Protein AF-A0A5C0WFH5-F1 (afdb_monomer_lite)

pLDDT: mean 92.29, std 7.0, range [56.41, 98.69]

Secondary structure (DSSP, 8-state):
-EEEEESHHHHHHHHHHHHHHT-TT--EEEEE-S-TTBS--TTTTSHHHHHHHHHHHHHHS--GGGHHHHHHHHHHHHHHHHHHPPTT-EEEEEE-SSHHHHHHHHHHHHHTTT---EEEEEEHHHHHHHHH--SS-----SSGGG--HHHHHHHHH-GGGEEEPPHHHHHHHHHHHHHHTT---SEEEEETTEEEEE-TTTTHHHHHHHHHHHHHTS-TTPPEEHHHHHHHHHHH-SS---HHHHHHHHHHHHHTTSEEEEE-TTSGGGEEEEE-HHHHTS----S-HHHHHS-EEEEE-SSS-SEEETTT--B--GGGS---HHHHHHHHHHHTTTTTTB-TTT-PBPTTHHHHHHHHHHHHHHHHHHHHHHHTTT-EEEEE---GGGGG-

Organism: Bacillus safensis (NCBI:txid561879)

Foldseek 3Di:
DEEEEEAPLLLVQQVVLCVVVVPPVYPYYQYNHDFQQFAALAQCVDPVSVVRRLVVCVLLFFCVPNVSVVNNVSNVVSLVVLVPDAAAEEYEYEAELKQRRLLVVLVSLQSCVVHNYWYKYAHCQVLCCVPPNDLQDDDGDLTSSVDGSVVVNVSVVPCVRIGTQDPVNSVVSPVVNVVSNNDPAGGWTRAPSDIDGDHLCLCVLVLLVLQVVVCVVDPLPDFAQQVVSLVSCVVQPSHPDDSSSVLSSVVVCVVVLQWDKDADSSDSRTMTIHGDPVNVPPDHDDPDPCCVVANEWEQELGPDQRTAGPPGRGHDDCVSQPDDPVLVVLSVVLSVCRPVQADSVVLHGDDCSVVVQVVSQVSQVVSQVVSCVRCPPRYHYHYHGDPSCVVVD

Sequence (393 aa):
MIHIIFGAAAAGSLKQAVREMKQDQIDDIIAFDDIYSIGPLLHLHEDEGQANRIEWLRNVMSNEYGYFDDMVNDQHRMLQQIKEIKAGSRILIWTGSNAHEQIGLRYAVYLLKEKSIELSVINTTTAFDQLFNTNTRRMDIRHSGEITSEKLKVLYRSKEHIHTVSTEEREKLQNEWLSFAKENHTLRIWKKGQTISVPEDEFDAYLVKMAKRLHQSAPEDEYIVTPRLIGEVIGHLDQYIGDDFIEYRIKKLIDQEIFDMKGKLTSMRYYSIKLTEFGQHFKKWVCCREFKDHPFVKIEGDYGEPFQCGYCECHLERDDVPMSDTLFSKIWNWNIQYGRWFDEETDDLLPNGVDMERKFNQEGERITEEVKRALSPAFQIEYSPSEYAQYYI

InterPro domains:
  IPR014973 Domain of unknown function DUF1835 [PF08874] (2-124)
  IPR022123 Domain of unknown function DUF3658 [PF12395] (163-271)

Structure (mmCIF, N/CA/C/O backbone):
data_AF-A0A5C0WFH5-F1
#
_entry.id   AF-A0A5C0WFH5-F1
#
loop_
_atom_site.group_PDB
_atom_site.id
_atom_site.type_symbol
_atom_site.label_atom_id
_atom_site.label_alt_id
_atom_site.label_comp_id
_atom_site.label_asym_id
_atom_site.label_entity_id
_atom_site.label_seq_id
_atom_site.pdbx_PDB_ins_code
_atom_site.Cartn_x
_atom_site.Cartn_y
_atom_site.Cartn_z
_atom_site.occupancy
_atom_site.B_iso_or_equiv
_atom_site.auth_seq_id
_atom_site.auth_comp_id
_atom_site.auth_asym_id
_atom_site.auth_atom_id
_atom_site.pdbx_PDB_model_num
ATOM 1 N N . MET A 1 1 ? -8.582 1.012 27.389 1.00 91.94 1 MET A N 1
ATOM 2 C CA . MET A 1 1 ? -8.700 1.601 26.035 1.00 91.94 1 MET A CA 1
ATOM 3 C C . MET A 1 1 ? -8.617 0.495 24.997 1.00 91.94 1 MET A C 1
ATOM 5 O O . MET A 1 1 ? -7.770 -0.377 25.140 1.00 91.94 1 MET A O 1
ATOM 9 N N . ILE A 1 2 ? -9.470 0.520 23.975 1.00 97.31 2 ILE A N 1
ATOM 10 C CA . ILE A 1 2 ? -9.472 -0.465 22.882 1.00 97.31 2 ILE A CA 1
ATOM 11 C C . ILE A 1 2 ? -8.675 0.101 21.706 1.00 97.31 2 ILE A C 1
ATOM 13 O O . ILE A 1 2 ? -8.798 1.282 21.383 1.00 97.31 2 ILE A O 1
ATOM 17 N N . HIS A 1 3 ? -7.864 -0.733 21.067 1.00 98.00 3 HIS A N 1
ATOM 18 C CA . HIS A 1 3 ? -7.130 -0.372 19.858 1.00 98.00 3 HIS A CA 1
ATOM 19 C C . HIS A 1 3 ? -7.728 -1.102 18.657 1.00 98.00 3 HIS A C 1
ATOM 21 O O . HIS A 1 3 ? -7.988 -2.299 18.742 1.00 98.00 3 HIS A O 1
ATOM 27 N N . ILE A 1 4 ? -7.921 -0.399 17.543 1.00 98.62 4 ILE A N 1
ATOM 28 C CA . ILE A 1 4 ? -8.295 -0.999 16.254 1.00 98.62 4 ILE A CA 1
ATOM 29 C C . ILE A 1 4 ? -7.143 -0.787 15.278 1.00 98.62 4 ILE A C 1
ATOM 31 O O . ILE A 1 4 ? -6.616 0.321 15.188 1.00 98.62 4 ILE A O 1
ATOM 35 N N . ILE A 1 5 ? -6.748 -1.834 14.561 1.00 98.31 5 ILE A N 1
ATOM 36 C CA . ILE A 1 5 ? -5.648 -1.791 13.590 1.00 98.31 5 ILE A CA 1
ATOM 37 C C . ILE A 1 5 ? -5.920 -2.750 12.427 1.00 98.31 5 ILE A C 1
ATOM 39 O O . ILE A 1 5 ? -6.670 -3.717 12.575 1.00 98.31 5 ILE A O 1
ATOM 43 N N . PHE A 1 6 ? -5.325 -2.476 11.270 1.00 97.94 6 PHE A N 1
ATOM 44 C CA . PHE A 1 6 ? -5.588 -3.180 10.015 1.00 97.94 6 PHE A CA 1
ATOM 45 C C . PHE A 1 6 ? -4.425 -4.115 9.648 1.00 97.94 6 PHE A C 1
ATOM 47 O O . PHE A 1 6 ? -3.267 -3.693 9.631 1.00 97.94 6 PHE A O 1
ATOM 54 N N . GLY A 1 7 ? -4.748 -5.385 9.383 1.00 95.12 7 GLY A N 1
ATOM 55 C CA . GLY A 1 7 ? -3.809 -6.462 9.057 1.00 95.12 7 GLY A CA 1
ATOM 56 C C . GLY A 1 7 ? -3.185 -7.176 10.267 1.00 95.12 7 GLY A C 1
ATOM 57 O O . GLY A 1 7 ? -2.795 -6.552 11.264 1.00 95.12 7 GLY A O 1
ATOM 58 N N . ALA A 1 8 ? -3.031 -8.502 10.167 1.00 93.88 8 ALA A N 1
ATOM 59 C CA . ALA A 1 8 ? -2.451 -9.343 11.220 1.00 93.88 8 ALA A CA 1
ATOM 60 C C . ALA A 1 8 ? -1.031 -8.930 11.638 1.00 93.88 8 ALA A C 1
ATOM 62 O O . ALA A 1 8 ? -0.723 -8.916 12.832 1.00 93.88 8 ALA A O 1
ATOM 63 N N . ALA A 1 9 ? -0.166 -8.564 10.685 1.00 95.25 9 ALA A N 1
ATOM 64 C CA . ALA A 1 9 ? 1.214 -8.166 10.976 1.00 95.25 9 ALA A CA 1
ATOM 65 C C . ALA A 1 9 ? 1.269 -6.915 11.870 1.00 95.25 9 ALA A C 1
ATOM 67 O O . ALA A 1 9 ? 1.944 -6.909 12.901 1.00 95.25 9 ALA A O 1
ATOM 68 N N . ALA A 1 10 ? 0.486 -5.887 11.528 1.00 97.00 10 ALA A N 1
ATOM 69 C CA . ALA A 1 10 ? 0.401 -4.654 12.304 1.00 97.00 10 ALA A CA 1
ATOM 70 C C . ALA A 1 10 ? -0.168 -4.917 13.711 1.00 97.00 10 ALA A C 1
ATOM 72 O O . ALA A 1 10 ? 0.368 -4.427 14.709 1.00 97.00 10 ALA A O 1
ATOM 73 N N . ALA A 1 11 ? -1.207 -5.755 13.811 1.00 97.06 11 ALA A N 1
ATOM 74 C CA . ALA A 1 11 ? -1.776 -6.174 15.091 1.00 97.06 11 ALA A CA 1
ATOM 75 C C . ALA A 1 11 ? -0.770 -6.939 15.965 1.00 97.06 11 ALA A C 1
ATOM 77 O O . ALA A 1 11 ? -0.689 -6.695 17.173 1.00 97.06 11 ALA A O 1
ATOM 78 N N . GLY A 1 12 ? 0.021 -7.832 15.366 1.00 96.50 12 GLY A N 1
ATOM 79 C CA . GLY A 1 12 ? 1.090 -8.573 16.034 1.00 96.50 12 GLY A CA 1
ATOM 80 C C . GLY A 1 12 ? 2.158 -7.647 16.615 1.00 96.50 12 GLY A C 1
ATOM 81 O O . GLY A 1 12 ? 2.436 -7.712 17.818 1.00 96.50 12 GLY A O 1
ATOM 82 N N . SER A 1 13 ? 2.687 -6.734 15.796 1.00 96.94 13 SER A N 1
ATOM 83 C CA . SER A 1 13 ? 3.683 -5.738 16.215 1.00 96.94 13 SER A CA 1
ATOM 84 C C . SER A 1 13 ? 3.149 -4.815 17.313 1.00 96.94 13 SER A C 1
ATOM 86 O O . SER A 1 13 ? 3.842 -4.561 18.303 1.00 96.94 13 SER A O 1
ATOM 88 N N . LEU A 1 14 ? 1.893 -4.360 17.207 1.00 96.75 14 LEU A N 1
ATOM 89 C CA . LEU A 1 14 ? 1.265 -3.533 18.239 1.00 96.75 14 LEU A CA 1
ATOM 90 C C . LEU A 1 14 ? 1.091 -4.316 19.545 1.00 96.75 14 LEU A C 1
ATOM 92 O O . LEU A 1 14 ? 1.429 -3.815 20.616 1.00 96.75 14 LEU A O 1
ATOM 96 N N . LYS A 1 15 ? 0.630 -5.568 19.483 1.00 95.56 15 LYS A N 1
ATOM 97 C CA . LYS A 1 15 ? 0.493 -6.434 20.663 1.00 95.56 15 LYS A CA 1
ATOM 98 C C . LYS A 1 15 ? 1.831 -6.661 21.362 1.00 95.56 15 LYS A C 1
ATOM 100 O O . LYS A 1 15 ? 1.880 -6.658 22.595 1.00 95.56 15 LYS A O 1
ATOM 105 N N . GLN A 1 16 ? 2.911 -6.833 20.603 1.00 95.50 16 GLN A N 1
ATOM 106 C CA . GLN A 1 16 ? 4.260 -6.913 21.156 1.00 95.50 16 GLN A CA 1
ATOM 107 C C . GLN A 1 16 ? 4.672 -5.596 21.830 1.00 95.50 16 GLN A C 1
ATOM 109 O O . GLN A 1 16 ? 5.068 -5.613 22.996 1.00 95.50 16 GLN A O 1
ATOM 114 N N . ALA A 1 17 ? 4.490 -4.456 21.157 1.00 94.94 17 ALA A N 1
ATOM 115 C CA . ALA A 1 17 ? 4.784 -3.133 21.708 1.00 94.94 17 ALA A CA 1
ATOM 116 C C . ALA A 1 17 ? 4.053 -2.878 23.039 1.00 94.94 17 ALA A C 1
ATOM 118 O O . ALA A 1 17 ? 4.660 -2.431 24.014 1.00 94.94 17 ALA A O 1
ATOM 119 N N . VAL A 1 18 ? 2.759 -3.206 23.109 1.00 92.50 18 VAL A N 1
ATOM 120 C CA . VAL A 1 18 ? 1.929 -3.056 24.317 1.00 92.50 18 VAL A CA 1
ATOM 121 C C . VAL A 1 18 ? 2.446 -3.914 25.472 1.00 92.50 18 VAL A C 1
ATOM 123 O O . VAL A 1 18 ? 2.576 -3.417 26.595 1.00 92.50 18 VAL A O 1
ATOM 126 N N . ARG A 1 19 ? 2.793 -5.179 25.198 1.00 91.62 19 ARG A N 1
ATOM 127 C CA . ARG A 1 19 ? 3.369 -6.095 26.197 1.00 91.62 19 ARG A CA 1
ATOM 128 C C . ARG A 1 19 ? 4.691 -5.570 26.752 1.00 91.62 19 ARG A C 1
ATOM 130 O O . ARG A 1 19 ? 4.892 -5.584 27.963 1.00 91.62 19 ARG A O 1
ATOM 137 N N . GLU A 1 20 ? 5.573 -5.079 25.888 1.00 91.88 20 GLU A N 1
ATOM 138 C CA . GLU A 1 20 ? 6.881 -4.540 26.281 1.00 91.88 20 GLU A CA 1
ATOM 139 C C . GLU A 1 20 ? 6.773 -3.237 27.080 1.00 91.88 20 GLU A C 1
ATOM 141 O O . GLU A 1 20 ? 7.556 -3.013 28.004 1.00 91.88 20 GLU A O 1
ATOM 146 N N . MET A 1 21 ? 5.789 -2.388 26.766 1.00 91.31 21 MET A N 1
ATOM 147 C CA . MET A 1 21 ? 5.511 -1.171 27.536 1.00 91.31 21 MET A CA 1
ATOM 148 C C . MET A 1 21 ? 4.875 -1.442 28.902 1.00 91.31 21 MET A C 1
ATOM 150 O O . MET A 1 21 ? 4.831 -0.520 29.713 1.00 91.31 21 MET A O 1
ATOM 154 N N . LYS A 1 22 ? 4.398 -2.670 29.163 1.00 86.81 22 LYS A N 1
ATOM 155 C CA . LYS A 1 22 ? 3.611 -3.027 30.357 1.00 86.81 22 LYS A CA 1
ATOM 156 C C . LYS A 1 22 ? 2.413 -2.088 30.547 1.00 86.81 22 LYS A C 1
ATOM 158 O O . LYS A 1 22 ? 2.167 -1.575 31.636 1.00 86.81 22 LYS A O 1
ATOM 163 N N . GLN A 1 23 ? 1.711 -1.801 29.451 1.00 76.19 23 GLN A N 1
ATOM 164 C CA . GLN A 1 23 ? 0.619 -0.836 29.454 1.00 76.19 23 GLN A CA 1
ATOM 165 C C . GLN A 1 23 ? -0.694 -1.505 29.876 1.00 76.19 23 GLN A C 1
ATOM 167 O O . GLN A 1 23 ? -1.478 -1.936 29.034 1.00 76.19 23 GLN A O 1
ATOM 172 N N . ASP A 1 24 ? -0.970 -1.506 31.179 1.00 70.19 24 ASP A N 1
ATOM 173 C CA . ASP A 1 24 ? -2.186 -2.105 31.761 1.00 70.19 24 ASP A CA 1
ATOM 174 C C . ASP A 1 24 ? -3.490 -1.364 31.387 1.00 70.19 24 ASP A C 1
ATOM 176 O O . ASP A 1 24 ? -4.583 -1.808 31.716 1.00 70.19 24 ASP A O 1
ATOM 180 N N . GLN A 1 25 ? -3.391 -0.217 30.703 1.00 73.56 25 GLN A N 1
ATOM 181 C CA . GLN A 1 25 ? -4.537 0.598 30.268 1.00 73.56 25 GLN A CA 1
ATOM 182 C C . GLN A 1 25 ? -5.095 0.197 28.891 1.00 73.56 25 GLN A C 1
ATOM 184 O O . GLN A 1 25 ? -6.039 0.831 28.405 1.00 73.56 25 GLN A O 1
ATOM 189 N N . ILE A 1 26 ? -4.486 -0.785 28.223 1.00 82.12 26 ILE A N 1
ATOM 190 C CA . ILE A 1 26 ? -4.946 -1.298 26.929 1.00 82.12 26 ILE A CA 1
ATOM 191 C C . ILE A 1 26 ? -5.762 -2.555 27.197 1.00 82.12 26 ILE A C 1
ATOM 193 O O . ILE A 1 26 ? -5.223 -3.567 27.634 1.00 82.12 26 ILE A O 1
ATOM 197 N N . ASP A 1 27 ? -7.067 -2.454 26.953 1.00 81.31 27 ASP A N 1
ATOM 198 C CA . ASP A 1 27 ? -8.027 -3.500 27.305 1.00 81.31 27 ASP A CA 1
ATOM 199 C C . ASP A 1 27 ? -8.035 -4.598 26.239 1.00 81.31 27 ASP A C 1
ATOM 201 O O . ASP A 1 27 ? -8.093 -5.779 26.570 1.00 81.31 27 ASP A O 1
ATOM 205 N N . ASP A 1 28 ? -7.984 -4.203 24.961 1.00 92.88 28 ASP A N 1
ATOM 206 C CA . ASP A 1 28 ? -8.036 -5.122 23.825 1.00 92.88 28 ASP A CA 1
ATOM 207 C C . ASP A 1 28 ? -7.432 -4.502 22.550 1.00 92.88 28 ASP A C 1
ATOM 209 O O . ASP A 1 28 ? -7.355 -3.273 22.409 1.00 92.88 28 ASP A O 1
ATOM 213 N N . ILE A 1 29 ? -7.028 -5.363 21.614 1.00 96.44 29 ILE A N 1
ATOM 214 C CA . ILE A 1 29 ? -6.602 -5.017 20.253 1.00 96.44 29 ILE A CA 1
ATOM 215 C C . ILE A 1 29 ? -7.485 -5.799 19.277 1.00 96.44 29 ILE A C 1
ATOM 217 O O . ILE A 1 29 ? -7.388 -7.022 19.183 1.00 96.44 29 ILE A O 1
ATOM 221 N N . ILE A 1 30 ? -8.311 -5.081 18.522 1.00 98.06 30 ILE A N 1
ATOM 222 C CA . ILE A 1 30 ? -9.181 -5.637 17.488 1.00 98.06 30 ILE A CA 1
ATOM 223 C C . ILE A 1 30 ? -8.478 -5.475 16.138 1.00 98.06 30 ILE A C 1
ATOM 225 O O . ILE A 1 30 ? -8.251 -4.357 15.671 1.00 98.06 30 ILE A O 1
ATOM 229 N N . ALA A 1 31 ? -8.126 -6.601 15.523 1.00 97.56 31 ALA A N 1
ATOM 230 C CA . ALA A 1 31 ? -7.482 -6.639 14.218 1.00 97.56 31 ALA A CA 1
ATOM 231 C C . ALA A 1 31 ? -8.527 -6.796 13.110 1.00 97.56 31 ALA A C 1
ATOM 233 O O . ALA A 1 31 ? -9.346 -7.712 13.145 1.00 97.56 31 ALA A O 1
ATOM 234 N N . PHE A 1 32 ? -8.478 -5.914 12.119 1.00 97.50 32 PHE A N 1
ATOM 235 C CA . PHE A 1 32 ? -9.213 -6.059 10.868 1.00 97.50 32 PHE A CA 1
ATOM 236 C C . PHE A 1 32 ? -8.291 -6.782 9.882 1.00 97.50 32 PHE A C 1
ATOM 238 O O . PHE A 1 32 ? -7.538 -6.133 9.156 1.00 97.50 32 PHE A O 1
ATOM 245 N N . ASP A 1 33 ? -8.306 -8.115 9.923 1.00 92.06 33 ASP A N 1
ATOM 246 C CA . ASP A 1 33 ? -7.432 -8.974 9.117 1.00 92.06 33 ASP A CA 1
ATOM 247 C C . ASP A 1 33 ? -8.076 -9.330 7.768 1.00 92.06 33 ASP A C 1
ATOM 249 O O . ASP A 1 33 ? -8.668 -10.388 7.571 1.00 92.06 33 ASP A O 1
ATOM 253 N N . ASP A 1 34 ? -8.056 -8.353 6.869 1.00 92.31 34 ASP A N 1
ATOM 254 C CA . ASP A 1 34 ? -8.566 -8.418 5.499 1.00 92.31 34 ASP A CA 1
ATOM 255 C C . ASP A 1 34 ? -7.841 -7.338 4.676 1.00 92.31 34 ASP A C 1
ATOM 257 O O . ASP A 1 34 ? -7.273 -6.424 5.265 1.00 92.31 34 ASP A O 1
ATOM 261 N N . ILE A 1 35 ? -7.884 -7.372 3.343 1.00 95.50 35 ILE A N 1
ATOM 262 C CA . ILE A 1 35 ? -7.326 -6.335 2.464 1.00 95.50 35 ILE A CA 1
ATOM 263 C C . ILE A 1 35 ? -8.464 -5.592 1.753 1.00 95.50 35 ILE A C 1
ATOM 265 O O . ILE A 1 35 ? -8.987 -5.996 0.717 1.00 95.50 35 ILE A O 1
ATOM 269 N N . TYR A 1 36 ? -8.860 -4.451 2.311 1.00 97.25 36 TYR A N 1
ATOM 270 C CA . TYR A 1 36 ? -9.967 -3.639 1.784 1.00 97.25 36 TYR A CA 1
ATOM 271 C C . TYR A 1 36 ? -9.666 -2.870 0.486 1.00 97.25 36 TYR A C 1
ATOM 273 O O . TYR A 1 36 ? -10.588 -2.318 -0.112 1.00 97.25 36 TYR A O 1
ATOM 281 N N . SER A 1 37 ? -8.411 -2.827 0.023 1.00 97.44 37 SER A N 1
ATOM 282 C CA . SER A 1 37 ? -8.075 -2.277 -1.301 1.00 97.44 37 SER A CA 1
ATOM 283 C C . SER A 1 37 ? -8.516 -3.195 -2.448 1.00 97.44 37 SER A C 1
ATOM 285 O O . SER A 1 37 ? -8.627 -2.727 -3.582 1.00 97.44 37 SER A O 1
ATOM 287 N N . ILE A 1 38 ? -8.834 -4.463 -2.164 1.00 97.56 38 ILE A N 1
ATOM 288 C CA . ILE A 1 38 ? -9.253 -5.459 -3.152 1.00 97.56 38 ILE A CA 1
ATOM 289 C C . ILE A 1 38 ? -10.642 -6.042 -2.846 1.00 97.56 38 ILE A C 1
ATOM 291 O O . ILE A 1 38 ? -11.155 -5.993 -1.721 1.00 97.56 38 ILE A O 1
ATOM 295 N N . GLY A 1 39 ? -11.242 -6.635 -3.874 1.00 96.56 39 GLY A N 1
ATOM 296 C CA . GLY A 1 39 ? -12.501 -7.363 -3.803 1.00 96.56 39 GLY A CA 1
ATOM 297 C C . GLY A 1 39 ? -13.740 -6.479 -3.679 1.00 96.56 39 GLY A C 1
ATOM 298 O O . GLY A 1 39 ? -13.649 -5.251 -3.590 1.00 96.56 39 GLY A O 1
ATOM 299 N N . PRO A 1 40 ? -14.935 -7.081 -3.710 1.00 96.62 40 PRO A N 1
ATOM 300 C CA . PRO A 1 40 ? -16.174 -6.345 -3.530 1.00 96.62 40 PRO A CA 1
ATOM 301 C C . PRO A 1 40 ? -16.278 -5.804 -2.097 1.00 96.62 40 PRO A C 1
ATOM 303 O O . PRO A 1 40 ? -15.948 -6.484 -1.121 1.00 96.62 40 PRO A O 1
ATOM 306 N N . LEU A 1 41 ? -16.760 -4.565 -1.987 1.00 97.12 41 LEU A N 1
ATOM 307 C CA . LEU A 1 41 ? -17.134 -3.916 -0.720 1.00 97.12 41 LEU A CA 1
ATOM 308 C C . LEU A 1 41 ? -18.646 -3.659 -0.631 1.00 97.12 41 LEU A C 1
ATOM 310 O O . LEU A 1 41 ? -19.135 -3.154 0.381 1.00 97.12 41 LEU A O 1
ATOM 314 N N . LEU A 1 42 ? -19.375 -4.002 -1.697 1.00 97.06 42 LEU A N 1
ATOM 315 C CA . LEU A 1 42 ? -20.810 -3.815 -1.836 1.00 97.06 42 LEU A CA 1
ATOM 316 C C . LEU A 1 42 ? -21.541 -4.444 -0.642 1.00 97.06 42 LEU A C 1
ATOM 318 O O . LEU A 1 42 ? -21.427 -5.646 -0.407 1.00 97.06 42 LEU A O 1
ATOM 322 N N . HIS A 1 43 ? -22.254 -3.616 0.122 1.00 96.75 43 HIS A N 1
ATOM 323 C CA . HIS A 1 43 ? -22.987 -4.017 1.326 1.00 96.75 43 HIS A CA 1
ATOM 324 C C . HIS A 1 43 ? -22.158 -4.804 2.359 1.00 96.75 43 HIS A C 1
ATOM 326 O O . HIS A 1 43 ? -22.720 -5.561 3.139 1.00 96.75 43 HIS A O 1
ATOM 332 N N . LEU A 1 44 ? -20.830 -4.621 2.438 1.00 97.19 44 LEU A N 1
ATOM 333 C CA . LEU A 1 44 ? -19.967 -5.426 3.328 1.00 97.19 44 LEU A CA 1
ATOM 334 C C . LEU A 1 44 ? -20.315 -5.306 4.828 1.00 97.19 44 LEU A C 1
ATOM 336 O O . LEU A 1 44 ? -19.975 -6.165 5.631 1.00 97.19 44 LEU A O 1
ATOM 340 N N . HIS A 1 45 ? -21.029 -4.251 5.215 1.00 96.31 45 HIS A N 1
ATOM 341 C CA . HIS A 1 45 ? -21.543 -4.075 6.573 1.00 96.31 45 HIS A CA 1
ATOM 342 C C . HIS A 1 45 ? -22.820 -4.893 6.862 1.00 96.31 45 HIS A C 1
ATOM 344 O O . HIS A 1 45 ? -23.359 -4.808 7.964 1.00 96.31 45 HIS A O 1
ATOM 350 N N . GLU A 1 46 ? -23.299 -5.666 5.890 1.00 96.88 46 GLU A N 1
ATOM 351 C CA . GLU A 1 46 ? -24.471 -6.539 5.942 1.00 96.88 46 GLU A CA 1
ATOM 352 C C . GLU A 1 46 ? -24.035 -7.997 5.710 1.00 96.88 46 GLU A C 1
ATOM 354 O O . GLU A 1 46 ? -23.025 -8.253 5.050 1.00 96.88 46 GLU A O 1
ATOM 359 N N . ASP A 1 47 ? -24.796 -8.964 6.229 1.00 96.25 47 ASP A N 1
ATOM 360 C CA . ASP A 1 47 ? -24.431 -10.390 6.156 1.00 96.25 47 ASP A CA 1
ATOM 361 C C . ASP A 1 47 ? -24.334 -10.899 4.700 1.00 96.25 47 ASP A C 1
ATOM 363 O O . ASP A 1 47 ? -23.462 -11.704 4.376 1.00 96.25 47 ASP A O 1
ATOM 367 N N . GLU A 1 48 ? -25.182 -10.394 3.795 1.00 96.44 48 GLU A N 1
ATOM 368 C CA . GLU A 1 48 ? -25.135 -10.738 2.365 1.00 96.44 48 GLU A CA 1
ATOM 369 C C . GLU A 1 48 ? -23.834 -10.255 1.704 1.00 96.44 48 GLU A C 1
ATOM 371 O O . GLU A 1 48 ? -23.180 -11.010 0.981 1.00 96.44 48 GLU A O 1
ATOM 376 N N . GLY A 1 49 ? -23.414 -9.017 1.985 1.00 96.81 49 GLY A N 1
ATOM 377 C CA . GLY A 1 49 ? -22.157 -8.480 1.465 1.00 96.81 49 GLY A CA 1
ATOM 378 C C . GLY A 1 49 ? -20.936 -9.219 2.013 1.00 96.81 49 GLY A C 1
ATOM 379 O O . GLY A 1 49 ? -19.988 -9.469 1.268 1.00 96.81 49 GLY A O 1
ATOM 380 N N . GLN A 1 50 ? -20.974 -9.640 3.282 1.00 96.62 50 GLN A N 1
ATOM 381 C CA . GLN A 1 50 ? -19.932 -10.483 3.883 1.00 96.62 50 GLN A CA 1
ATOM 382 C C . GLN A 1 50 ? -19.834 -11.842 3.181 1.00 96.62 50 GLN A C 1
ATOM 384 O O . GLN A 1 50 ? -18.739 -12.248 2.793 1.00 96.62 50 GLN A O 1
ATOM 389 N N . ALA A 1 51 ? -20.962 -12.517 2.940 1.00 96.56 51 ALA A N 1
ATOM 390 C CA . ALA A 1 51 ? -20.983 -13.793 2.225 1.00 96.56 51 ALA A CA 1
ATOM 391 C C . ALA A 1 51 ? -20.433 -13.662 0.794 1.00 96.56 51 ALA A C 1
ATOM 393 O O . ALA A 1 51 ? -19.598 -14.466 0.374 1.00 96.56 51 ALA A O 1
ATOM 394 N N . ASN A 1 52 ? -20.835 -12.610 0.072 1.00 96.00 52 ASN A N 1
ATOM 395 C CA . ASN A 1 52 ? -20.330 -12.319 -1.272 1.00 96.00 52 ASN A CA 1
ATOM 396 C C . ASN A 1 52 ? -18.817 -12.051 -1.277 1.00 96.00 52 ASN A C 1
ATOM 398 O O . ASN A 1 52 ? -18.110 -12.508 -2.177 1.00 96.00 52 ASN A O 1
ATOM 402 N N . ARG A 1 53 ? -18.299 -11.339 -0.268 1.00 96.12 53 ARG A N 1
ATOM 403 C CA . ARG A 1 53 ? -16.860 -11.088 -0.127 1.00 96.12 53 ARG A CA 1
ATOM 404 C C . ARG A 1 53 ? -16.080 -12.366 0.168 1.00 96.12 53 ARG A C 1
ATOM 406 O O . ARG A 1 53 ? -15.061 -12.592 -0.476 1.00 96.12 53 ARG A O 1
ATOM 413 N N . ILE A 1 54 ? -16.565 -13.208 1.080 1.00 96.06 54 ILE A N 1
ATOM 414 C CA . ILE A 1 54 ? -15.943 -14.504 1.396 1.00 96.06 54 ILE A CA 1
ATOM 415 C C . ILE A 1 54 ? -15.895 -15.390 0.148 1.00 96.06 54 ILE A C 1
ATOM 417 O O . ILE A 1 54 ? -14.869 -16.011 -0.122 1.00 96.06 54 ILE A O 1
ATOM 421 N N . GLU A 1 55 ? -16.966 -15.427 -0.646 1.00 96.31 55 GLU A N 1
ATOM 422 C CA . GLU A 1 55 ? -16.986 -16.211 -1.884 1.00 96.31 55 GLU A CA 1
ATOM 423 C C . GLU A 1 55 ? -16.021 -15.657 -2.940 1.00 96.31 55 GLU A C 1
ATOM 425 O O . GLU A 1 55 ? -15.324 -16.418 -3.610 1.00 96.31 55 GLU A O 1
ATOM 430 N N . TRP A 1 56 ? -15.905 -14.334 -3.064 1.00 96.38 56 TRP A N 1
ATOM 431 C CA . TRP A 1 56 ? -14.893 -13.738 -3.936 1.00 96.38 56 TRP A CA 1
ATOM 432 C C . TRP A 1 56 ? -13.471 -14.088 -3.470 1.00 96.38 56 TRP A C 1
ATOM 434 O O . TRP A 1 56 ? -12.668 -14.562 -4.274 1.00 96.38 56 TRP A O 1
ATOM 444 N N . LEU A 1 57 ? -13.177 -13.947 -2.172 1.00 95.62 57 LEU A N 1
ATOM 445 C CA . LEU A 1 57 ? -11.869 -14.278 -1.597 1.00 95.62 57 LEU A CA 1
ATOM 446 C C . LEU A 1 57 ? -11.526 -15.764 -1.770 1.00 95.62 57 LEU A C 1
ATOM 448 O O . LEU A 1 57 ? -10.382 -16.078 -2.079 1.00 95.62 57 LEU A O 1
ATOM 452 N N . ARG A 1 58 ? -12.508 -16.674 -1.689 1.00 94.25 58 ARG A N 1
ATOM 453 C CA . ARG A 1 58 ? -12.322 -18.117 -1.942 1.00 94.25 58 ARG A CA 1
ATOM 454 C C . ARG A 1 58 ? -11.766 -18.412 -3.340 1.00 94.25 58 ARG A C 1
ATOM 456 O O . ARG A 1 58 ? -11.067 -19.403 -3.526 1.00 94.25 58 ARG A O 1
ATOM 463 N N . ASN A 1 59 ? -12.094 -17.570 -4.320 1.00 92.00 59 ASN A N 1
ATOM 464 C CA . ASN A 1 59 ? -11.642 -17.710 -5.706 1.00 92.00 59 ASN A CA 1
ATOM 465 C C . ASN A 1 59 ? -10.295 -17.014 -5.980 1.00 92.00 59 ASN A C 1
ATOM 467 O O . ASN A 1 59 ? -9.676 -17.262 -7.016 1.00 92.00 59 ASN A O 1
ATOM 471 N N . VAL A 1 60 ? -9.853 -16.139 -5.075 1.00 92.44 60 VAL A N 1
ATOM 472 C CA . VAL A 1 60 ? -8.632 -15.329 -5.204 1.00 92.44 60 VAL A CA 1
ATOM 473 C C . VAL A 1 60 ? -7.493 -15.931 -4.387 1.00 92.44 60 VAL A C 1
ATOM 475 O O . VAL A 1 60 ? -6.394 -16.109 -4.909 1.00 92.44 60 VAL A O 1
ATOM 478 N N . MET A 1 61 ? -7.772 -16.275 -3.131 1.00 90.44 61 MET A N 1
ATOM 479 C CA . MET A 1 61 ? -6.792 -16.743 -2.159 1.00 90.44 61 MET A CA 1
ATOM 480 C C . MET A 1 61 ? -6.575 -18.249 -2.244 1.00 90.44 61 MET A C 1
ATOM 482 O O . MET A 1 61 ? -7.488 -19.035 -2.513 1.00 90.44 61 MET A O 1
ATOM 486 N N . SER A 1 62 ? -5.354 -18.666 -1.935 1.00 85.75 62 SER A N 1
ATOM 487 C CA . SER A 1 62 ? -5.062 -20.073 -1.682 1.00 85.75 62 SER A CA 1
ATOM 488 C C . SER A 1 62 ? -5.554 -20.489 -0.289 1.00 85.75 62 SER A C 1
ATOM 490 O O . SER A 1 62 ? -5.299 -19.796 0.691 1.00 85.75 62 SER A O 1
ATOM 492 N N . ASN A 1 63 ? -6.177 -21.669 -0.163 1.00 86.81 63 ASN A N 1
ATOM 493 C CA . ASN A 1 63 ? -6.439 -22.284 1.150 1.00 86.81 63 ASN A CA 1
ATOM 494 C C . ASN A 1 63 ? -5.317 -23.252 1.583 1.00 86.81 63 ASN A C 1
ATOM 496 O O . ASN A 1 63 ? -5.557 -24.279 2.224 1.00 86.81 63 ASN A O 1
ATOM 500 N N . GLU A 1 64 ? -4.074 -22.984 1.179 1.00 82.19 64 GLU A N 1
ATOM 501 C CA . GLU A 1 64 ? -2.926 -23.767 1.637 1.00 82.19 64 GLU A CA 1
ATOM 502 C C . GLU A 1 64 ? -2.787 -23.636 3.163 1.00 82.19 64 GLU A C 1
ATOM 504 O O . GLU A 1 64 ? -2.880 -22.545 3.719 1.00 82.19 64 GLU A O 1
ATOM 509 N N . TYR A 1 65 ? -2.583 -24.763 3.849 1.00 85.06 65 TYR A N 1
ATOM 510 C CA . TYR A 1 65 ? -2.494 -24.844 5.316 1.00 85.06 65 TYR A CA 1
ATOM 511 C C . TYR A 1 65 ? -3.726 -24.346 6.099 1.00 85.06 65 TYR A C 1
ATOM 513 O O . TYR A 1 65 ? -3.615 -24.170 7.307 1.00 85.06 65 TYR A O 1
ATOM 521 N N . GLY A 1 66 ? -4.892 -24.169 5.463 1.00 88.50 66 GLY A N 1
ATOM 522 C CA . GLY A 1 66 ? -6.108 -23.692 6.141 1.00 88.50 66 GLY A CA 1
ATOM 523 C C . GLY A 1 66 ? -6.153 -22.176 6.369 1.00 88.50 66 GLY A C 1
ATOM 524 O O . GLY A 1 66 ? -7.020 -21.698 7.093 1.00 88.50 66 GLY A O 1
ATOM 525 N N . TYR A 1 67 ? -5.240 -21.417 5.751 1.00 86.00 67 TYR A N 1
ATOM 526 C CA . TYR A 1 67 ? -5.114 -19.972 5.961 1.00 86.00 67 TYR A CA 1
ATOM 527 C C . TYR A 1 67 ? -6.406 -19.197 5.659 1.00 86.00 67 TYR A C 1
ATOM 529 O O . TYR A 1 67 ? -6.780 -18.295 6.406 1.00 86.00 67 TYR A O 1
ATOM 537 N N . PHE A 1 68 ? -7.123 -19.574 4.596 1.00 91.62 68 PHE A N 1
ATOM 538 C CA . PHE A 1 68 ? -8.384 -18.923 4.244 1.00 91.62 68 PHE A CA 1
ATOM 539 C C . PHE A 1 68 ? -9.462 -19.169 5.308 1.00 91.62 68 PHE A C 1
ATOM 541 O O . PHE A 1 68 ? -10.203 -18.254 5.663 1.00 91.62 68 PHE A O 1
ATOM 548 N N . ASP A 1 69 ? -9.535 -20.387 5.848 1.00 93.00 69 ASP A N 1
ATOM 549 C CA . ASP A 1 69 ? -10.508 -20.723 6.889 1.00 93.00 69 ASP A CA 1
ATOM 550 C C . ASP A 1 69 ? -10.216 -19.953 8.192 1.00 93.00 69 ASP A C 1
ATOM 552 O O . ASP A 1 69 ? -11.141 -19.438 8.828 1.00 93.00 69 ASP A O 1
ATOM 556 N N . ASP A 1 70 ? -8.939 -19.806 8.560 1.00 92.12 70 ASP A N 1
ATOM 557 C CA . ASP A 1 70 ? -8.509 -18.987 9.702 1.00 92.12 70 ASP A CA 1
ATOM 558 C C . ASP A 1 70 ? -8.876 -17.507 9.512 1.00 92.12 70 ASP A C 1
ATOM 560 O O . ASP A 1 70 ? -9.457 -16.902 10.415 1.00 92.12 70 ASP A O 1
ATOM 564 N N . MET A 1 71 ? -8.637 -16.945 8.322 1.00 91.88 71 MET A N 1
ATOM 565 C CA . MET A 1 71 ? -9.024 -15.568 7.988 1.00 91.88 71 MET A CA 1
ATOM 566 C C . MET A 1 71 ? -10.542 -15.357 8.129 1.00 91.88 71 MET A C 1
ATOM 568 O O . MET A 1 71 ? -10.977 -14.392 8.759 1.00 91.88 71 MET A O 1
ATOM 572 N N . VAL A 1 72 ? -11.374 -16.267 7.605 1.00 94.12 72 VAL A N 1
ATOM 573 C CA . VAL A 1 72 ? -12.843 -16.178 7.742 1.00 94.12 72 VAL A CA 1
ATOM 574 C C . VAL A 1 72 ? -13.270 -16.220 9.215 1.00 94.12 72 VAL A C 1
ATOM 576 O O . VAL A 1 72 ? -14.131 -15.445 9.644 1.00 94.12 72 VAL A O 1
ATOM 579 N N . ASN A 1 73 ? -12.666 -17.099 10.016 1.00 94.94 73 ASN A N 1
ATOM 580 C CA . ASN A 1 73 ? -12.941 -17.172 11.453 1.00 94.94 73 ASN A CA 1
ATOM 581 C C . ASN A 1 73 ? -12.546 -15.878 12.179 1.00 94.94 73 ASN A C 1
ATOM 583 O O . ASN A 1 73 ? -13.290 -15.391 13.038 1.00 94.94 73 ASN A O 1
ATOM 587 N N . ASP A 1 74 ? -11.407 -15.299 11.813 1.00 94.12 74 ASP A N 1
ATOM 588 C CA . ASP A 1 74 ? -10.899 -14.057 12.384 1.00 94.12 74 ASP A CA 1
ATOM 589 C C . ASP A 1 74 ? -11.778 -12.852 12.021 1.00 94.12 74 ASP A C 1
ATOM 591 O O . ASP A 1 74 ? -12.042 -12.014 12.889 1.00 94.12 74 ASP A O 1
ATOM 595 N N . GLN A 1 75 ? -12.340 -12.810 10.809 1.00 94.19 75 GLN A N 1
ATOM 596 C CA . GLN A 1 75 ? -13.333 -11.805 10.411 1.00 94.19 75 GLN A CA 1
ATOM 597 C C . GLN A 1 75 ? -14.613 -11.890 11.251 1.00 94.19 75 GLN A C 1
ATOM 599 O O . GLN A 1 75 ? -15.082 -10.872 11.771 1.00 94.19 75 GLN A O 1
ATOM 604 N N . HIS A 1 76 ? -15.160 -13.094 11.450 1.00 95.19 76 HIS A N 1
ATOM 605 C CA . HIS A 1 76 ? -16.326 -13.280 12.321 1.00 95.19 76 HIS A CA 1
ATOM 606 C C . HIS A 1 76 ? -16.032 -12.852 13.764 1.00 95.19 76 HIS A C 1
ATOM 608 O O . HIS A 1 76 ? -16.854 -12.178 14.394 1.00 95.19 76 HIS A O 1
ATOM 614 N N . ARG A 1 77 ? -14.847 -13.199 14.286 1.00 96.31 77 ARG A N 1
ATOM 615 C CA . ARG A 1 77 ? -14.404 -12.789 15.625 1.00 96.31 77 ARG A CA 1
ATOM 616 C C . ARG A 1 77 ? -14.299 -11.270 15.736 1.00 96.31 77 ARG A C 1
ATOM 618 O O . ARG A 1 77 ? -14.810 -10.709 16.702 1.00 96.31 77 ARG A O 1
ATOM 625 N N . MET A 1 78 ? -13.701 -10.609 14.748 1.00 96.94 78 MET A N 1
ATOM 626 C CA . MET A 1 78 ? -13.574 -9.151 14.702 1.00 96.94 78 MET A CA 1
ATOM 627 C C . MET A 1 78 ? -14.949 -8.471 14.747 1.00 96.94 78 MET A C 1
ATOM 629 O O . MET A 1 78 ? -15.175 -7.596 15.586 1.00 96.94 78 MET A O 1
ATOM 633 N N . LEU A 1 79 ? -15.902 -8.911 13.917 1.00 97.12 79 LEU A N 1
ATOM 634 C CA . LEU A 1 79 ? -17.259 -8.351 13.905 1.00 97.12 79 LEU A CA 1
ATOM 635 C C . LEU A 1 79 ? -17.964 -8.535 15.252 1.00 97.12 79 LEU A C 1
ATOM 637 O O . LEU A 1 79 ? -18.666 -7.631 15.716 1.00 97.12 79 LEU A O 1
ATOM 641 N N . GLN A 1 80 ? -17.760 -9.682 15.901 1.00 96.88 80 GLN A N 1
ATOM 642 C CA . GLN A 1 80 ? -18.296 -9.934 17.232 1.00 96.88 80 GLN A CA 1
ATOM 643 C C . GLN A 1 80 ? -17.659 -9.017 18.288 1.00 96.88 80 GLN A C 1
ATOM 645 O O . GLN A 1 80 ? -18.390 -8.397 19.062 1.00 96.88 80 GLN A O 1
ATOM 650 N N . GLN A 1 81 ? -16.332 -8.844 18.275 1.00 97.19 81 GLN A N 1
ATOM 651 C CA . GLN A 1 81 ? -15.636 -7.918 19.176 1.00 97.19 81 GLN A CA 1
ATOM 652 C C . GLN A 1 81 ? -16.170 -6.487 19.025 1.00 97.19 81 GLN A C 1
ATOM 654 O O . GLN A 1 81 ? -16.455 -5.837 20.029 1.00 97.19 81 GLN A O 1
ATOM 659 N N . ILE A 1 82 ? -16.392 -6.012 17.792 1.00 97.44 82 ILE A N 1
ATOM 660 C CA . ILE A 1 82 ? -16.978 -4.686 17.530 1.00 97.44 82 ILE A CA 1
ATOM 661 C C . ILE A 1 82 ? -18.402 -4.569 18.100 1.00 97.44 82 ILE A C 1
ATOM 663 O O . ILE A 1 82 ? -18.743 -3.559 18.730 1.00 97.44 82 ILE A O 1
ATOM 667 N N . LYS A 1 83 ? -19.238 -5.604 17.937 1.00 96.06 83 LYS A N 1
ATOM 668 C CA . LYS A 1 83 ? -20.597 -5.646 18.510 1.00 96.06 83 LYS A CA 1
ATOM 669 C C . LYS A 1 83 ? -20.579 -5.589 20.041 1.00 96.06 83 LYS A C 1
ATOM 671 O O . LYS A 1 83 ? -21.452 -4.943 20.625 1.00 96.06 83 LYS A O 1
ATOM 676 N N . GLU A 1 84 ? -19.587 -6.194 20.686 1.00 96.00 84 GLU A N 1
ATOM 677 C CA . GLU A 1 84 ? -19.453 -6.273 22.149 1.00 96.00 84 GLU A CA 1
ATOM 678 C C . GLU A 1 84 ? -18.879 -5.007 22.807 1.00 96.00 84 GLU A C 1
ATOM 680 O O . GLU A 1 84 ? -18.951 -4.865 24.033 1.00 96.00 84 GLU A O 1
ATOM 685 N N . ILE A 1 85 ? -18.379 -4.045 22.020 1.00 96.56 85 ILE A N 1
ATOM 686 C CA . ILE A 1 85 ? -17.887 -2.769 22.553 1.00 96.56 85 ILE A CA 1
ATOM 687 C C . ILE A 1 85 ? -18.994 -2.052 23.335 1.00 96.56 85 ILE A C 1
ATOM 689 O O . ILE A 1 85 ? -20.115 -1.843 22.848 1.00 96.56 85 ILE A O 1
ATOM 693 N N . LYS A 1 86 ? -18.655 -1.659 24.566 1.00 95.00 86 LYS A N 1
ATOM 694 C CA . LYS A 1 86 ? -19.559 -1.014 25.522 1.00 95.00 86 LYS A CA 1
ATOM 695 C C . LYS A 1 86 ? -19.629 0.497 25.287 1.00 95.00 86 LYS A C 1
ATOM 697 O O . LYS A 1 86 ? -18.687 1.121 24.805 1.00 95.00 86 LYS A O 1
ATOM 702 N N . ALA A 1 87 ? -20.756 1.100 25.661 1.00 93.94 87 ALA A N 1
ATOM 703 C CA . ALA A 1 87 ? -20.870 2.555 25.700 1.00 93.94 87 ALA A CA 1
ATOM 704 C C . ALA A 1 87 ? -19.870 3.147 26.713 1.00 93.94 87 ALA A C 1
ATOM 706 O O . ALA A 1 87 ? -19.626 2.557 27.766 1.00 93.94 87 ALA A O 1
ATOM 707 N N . GLY A 1 88 ? -19.295 4.304 26.389 1.00 93.25 88 GLY A N 1
ATOM 708 C CA . GLY A 1 88 ? -18.257 4.968 27.181 1.00 93.25 88 GLY A CA 1
ATOM 709 C C . GLY A 1 88 ? -16.840 4.421 26.966 1.00 93.25 88 GLY A C 1
ATOM 710 O O . GLY A 1 88 ? -15.902 4.931 27.573 1.00 93.25 88 GLY A O 1
ATOM 711 N N . SER A 1 89 ? -16.652 3.407 26.113 1.00 95.69 89 SER A N 1
ATOM 712 C CA . SER A 1 89 ? -15.316 2.933 25.742 1.00 95.69 89 SER A CA 1
ATOM 713 C C . SER A 1 89 ? -14.528 4.002 24.975 1.00 95.69 89 SER A C 1
ATOM 715 O O . SER A 1 89 ? -15.077 4.735 24.151 1.00 95.69 89 SER A O 1
ATOM 717 N N . ARG A 1 90 ? -13.214 4.042 25.226 1.00 96.62 90 ARG A N 1
ATOM 718 C CA . ARG A 1 90 ? -12.236 4.831 24.463 1.00 96.62 90 ARG A CA 1
ATOM 719 C C . ARG A 1 90 ? -11.593 3.962 23.397 1.00 96.62 90 ARG A C 1
ATOM 721 O O . ARG A 1 90 ? -11.078 2.893 23.744 1.00 96.62 90 ARG A O 1
ATOM 728 N N . ILE A 1 91 ? -11.597 4.423 22.151 1.00 98.06 91 ILE A N 1
ATOM 729 C CA . ILE A 1 91 ? -11.037 3.710 21.002 1.00 98.06 91 ILE A CA 1
ATOM 730 C C . ILE A 1 91 ? -9.941 4.545 20.346 1.00 98.06 91 ILE A C 1
ATOM 732 O O . ILE A 1 91 ? -10.158 5.713 20.033 1.00 98.06 91 ILE A O 1
ATOM 736 N N . LEU A 1 92 ? -8.793 3.918 20.089 1.00 98.19 92 LEU A N 1
ATOM 737 C CA . LEU A 1 92 ? -7.732 4.456 19.238 1.00 98.19 92 LEU A CA 1
ATOM 738 C C . LEU A 1 92 ? -7.608 3.605 17.967 1.00 98.19 92 LEU A C 1
ATOM 740 O O . LEU A 1 92 ? -7.265 2.424 18.052 1.00 98.19 92 LEU A O 1
ATOM 744 N N . ILE A 1 93 ? -7.865 4.197 16.801 1.00 98.69 93 ILE A N 1
ATOM 745 C CA . ILE A 1 93 ? -7.676 3.543 15.498 1.00 98.69 93 ILE A CA 1
ATOM 746 C C . ILE A 1 93 ? -6.305 3.911 14.923 1.00 98.69 93 ILE A C 1
ATOM 748 O O . ILE A 1 93 ? -5.954 5.088 14.839 1.00 98.69 93 ILE A O 1
ATOM 752 N N . TRP A 1 94 ? -5.551 2.901 14.504 1.00 98.56 94 TRP A N 1
ATOM 753 C CA . TRP A 1 94 ? -4.263 3.027 13.824 1.00 98.56 94 TRP A CA 1
ATOM 754 C C . TRP A 1 94 ? -4.482 2.863 12.325 1.00 98.56 94 TRP A C 1
ATOM 756 O O . TRP A 1 94 ? -5.035 1.848 11.908 1.00 98.56 94 TRP A O 1
ATOM 766 N N . THR A 1 95 ? -4.082 3.849 11.524 1.00 98.19 95 THR A N 1
ATOM 767 C CA . THR A 1 95 ? -4.307 3.836 10.070 1.00 98.19 95 THR A CA 1
ATOM 768 C C . THR A 1 95 ? -3.147 4.475 9.320 1.00 98.19 95 THR A C 1
ATOM 770 O O . THR A 1 95 ? -2.666 5.524 9.717 1.00 98.19 95 THR A O 1
ATOM 773 N N . GLY A 1 96 ? -2.735 3.902 8.200 1.00 97.00 96 GLY A N 1
ATOM 774 C CA . GLY A 1 96 ? -1.767 4.480 7.271 1.00 97.00 96 GLY A CA 1
ATOM 775 C C . GLY A 1 96 ? -2.433 5.289 6.163 1.00 97.00 96 GLY A C 1
ATOM 776 O O . GLY A 1 96 ? -3.657 5.277 6.004 1.00 97.00 96 GLY A O 1
ATOM 777 N N . SER A 1 97 ? -1.624 5.979 5.367 1.00 96.56 97 SER A N 1
ATOM 778 C CA . SER A 1 97 ? -2.037 6.691 4.152 1.00 96.56 97 SER A CA 1
ATOM 779 C C . SER A 1 97 ? -1.967 5.763 2.934 1.00 96.56 97 SER A C 1
ATOM 781 O O . SER A 1 97 ? -1.219 6.011 1.995 1.00 96.56 97 SER A O 1
ATOM 783 N N . ASN A 1 98 ? -2.741 4.677 2.966 1.00 97.12 98 ASN A N 1
ATOM 784 C CA . ASN A 1 98 ? -2.914 3.733 1.860 1.00 97.12 98 ASN A CA 1
ATOM 785 C C . ASN A 1 98 ? -4.389 3.318 1.729 1.00 97.12 98 ASN A C 1
ATOM 787 O O . ASN A 1 98 ? -5.173 3.478 2.664 1.00 97.12 98 ASN A O 1
ATOM 791 N N . ALA A 1 99 ? -4.777 2.772 0.573 1.00 97.56 99 ALA A N 1
ATOM 792 C CA . ALA A 1 99 ? -6.177 2.482 0.262 1.00 97.56 99 ALA A CA 1
ATOM 793 C C . ALA A 1 99 ? -6.787 1.454 1.223 1.00 97.56 99 ALA A C 1
ATOM 795 O O . ALA A 1 99 ? -7.913 1.633 1.678 1.00 97.56 99 ALA A O 1
ATOM 796 N N . HIS A 1 100 ? -6.037 0.407 1.566 1.00 97.81 100 HIS A N 1
ATOM 797 C CA . HIS A 1 100 ? -6.501 -0.645 2.462 1.00 97.81 100 HIS A CA 1
ATOM 798 C C . HIS A 1 100 ? -6.896 -0.089 3.838 1.00 97.81 100 HIS A C 1
ATOM 800 O O . HIS A 1 100 ? -8.021 -0.308 4.293 1.00 97.81 100 HIS A O 1
ATOM 806 N N . GLU A 1 101 ? -6.000 0.650 4.485 1.00 98.50 101 GLU A N 1
ATOM 807 C CA . GLU A 1 101 ? -6.221 1.147 5.843 1.00 98.50 101 GLU A CA 1
ATOM 808 C C . GLU A 1 101 ? -7.203 2.313 5.868 1.00 98.50 101 GLU A C 1
ATOM 810 O O . GLU A 1 101 ? -8.022 2.413 6.775 1.00 98.50 101 GLU A O 1
ATOM 815 N N . GLN A 1 102 ? -7.204 3.157 4.836 1.00 98.38 102 GLN A N 1
ATOM 816 C CA . GLN A 1 102 ? -8.136 4.277 4.742 1.00 98.38 102 GLN A CA 1
ATOM 817 C C . GLN A 1 102 ? -9.573 3.798 4.505 1.00 98.38 102 GLN A C 1
ATOM 819 O O . GLN A 1 102 ? -10.499 4.322 5.133 1.00 98.38 102 GLN A O 1
ATOM 824 N N . ILE A 1 103 ? -9.789 2.776 3.674 1.00 98.44 103 ILE A N 1
ATOM 825 C CA . ILE A 1 103 ? -11.103 2.124 3.570 1.00 98.44 103 ILE A CA 1
ATOM 826 C C . ILE A 1 103 ? -11.449 1.436 4.897 1.00 98.44 103 ILE A C 1
ATOM 828 O O . ILE A 1 103 ? -12.564 1.601 5.397 1.00 98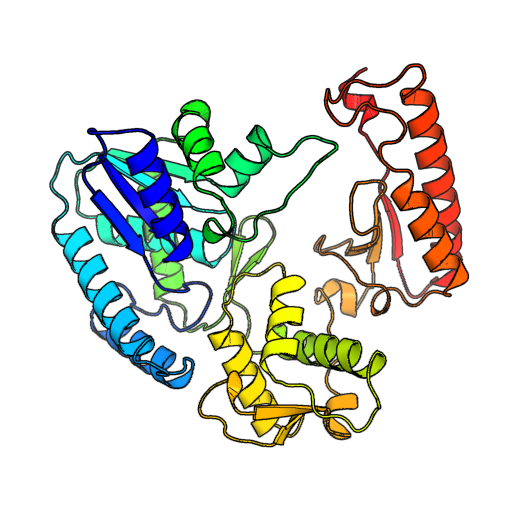.44 103 ILE A O 1
ATOM 832 N N . GLY A 1 104 ? -10.489 0.731 5.503 1.00 98.31 104 GLY A N 1
ATOM 833 C CA . GLY A 1 104 ? -10.653 0.070 6.798 1.00 98.31 104 GLY A CA 1
ATOM 834 C C . GLY A 1 104 ? -11.093 1.025 7.911 1.00 98.31 104 GLY A C 1
ATOM 835 O O . GLY A 1 104 ? -12.029 0.714 8.646 1.00 98.31 104 GLY A O 1
ATOM 836 N N . LEU A 1 105 ? -10.494 2.216 8.002 1.00 98.69 105 LEU A N 1
ATOM 837 C CA . LEU A 1 105 ? -10.868 3.272 8.948 1.00 98.69 105 LEU A CA 1
ATOM 838 C C . LEU A 1 105 ? -12.350 3.623 8.813 1.00 98.69 105 LEU A C 1
ATOM 840 O O . LEU A 1 105 ? -13.080 3.648 9.803 1.00 98.69 105 LEU A O 1
ATOM 844 N N . ARG A 1 106 ? -12.799 3.875 7.583 1.00 98.62 106 ARG A N 1
ATOM 845 C CA . ARG A 1 106 ? -14.187 4.255 7.286 1.00 98.62 106 ARG A CA 1
ATOM 846 C C . ARG A 1 106 ? -15.143 3.120 7.621 1.00 98.62 106 ARG A C 1
ATOM 848 O O . ARG A 1 106 ? -16.183 3.363 8.234 1.00 98.62 106 ARG A O 1
ATOM 855 N N . TYR A 1 107 ? -14.756 1.885 7.304 1.00 98.62 107 TYR A N 1
ATOM 856 C CA . TYR A 1 107 ? -15.528 0.701 7.655 1.00 98.62 107 TYR A CA 1
ATOM 857 C C . TYR A 1 107 ? -15.663 0.531 9.173 1.00 98.62 107 TYR A C 1
ATOM 859 O O . TYR A 1 107 ? -16.778 0.428 9.684 1.00 98.62 107 TYR A O 1
ATOM 867 N N . ALA A 1 108 ? -14.553 0.586 9.912 1.00 98.56 108 ALA A N 1
ATOM 868 C CA . ALA A 1 108 ? -14.544 0.480 11.368 1.00 98.56 108 ALA A CA 1
ATOM 869 C C . ALA A 1 108 ? -15.412 1.570 12.014 1.00 98.56 108 ALA A C 1
ATOM 871 O O . ALA A 1 108 ? -16.260 1.276 12.858 1.00 98.56 108 ALA A O 1
ATOM 872 N N . VAL A 1 109 ? -15.269 2.825 11.576 1.00 98.56 109 VAL A N 1
ATOM 873 C CA . VAL A 1 109 ? -16.076 3.954 12.070 1.00 98.56 109 VAL A CA 1
ATOM 874 C C . VAL A 1 109 ? -17.566 3.743 11.786 1.00 98.56 109 VAL A C 1
ATOM 876 O O . VAL A 1 109 ? -18.403 4.073 12.634 1.00 98.56 109 VAL A O 1
ATOM 879 N N . TYR A 1 110 ? -17.910 3.171 10.630 1.00 98.56 110 TYR A N 1
ATOM 880 C CA . TYR A 1 110 ? -19.287 2.838 10.281 1.00 98.56 110 TYR A CA 1
ATOM 881 C C . TYR A 1 110 ? -19.864 1.715 11.143 1.00 98.56 110 TYR A C 1
ATOM 883 O O . TYR A 1 110 ? -20.978 1.854 11.647 1.00 98.56 110 TYR A O 1
ATOM 891 N N . LEU A 1 111 ? -19.122 0.633 11.381 1.00 98.12 111 LEU A N 1
ATOM 892 C CA . LEU A 1 111 ? -19.569 -0.439 12.279 1.00 98.12 111 LEU A CA 1
ATOM 893 C C . LEU A 1 111 ? -19.800 0.069 13.712 1.00 98.12 111 LEU A C 1
ATOM 895 O O . LEU A 1 111 ? -20.666 -0.427 14.430 1.00 98.12 111 LEU A O 1
ATOM 899 N N . LEU A 1 112 ? -19.060 1.102 14.115 1.00 97.81 112 LEU A N 1
ATOM 900 C CA . LEU A 1 112 ? -19.195 1.747 15.415 1.00 97.81 112 LEU A CA 1
ATOM 901 C C . LEU A 1 112 ? -20.310 2.802 15.467 1.00 97.81 112 LEU A C 1
ATOM 903 O O . LEU A 1 112 ? -20.504 3.382 16.532 1.00 97.81 112 LEU A O 1
ATOM 907 N N . LYS A 1 113 ? -21.031 3.109 14.378 1.00 95.62 113 LYS A N 1
ATOM 908 C CA . LYS A 1 113 ? -21.919 4.292 14.270 1.00 95.62 113 LYS A CA 1
ATOM 909 C C . LYS A 1 113 ? -22.973 4.422 15.380 1.00 95.62 113 LYS A C 1
ATOM 911 O O . LYS A 1 113 ? -23.256 5.531 15.812 1.00 95.62 113 LYS A O 1
ATOM 916 N N . GLU A 1 114 ? -23.491 3.308 15.895 1.00 94.06 114 GLU A N 1
ATOM 917 C CA . GLU A 1 114 ? -24.528 3.290 16.945 1.00 94.06 114 GLU A CA 1
ATOM 918 C C . GLU A 1 114 ? -23.952 3.324 18.372 1.00 94.06 114 GLU A C 1
ATOM 920 O O . GLU A 1 114 ? -24.688 3.365 19.359 1.00 94.06 114 GLU A O 1
ATOM 925 N N . LYS A 1 115 ? -22.622 3.293 18.513 1.00 94.75 115 LYS A N 1
ATOM 926 C CA . LYS A 1 115 ? -21.936 3.255 19.807 1.00 94.75 115 LYS A CA 1
ATOM 927 C C . LYS A 1 115 ? -21.625 4.672 20.299 1.00 94.75 115 LYS A C 1
ATOM 929 O O . LYS A 1 115 ? -21.004 5.472 19.594 1.00 94.75 115 LYS A O 1
ATOM 934 N N . SER A 1 116 ? -21.987 4.959 21.548 1.00 94.56 116 SER A N 1
ATOM 935 C CA . SER A 1 116 ? -21.541 6.162 22.263 1.00 94.56 116 SER A CA 1
ATOM 936 C C . SER A 1 116 ? -20.129 5.932 22.808 1.00 94.56 116 SER A C 1
ATOM 938 O O . SER A 1 116 ? -19.979 5.343 23.876 1.00 94.56 116 SER A O 1
ATOM 940 N N . ILE A 1 117 ? -19.107 6.349 22.062 1.00 95.62 117 ILE A N 1
ATOM 941 C CA . ILE A 1 117 ? -17.681 6.110 22.345 1.00 95.62 117 ILE A CA 1
ATOM 942 C C . ILE A 1 117 ? -16.865 7.391 22.166 1.00 95.62 117 ILE A C 1
ATOM 944 O O . ILE A 1 117 ? -17.258 8.273 21.401 1.00 95.62 117 ILE A O 1
ATOM 948 N N . GLU A 1 118 ? -15.714 7.458 22.829 1.00 96.69 118 GLU A N 1
ATOM 949 C CA . GLU A 1 118 ? -14.662 8.429 22.510 1.00 96.69 118 GLU A CA 1
ATOM 950 C C . GLU A 1 118 ? -13.752 7.810 21.443 1.00 96.69 118 GLU A C 1
ATOM 952 O O . GLU A 1 118 ? -13.240 6.704 21.638 1.00 96.69 118 GLU A O 1
ATOM 957 N N . LEU A 1 119 ? -13.574 8.498 20.315 1.00 98.12 119 LEU A N 1
ATOM 958 C CA . LEU A 1 119 ? -12.821 7.995 19.171 1.00 98.12 119 LEU A CA 1
ATOM 959 C C . LEU A 1 119 ? -11.621 8.895 18.879 1.00 98.12 119 LEU A C 1
ATOM 961 O O . LEU A 1 119 ? -11.774 10.095 18.664 1.00 98.12 119 LEU A O 1
ATOM 965 N N . SER A 1 120 ? -10.443 8.290 18.802 1.00 98.38 120 SER A N 1
ATOM 966 C CA . SER A 1 120 ? -9.222 8.939 18.338 1.00 98.38 120 SER A CA 1
ATOM 967 C C . SER A 1 120 ? -8.575 8.130 17.219 1.00 98.38 120 SER A C 1
ATOM 969 O O . SER A 1 120 ? -8.763 6.915 17.118 1.00 98.38 120 SER A O 1
ATOM 971 N N . VAL A 1 121 ? -7.798 8.802 16.378 1.00 98.50 121 VAL A N 1
ATOM 972 C CA . VAL A 1 121 ? -7.070 8.211 15.254 1.00 98.50 121 VAL A CA 1
ATOM 973 C C . VAL A 1 121 ? -5.611 8.643 15.327 1.00 98.50 121 VAL A C 1
ATOM 975 O O . VAL A 1 121 ? -5.318 9.798 15.630 1.00 98.50 121 VAL A O 1
ATOM 978 N N . ILE A 1 122 ? -4.703 7.723 15.020 1.00 98.19 122 ILE A N 1
ATOM 979 C CA . ILE A 1 122 ? -3.306 8.031 14.712 1.00 98.19 122 ILE A CA 1
ATOM 980 C C . ILE A 1 122 ? -3.025 7.626 13.266 1.00 98.19 122 ILE A C 1
ATOM 982 O O . ILE A 1 122 ? -3.196 6.458 12.900 1.00 98.19 122 ILE A O 1
ATOM 986 N N . ASN A 1 123 ? -2.612 8.597 12.444 1.00 98.12 123 ASN A N 1
ATOM 987 C CA . ASN A 1 123 ? -2.127 8.301 11.101 1.00 98.12 123 ASN A CA 1
ATOM 988 C C . ASN A 1 123 ? -0.668 7.843 11.193 1.00 98.12 123 ASN A C 1
ATOM 990 O O . ASN A 1 123 ? 0.218 8.647 11.481 1.00 98.12 123 ASN A O 1
ATOM 994 N N . THR A 1 124 ? -0.423 6.555 10.977 1.00 97.44 124 THR A N 1
ATOM 995 C CA . THR A 1 124 ? 0.899 5.949 11.116 1.00 97.44 124 THR A CA 1
ATOM 996 C C . THR A 1 124 ? 1.868 6.439 10.056 1.00 97.44 124 THR A C 1
ATOM 998 O O . THR A 1 124 ? 3.014 6.659 10.404 1.00 97.44 124 THR A O 1
ATOM 1001 N N . THR A 1 125 ? 1.440 6.690 8.815 1.00 95.88 125 THR A N 1
ATOM 1002 C CA . THR A 1 125 ? 2.316 7.243 7.768 1.00 95.88 125 THR A CA 1
ATOM 1003 C C . THR A 1 125 ? 2.786 8.646 8.136 1.00 95.88 125 THR A C 1
ATOM 1005 O O . THR A 1 125 ? 3.984 8.902 8.139 1.00 95.88 125 THR A O 1
ATOM 1008 N N . THR A 1 126 ? 1.869 9.540 8.516 1.00 95.44 126 THR A N 1
ATOM 1009 C CA . THR A 1 126 ? 2.221 10.920 8.891 1.00 95.44 126 THR A CA 1
ATOM 1010 C C . THR A 1 126 ? 3.066 10.967 10.160 1.00 95.44 126 THR A C 1
ATOM 1012 O O . THR A 1 126 ? 4.078 11.659 10.198 1.00 95.44 126 THR A O 1
ATOM 1015 N N . ALA A 1 127 ? 2.675 10.223 11.197 1.00 96.44 127 ALA A N 1
ATOM 1016 C CA . ALA A 1 127 ? 3.424 10.201 12.447 1.00 96.44 127 ALA A CA 1
ATOM 1017 C C . ALA A 1 127 ? 4.797 9.535 12.273 1.00 96.44 127 ALA A C 1
ATOM 1019 O O . ALA A 1 127 ? 5.769 9.972 12.878 1.00 96.44 127 ALA A O 1
ATOM 1020 N N . PHE A 1 128 ? 4.897 8.492 11.442 1.00 96.06 128 PHE A N 1
ATOM 1021 C CA . PHE A 1 128 ? 6.169 7.844 11.141 1.00 96.06 128 PHE A CA 1
ATOM 1022 C C . PHE A 1 128 ? 7.113 8.798 10.415 1.00 96.06 128 PHE A C 1
ATOM 1024 O O . PHE A 1 128 ? 8.267 8.919 10.817 1.00 96.06 128 PHE A O 1
ATOM 1031 N N . ASP A 1 129 ? 6.611 9.489 9.392 1.00 92.81 129 ASP A N 1
ATOM 1032 C CA . ASP A 1 129 ? 7.383 10.475 8.645 1.00 92.81 129 ASP A CA 1
ATOM 1033 C C . ASP A 1 129 ? 7.932 11.562 9.578 1.00 92.81 129 ASP A C 1
ATOM 1035 O O . ASP A 1 129 ? 9.135 11.772 9.642 1.00 92.81 129 ASP A O 1
ATOM 1039 N N . GLN A 1 130 ? 7.084 12.152 10.419 1.00 92.06 130 GLN A N 1
ATOM 1040 C CA . GLN A 1 130 ? 7.491 13.236 11.321 1.00 92.06 130 GLN A CA 1
ATOM 1041 C C . GLN A 1 130 ? 8.443 12.806 12.451 1.00 92.06 130 GLN A C 1
ATOM 1043 O O . GLN A 1 130 ? 9.156 13.649 12.991 1.00 92.06 130 GLN A O 1
ATOM 1048 N N . LEU A 1 131 ? 8.435 11.530 12.852 1.00 92.12 131 LEU A N 1
ATOM 1049 C CA . LEU A 1 131 ? 9.206 11.046 14.007 1.00 92.12 131 LEU A CA 1
ATOM 1050 C C . LEU A 1 131 ? 10.461 10.258 13.643 1.00 92.12 131 LEU A C 1
ATOM 1052 O O . LEU A 1 131 ? 11.351 10.127 14.485 1.00 92.12 131 LEU 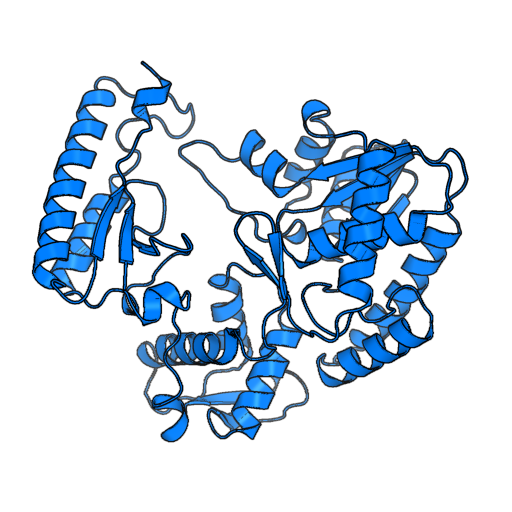A O 1
ATOM 1056 N N . PHE A 1 132 ? 10.513 9.670 12.450 1.00 91.12 132 PHE A N 1
ATOM 1057 C CA . PHE A 1 132 ? 11.614 8.793 12.053 1.00 91.12 132 PHE A CA 1
ATOM 1058 C C . PHE A 1 132 ? 12.245 9.161 10.725 1.00 91.12 132 PHE A C 1
ATOM 1060 O O . PHE A 1 132 ? 13.390 8.758 10.518 1.00 91.12 132 PHE A O 1
ATOM 1067 N N . ASN A 1 133 ? 11.525 9.858 9.843 1.00 86.62 133 ASN A N 1
ATOM 1068 C CA . ASN A 1 133 ? 12.151 10.372 8.644 1.00 86.62 133 ASN A CA 1
ATOM 1069 C C . ASN A 1 133 ? 12.830 11.687 8.990 1.00 86.62 133 ASN A C 1
ATOM 1071 O O . ASN A 1 133 ? 12.252 12.582 9.604 1.00 86.62 133 ASN A O 1
ATOM 1075 N N . THR A 1 134 ? 14.083 11.773 8.590 1.00 76.31 134 THR A N 1
ATOM 1076 C CA . THR A 1 134 ? 14.813 13.027 8.544 1.00 76.31 134 THR A CA 1
ATOM 1077 C C . THR A 1 134 ? 14.839 13.508 7.102 1.00 76.31 134 THR A C 1
ATOM 1079 O O . THR A 1 134 ? 14.360 12.835 6.182 1.00 76.31 134 THR A O 1
ATOM 1082 N N . ASN A 1 135 ? 15.457 14.657 6.870 1.00 64.12 135 ASN A N 1
ATOM 1083 C CA . ASN A 1 135 ? 15.725 15.110 5.509 1.00 64.12 135 ASN A CA 1
ATOM 1084 C C . ASN A 1 135 ? 16.753 14.205 4.779 1.00 64.12 135 ASN A C 1
ATOM 1086 O O . ASN A 1 135 ? 17.014 14.377 3.594 1.00 64.12 135 ASN A O 1
ATOM 1090 N N . THR A 1 136 ? 17.365 13.257 5.496 1.00 56.41 136 THR A N 1
ATOM 1091 C CA . THR A 1 136 ? 18.579 12.530 5.091 1.00 56.41 136 THR A CA 1
ATOM 1092 C C . THR A 1 136 ? 18.386 11.015 5.095 1.00 56.41 136 THR A C 1
ATOM 1094 O O . THR A 1 136 ? 19.008 10.288 4.323 1.00 56.41 136 THR A O 1
ATOM 1097 N N . ARG A 1 137 ? 17.480 10.526 5.944 1.00 68.88 137 ARG A N 1
ATOM 1098 C CA . ARG A 1 137 ? 17.069 9.131 6.057 1.00 68.88 137 ARG A CA 1
ATOM 1099 C C . ARG A 1 137 ? 15.559 9.089 5.993 1.00 68.88 137 ARG A C 1
ATOM 1101 O O . ARG A 1 137 ? 14.873 9.355 6.978 1.00 68.88 137 ARG A O 1
ATOM 1108 N N . ARG A 1 138 ? 15.052 8.729 4.820 1.00 76.06 138 ARG A N 1
ATOM 1109 C CA . ARG A 1 138 ? 13.627 8.522 4.591 1.00 76.06 138 ARG A CA 1
ATOM 1110 C C . ARG A 1 138 ? 13.344 7.039 4.421 1.00 76.06 138 ARG A C 1
ATOM 1112 O O . ARG A 1 138 ? 14.073 6.316 3.747 1.00 76.06 138 ARG A O 1
ATOM 1119 N N . MET A 1 139 ? 12.289 6.585 5.075 1.00 83.25 139 MET A N 1
ATOM 1120 C CA . MET A 1 139 ? 11.735 5.255 4.921 1.00 83.25 139 MET A CA 1
ATOM 1121 C C . MET A 1 139 ? 10.237 5.422 4.716 1.00 83.25 139 MET A C 1
ATOM 1123 O O . MET A 1 139 ? 9.497 5.720 5.657 1.00 83.25 139 MET A O 1
ATOM 1127 N N . ASP A 1 140 ? 9.798 5.236 3.479 1.00 83.31 140 ASP A N 1
ATOM 1128 C CA . ASP A 1 140 ? 8.384 5.301 3.151 1.00 83.31 140 ASP A CA 1
ATOM 1129 C C . ASP A 1 140 ? 7.737 3.956 3.468 1.00 83.31 140 ASP A C 1
ATOM 1131 O O . ASP A 1 140 ? 8.041 2.929 2.861 1.00 83.31 140 ASP A O 1
ATOM 1135 N N . ILE A 1 141 ? 6.858 3.960 4.469 1.00 91.25 141 ILE A N 1
ATOM 1136 C CA . ILE A 1 141 ? 6.061 2.785 4.814 1.00 91.25 141 ILE A CA 1
ATOM 1137 C C . ILE A 1 141 ? 4.842 2.699 3.897 1.00 91.25 141 ILE A C 1
ATOM 1139 O O . ILE A 1 141 ? 4.064 3.651 3.783 1.00 91.25 141 ILE A O 1
ATOM 1143 N N . ARG A 1 142 ? 4.618 1.537 3.284 1.00 91.19 142 ARG A N 1
ATOM 1144 C CA . ARG A 1 142 ? 3.443 1.312 2.421 1.00 91.19 142 ARG A CA 1
ATOM 1145 C C . ARG A 1 142 ? 2.187 1.061 3.249 1.00 91.19 142 ARG A C 1
ATOM 1147 O O . ARG A 1 142 ? 1.080 1.440 2.866 1.00 91.19 142 ARG A O 1
ATOM 1154 N N . HIS A 1 143 ? 2.356 0.425 4.404 1.00 94.50 143 HIS A N 1
ATOM 1155 C CA . HIS A 1 143 ? 1.286 0.130 5.350 1.00 94.50 143 HIS A CA 1
ATOM 1156 C C . HIS A 1 143 ? 1.828 -0.068 6.771 1.00 94.50 143 HIS A C 1
ATOM 1158 O O . HIS A 1 143 ? 3.012 -0.334 6.983 1.00 94.50 143 HIS A O 1
ATOM 1164 N N . SER A 1 144 ? 0.950 0.021 7.770 1.00 96.56 144 SER A N 1
ATOM 1165 C CA . SER A 1 144 ? 1.280 -0.077 9.199 1.00 96.56 144 SER A CA 1
ATOM 1166 C C . SER A 1 144 ? 1.925 -1.412 9.595 1.00 96.56 144 SER A C 1
ATOM 1168 O O . SER A 1 144 ? 2.559 -1.503 10.644 1.00 96.56 144 SER A O 1
ATOM 1170 N N . GLY A 1 145 ? 1.782 -2.449 8.764 1.00 95.12 145 GLY A N 1
ATOM 1171 C CA . GLY A 1 145 ? 2.400 -3.762 8.976 1.00 95.12 145 GLY A CA 1
ATOM 1172 C C . GLY A 1 145 ? 3.920 -3.773 8.798 1.00 95.12 145 GLY A C 1
ATOM 1173 O O . GLY A 1 145 ? 4.566 -4.697 9.281 1.00 95.12 145 GLY A O 1
ATOM 1174 N N . GLU A 1 146 ? 4.494 -2.745 8.169 1.00 95.19 146 GLU A N 1
ATOM 1175 C CA . GLU A 1 146 ? 5.947 -2.581 8.009 1.00 95.19 146 GLU A CA 1
ATOM 1176 C C . GLU A 1 146 ? 6.606 -1.913 9.235 1.00 95.19 146 GLU A C 1
ATOM 1178 O O . GLU A 1 146 ? 7.830 -1.794 9.313 1.00 95.19 146 GLU A O 1
ATOM 1183 N N . ILE A 1 147 ? 5.812 -1.481 10.224 1.00 96.75 147 ILE A N 1
ATOM 1184 C CA . ILE A 1 147 ? 6.306 -0.792 11.420 1.00 96.75 147 ILE A CA 1
ATOM 1185 C C . ILE A 1 147 ? 6.652 -1.811 12.511 1.00 96.75 147 ILE A C 1
ATOM 1187 O O . ILE A 1 147 ? 5.828 -2.632 12.921 1.00 96.75 147 ILE A O 1
ATOM 1191 N N . THR A 1 148 ? 7.874 -1.721 13.041 1.00 96.31 148 THR A N 1
ATOM 1192 C CA . THR A 1 148 ? 8.327 -2.589 14.135 1.00 96.31 148 THR A CA 1
ATOM 1193 C C . THR A 1 148 ? 7.677 -2.228 15.473 1.00 96.31 148 THR A C 1
ATOM 1195 O O . THR A 1 148 ? 7.218 -1.099 15.690 1.00 96.31 148 THR A O 1
ATOM 1198 N N . SER A 1 149 ? 7.697 -3.166 16.424 1.00 96.44 149 SER A N 1
ATOM 1199 C CA . SER A 1 149 ? 7.236 -2.933 17.798 1.00 96.44 149 SER A CA 1
ATOM 1200 C C . SER A 1 149 ? 7.932 -1.741 18.460 1.00 96.44 149 SER A C 1
ATOM 1202 O O . SER A 1 149 ? 7.295 -0.971 19.177 1.00 96.44 149 SER A O 1
ATOM 1204 N N . GLU A 1 150 ? 9.224 -1.535 18.208 1.00 96.12 150 GLU A N 1
ATOM 1205 C CA . GLU A 1 150 ? 10.025 -0.440 18.771 1.00 96.12 150 GLU A CA 1
ATOM 1206 C C . GLU A 1 150 ? 9.501 0.918 18.331 1.00 96.12 150 GLU A C 1
ATOM 1208 O O . GLU A 1 150 ? 9.282 1.792 19.174 1.00 96.12 150 GLU A O 1
ATOM 1213 N N . LYS A 1 151 ? 9.242 1.069 17.031 1.00 95.94 151 LYS A N 1
ATOM 1214 C CA . LYS A 1 151 ? 8.726 2.312 16.458 1.00 95.94 151 LYS A CA 1
ATOM 1215 C C . LYS A 1 151 ? 7.267 2.549 16.858 1.00 95.94 151 LYS A C 1
ATOM 1217 O O . LYS A 1 151 ? 6.925 3.666 17.238 1.00 95.94 151 LYS A O 1
ATOM 1222 N N . LEU A 1 152 ? 6.432 1.507 16.928 1.00 96.50 152 LEU A N 1
ATOM 1223 C CA . LEU A 1 152 ? 5.055 1.626 17.438 1.00 96.50 152 LEU A CA 1
ATOM 1224 C C . LEU A 1 152 ? 4.994 2.135 18.889 1.00 96.50 152 LEU A C 1
ATOM 1226 O O . LEU A 1 152 ? 4.090 2.899 19.229 1.00 96.50 152 LEU A O 1
ATOM 1230 N N . LYS A 1 153 ? 5.961 1.776 19.749 1.00 95.31 153 LYS A N 1
ATOM 1231 C CA . LYS A 1 153 ? 6.045 2.325 21.120 1.00 95.31 153 LYS A CA 1
ATOM 1232 C C . LYS A 1 153 ? 6.260 3.838 21.122 1.00 95.31 153 LYS A C 1
ATOM 1234 O O . LYS A 1 153 ? 5.702 4.520 21.979 1.00 95.31 153 LYS A O 1
ATOM 1239 N N . VAL A 1 154 ? 7.071 4.353 20.199 1.00 96.19 154 VAL A N 1
ATOM 1240 C CA . VAL A 1 154 ? 7.313 5.796 20.055 1.00 96.19 154 VAL A CA 1
ATOM 1241 C C . VAL A 1 154 ? 6.051 6.481 19.528 1.00 96.19 154 VAL A C 1
ATOM 1243 O O . VAL A 1 154 ? 5.574 7.403 20.185 1.00 96.19 154 VAL A O 1
ATOM 1246 N N . LEU A 1 155 ? 5.435 5.950 18.462 1.00 96.06 155 LEU A N 1
ATOM 1247 C CA . LEU A 1 155 ? 4.168 6.461 17.910 1.00 96.06 155 LEU A CA 1
ATOM 1248 C C . LEU A 1 155 ? 3.034 6.501 18.951 1.00 96.06 155 LEU A C 1
ATOM 1250 O O . LEU A 1 155 ? 2.229 7.421 18.987 1.00 96.06 155 LEU A O 1
ATOM 1254 N N . TYR A 1 156 ? 2.954 5.507 19.837 1.00 93.69 156 TYR A N 1
ATOM 1255 C CA . TYR A 1 156 ? 1.944 5.496 20.899 1.00 93.69 156 TYR A CA 1
ATOM 1256 C C . TYR A 1 156 ? 2.145 6.610 21.943 1.00 93.69 156 TYR A C 1
ATOM 1258 O O . TYR A 1 156 ? 1.182 7.074 22.576 1.00 93.69 156 TYR A O 1
ATOM 1266 N N . ARG A 1 157 ? 3.403 6.987 22.193 1.00 93.44 157 ARG A N 1
ATOM 1267 C CA . ARG A 1 157 ? 3.788 7.966 23.219 1.00 93.44 157 ARG A CA 1
ATOM 1268 C C . ARG A 1 157 ? 3.654 9.404 22.728 1.00 93.44 157 ARG A C 1
ATOM 1270 O O . ARG A 1 157 ? 3.424 10.270 23.568 1.00 93.44 157 ARG A O 1
ATOM 1277 N N . SER A 1 158 ? 3.732 9.634 21.423 1.00 92.81 158 SER A N 1
ATOM 1278 C CA . SER A 1 158 ? 3.576 10.941 20.789 1.00 92.81 158 SER A CA 1
ATOM 1279 C C . SER A 1 158 ? 2.101 11.348 20.685 1.00 92.81 158 SER A C 1
ATOM 1281 O O . SER A 1 158 ? 1.415 11.173 19.675 1.00 92.81 158 SER A O 1
ATOM 1283 N N . LYS A 1 159 ? 1.567 11.865 21.798 1.00 91.25 159 LYS A N 1
ATOM 1284 C CA . LYS A 1 159 ? 0.152 12.252 21.927 1.00 91.25 159 LYS A CA 1
ATOM 1285 C C . LYS A 1 159 ? -0.257 13.370 20.971 1.00 91.25 159 LYS A C 1
ATOM 1287 O O . LYS A 1 159 ? -1.431 13.465 20.640 1.00 91.25 159 LYS A O 1
ATOM 1292 N N . GLU A 1 160 ? 0.695 14.162 20.508 1.00 94.06 160 GLU A N 1
ATOM 1293 C CA . GLU A 1 160 ? 0.543 15.209 19.505 1.00 94.06 160 GLU A CA 1
ATOM 1294 C C . GLU A 1 160 ? 0.082 14.692 18.132 1.00 94.06 160 GLU A C 1
ATOM 1296 O O . GLU A 1 160 ? -0.587 15.433 17.418 1.00 94.06 160 GLU A O 1
ATOM 1301 N N . HIS A 1 161 ? 0.356 13.427 17.781 1.00 95.25 161 HIS A N 1
ATOM 1302 C CA . HIS A 1 161 ? -0.136 12.817 16.534 1.00 95.25 161 HIS A CA 1
ATOM 1303 C C . HIS A 1 161 ? -1.443 12.030 16.713 1.00 95.25 161 HIS A C 1
ATOM 1305 O O . HIS A 1 161 ? -1.940 11.428 15.758 1.00 95.25 161 HIS A O 1
ATOM 1311 N N . ILE A 1 162 ? -2.004 12.001 17.926 1.00 96.88 162 ILE A N 1
ATOM 1312 C CA . ILE A 1 162 ? -3.297 11.371 18.194 1.00 96.88 162 ILE A CA 1
ATOM 1313 C C . ILE A 1 162 ? -4.383 12.437 18.076 1.00 96.88 162 ILE A C 1
ATOM 1315 O O . ILE A 1 162 ? -4.515 13.321 18.922 1.00 96.88 162 ILE A O 1
ATOM 1319 N N . HIS A 1 163 ? -5.194 12.315 17.030 1.00 97.31 163 HIS A N 1
ATOM 1320 C CA . HIS A 1 163 ? -6.300 13.220 16.750 1.00 97.31 163 HIS A CA 1
ATOM 1321 C C . HIS A 1 163 ? -7.604 12.681 17.335 1.00 97.31 163 HIS A C 1
ATOM 1323 O O . HIS A 1 163 ? -7.948 11.518 17.122 1.00 97.31 163 HIS A O 1
ATOM 1329 N N . THR A 1 164 ? -8.351 13.514 18.058 1.00 97.75 164 THR A N 1
ATOM 1330 C CA . THR A 1 164 ? -9.699 13.158 18.526 1.00 97.75 164 THR A CA 1
ATOM 1331 C C . THR A 1 164 ? -10.703 13.439 17.422 1.00 97.75 164 THR A C 1
ATOM 1333 O O . THR A 1 164 ? -10.825 14.574 16.973 1.00 97.75 164 THR A O 1
ATOM 1336 N N . VAL A 1 165 ? -11.452 12.414 17.024 1.00 97.88 165 VAL A N 1
ATOM 1337 C CA . VAL A 1 165 ? -12.422 12.502 15.933 1.00 97.88 165 VAL A CA 1
ATOM 1338 C C . VAL A 1 165 ? -13.687 13.198 16.428 1.00 97.88 165 VAL A C 1
ATOM 1340 O O . VAL A 1 165 ? -14.375 12.707 17.327 1.00 97.88 165 VAL A O 1
ATOM 1343 N N . SER A 1 166 ? -14.004 14.338 15.826 1.00 97.31 166 SER A N 1
ATOM 1344 C CA . SER A 1 166 ? -15.243 15.078 16.068 1.00 97.31 166 SER A CA 1
ATOM 1345 C C . SER A 1 166 ? -16.472 14.345 15.514 1.00 97.31 166 SER A C 1
ATOM 1347 O O . SER A 1 166 ? -16.371 13.440 14.684 1.00 97.31 166 SER A O 1
ATOM 1349 N N . THR A 1 167 ? -17.670 14.755 15.940 1.00 95.69 167 THR A N 1
ATOM 1350 C CA . THR A 1 167 ? -18.929 14.205 15.408 1.00 95.69 167 THR A CA 1
ATOM 1351 C C . THR A 1 167 ? -19.050 14.417 13.897 1.00 95.69 167 THR A C 1
ATOM 1353 O O . THR A 1 167 ? -19.434 13.494 13.185 1.00 95.69 167 THR A O 1
ATOM 1356 N N . GLU A 1 168 ? -18.658 15.591 13.399 1.00 97.44 168 GLU A N 1
ATOM 1357 C CA . GLU A 1 168 ? -18.709 15.938 11.972 1.00 97.44 168 GLU A CA 1
ATOM 1358 C C . GLU A 1 168 ? -17.758 15.064 11.140 1.00 97.44 168 GLU A C 1
ATOM 1360 O O . GLU A 1 168 ? -18.145 14.516 10.107 1.00 97.44 168 GLU A O 1
ATOM 1365 N N . GLU A 1 169 ? -16.522 14.862 11.609 1.00 97.88 169 GLU A N 1
ATOM 1366 C CA . GLU A 1 169 ? -15.570 13.953 10.957 1.00 97.88 169 GLU A CA 1
ATOM 1367 C C . GLU A 1 169 ? -16.067 12.508 10.982 1.00 97.88 169 GLU A C 1
ATOM 1369 O O . GLU A 1 169 ? -15.932 11.785 9.993 1.00 97.88 169 GLU A O 1
ATOM 1374 N N . ARG A 1 170 ? -16.679 12.086 12.093 1.00 97.44 170 ARG A N 1
ATOM 1375 C CA . ARG A 1 170 ? -17.264 10.751 12.223 1.00 97.44 170 ARG A CA 1
ATOM 1376 C C . ARG A 1 170 ? -18.381 10.536 11.201 1.00 97.44 170 ARG A C 1
ATOM 1378 O O . ARG A 1 170 ? -18.378 9.509 10.527 1.00 97.44 170 ARG A O 1
ATOM 1385 N N . GLU A 1 171 ? -19.297 11.489 11.050 1.00 97.50 171 GLU A N 1
ATOM 1386 C CA . GLU A 1 171 ? -20.362 11.444 10.037 1.00 97.50 171 GLU A CA 1
ATOM 1387 C C . GLU A 1 171 ? -19.791 11.434 8.614 1.00 97.50 171 GLU A C 1
ATOM 1389 O O . GLU A 1 171 ? -20.233 10.652 7.768 1.00 97.50 171 GLU A O 1
ATOM 1394 N N . LYS A 1 172 ? -18.760 12.243 8.346 1.00 98.12 172 LYS A N 1
ATOM 1395 C CA . LYS A 1 172 ? -18.064 12.251 7.054 1.00 98.12 172 LYS A CA 1
ATOM 1396 C C . LYS A 1 172 ? -17.475 10.878 6.719 1.00 98.12 172 LYS A C 1
ATOM 1398 O O . LYS A 1 172 ? -17.750 10.355 5.642 1.00 98.12 172 LYS A O 1
ATOM 1403 N N . LEU A 1 173 ? -16.736 10.262 7.643 1.00 98.38 173 LEU A N 1
ATOM 1404 C CA . LEU A 1 173 ? -16.146 8.929 7.454 1.00 98.38 173 LEU A CA 1
ATOM 1405 C C . LEU A 1 173 ? -17.215 7.851 7.209 1.00 98.38 173 LEU A C 1
ATOM 1407 O O . LEU A 1 173 ? -17.024 6.970 6.370 1.00 98.38 173 LEU A O 1
ATOM 1411 N N . GLN A 1 174 ? -18.358 7.933 7.897 1.00 98.25 174 GLN A N 1
ATOM 1412 C CA . GLN A 1 174 ? -19.491 7.024 7.684 1.00 98.25 174 GLN A CA 1
ATOM 1413 C C . GLN A 1 174 ? -20.111 7.186 6.293 1.00 98.25 174 GLN A C 1
ATOM 1415 O O . GLN A 1 174 ? -20.424 6.192 5.637 1.00 98.25 174 GLN A O 1
ATOM 1420 N N . ASN A 1 175 ? -20.279 8.423 5.830 1.00 97.94 175 ASN A N 1
ATOM 1421 C CA . ASN A 1 175 ? -20.806 8.703 4.497 1.00 97.94 175 ASN A CA 1
ATOM 1422 C C . ASN A 1 175 ? -19.834 8.258 3.396 1.00 97.94 175 ASN A C 1
ATOM 1424 O O . ASN A 1 175 ? -20.265 7.694 2.391 1.00 97.94 175 ASN A O 1
ATOM 1428 N N . GLU A 1 176 ? -18.528 8.443 3.602 1.00 97.38 176 GLU A N 1
ATOM 1429 C CA . GLU A 1 176 ? -17.490 7.936 2.699 1.00 97.38 176 GLU A CA 1
ATOM 1430 C C . GLU A 1 176 ? -17.521 6.401 2.614 1.00 97.38 176 GLU A C 1
ATOM 1432 O O . GLU A 1 176 ? -17.488 5.853 1.512 1.00 97.38 176 GLU A O 1
ATOM 1437 N N . TRP A 1 177 ? -17.684 5.695 3.743 1.00 98.19 177 TRP A N 1
ATOM 1438 C CA . TRP A 1 177 ? -17.908 4.243 3.732 1.00 98.19 177 TRP A CA 1
ATOM 1439 C C . TRP A 1 177 ? -19.124 3.850 2.888 1.00 98.19 177 TRP A C 1
ATOM 1441 O O . TRP A 1 177 ? -19.039 2.937 2.069 1.00 98.19 177 TRP A O 1
ATOM 1451 N N . LEU A 1 178 ? -20.252 4.547 3.053 1.00 97.69 178 LEU A N 1
ATOM 1452 C CA . LEU A 1 178 ? -21.466 4.261 2.289 1.00 97.69 178 LEU A CA 1
ATOM 1453 C C . LEU A 1 178 ? -21.289 4.463 0.778 1.00 97.69 178 LEU A C 1
ATOM 1455 O O . LEU A 1 178 ? -22.036 3.849 0.018 1.00 97.69 178 LEU A O 1
ATOM 1459 N N . SER A 1 179 ? -20.337 5.291 0.335 1.00 96.06 179 SER A N 1
ATOM 1460 C CA . SER A 1 179 ? -19.971 5.385 -1.084 1.00 96.06 179 SER A CA 1
ATOM 1461 C C . SER A 1 179 ? -19.299 4.095 -1.549 1.00 96.06 179 SER A C 1
ATOM 1463 O O . SER A 1 179 ? -19.779 3.457 -2.484 1.00 96.06 179 SER A O 1
ATOM 1465 N N . PHE A 1 180 ? -18.261 3.641 -0.836 1.00 95.56 180 PHE A N 1
ATOM 1466 C CA . PHE A 1 180 ? -17.569 2.389 -1.162 1.00 95.56 180 PHE A CA 1
ATOM 1467 C C . PHE A 1 180 ? -18.498 1.176 -1.109 1.00 95.56 180 PHE A C 1
ATOM 1469 O O . PHE A 1 180 ? -18.427 0.304 -1.974 1.00 95.56 180 PHE A O 1
ATOM 1476 N N . ALA A 1 181 ? -19.410 1.145 -0.137 1.00 96.31 181 ALA A N 1
ATOM 1477 C CA . ALA A 1 181 ? -20.353 0.051 0.057 1.00 96.31 181 ALA A CA 1
ATOM 1478 C C . ALA A 1 181 ? -21.501 0.012 -0.969 1.00 96.31 181 ALA A C 1
ATOM 1480 O O . ALA A 1 181 ? -22.340 -0.881 -0.879 1.00 96.31 181 ALA A O 1
ATOM 1481 N N . LYS A 1 182 ? -21.557 0.950 -1.927 1.00 94.75 182 LYS A N 1
ATOM 1482 C CA . LYS A 1 182 ? -22.514 0.963 -3.053 1.00 94.75 182 LYS A CA 1
ATOM 1483 C C . LYS A 1 182 ? -21.853 0.708 -4.409 1.00 94.75 182 LYS A C 1
ATOM 1485 O O . LYS A 1 182 ? -22.547 0.517 -5.405 1.00 94.75 182 LYS A O 1
ATOM 1490 N N . GLU A 1 183 ? -20.527 0.732 -4.462 1.00 90.25 183 GLU A N 1
ATOM 1491 C CA . GLU A 1 183 ? -19.757 0.585 -5.690 1.00 90.25 183 GLU A CA 1
ATOM 1492 C C . GLU A 1 183 ? -19.418 -0.882 -5.972 1.00 90.25 183 GLU A C 1
ATOM 1494 O O . GLU A 1 183 ? -18.904 -1.597 -5.111 1.00 90.25 183 GLU A O 1
ATOM 1499 N N . ASN A 1 184 ? -19.614 -1.313 -7.220 1.00 89.94 184 ASN A N 1
ATOM 1500 C CA . ASN A 1 184 ? -19.233 -2.651 -7.677 1.00 89.94 184 ASN A CA 1
ATOM 1501 C C . ASN A 1 184 ? -17.841 -2.661 -8.334 1.00 89.94 184 ASN A C 1
ATOM 1503 O O . ASN A 1 184 ? -17.669 -3.109 -9.466 1.00 89.94 184 ASN A O 1
ATOM 1507 N N . HIS A 1 185 ? -16.854 -2.100 -7.637 1.00 93.94 185 HIS A N 1
ATOM 1508 C CA . HIS A 1 185 ? -15.442 -2.186 -8.016 1.00 93.94 185 HIS A CA 1
ATOM 1509 C C . HIS A 1 185 ? -14.739 -3.286 -7.209 1.00 93.94 185 HIS A C 1
ATOM 1511 O O . HIS A 1 185 ? -15.210 -3.661 -6.129 1.00 93.94 185 HIS A O 1
ATOM 1517 N N . THR A 1 186 ? -13.608 -3.790 -7.708 1.00 95.75 186 THR A N 1
ATOM 1518 C CA . THR A 1 186 ? -12.798 -4.825 -7.035 1.00 95.75 186 THR A CA 1
ATOM 1519 C C . THR A 1 186 ? -11.355 -4.403 -6.776 1.00 95.75 186 THR A C 1
ATOM 1521 O O . THR A 1 186 ? -10.633 -5.137 -6.113 1.00 95.75 186 THR A O 1
ATOM 1524 N N . LEU A 1 187 ? -10.935 -3.214 -7.220 1.00 97.69 187 LEU A N 1
ATOM 1525 C CA . LEU A 1 187 ? -9.600 -2.682 -6.957 1.00 97.69 187 LEU A CA 1
ATOM 1526 C C . LEU A 1 187 ? -9.663 -1.186 -6.639 1.00 97.69 187 LEU A C 1
ATOM 1528 O O . LEU A 1 187 ? -10.342 -0.416 -7.324 1.00 97.69 187 LEU A O 1
ATOM 1532 N N . ARG A 1 188 ? -8.962 -0.779 -5.579 1.00 96.94 188 ARG A N 1
ATOM 1533 C CA . ARG A 1 188 ? -8.788 0.616 -5.173 1.00 96.94 188 ARG A CA 1
ATOM 1534 C C . ARG A 1 188 ? -7.323 0.916 -4.915 1.00 96.94 188 ARG A C 1
ATOM 1536 O O . ARG A 1 188 ? -6.625 0.130 -4.282 1.00 96.94 188 ARG A O 1
ATOM 1543 N N . ILE A 1 189 ? -6.900 2.095 -5.346 1.00 95.31 189 ILE A N 1
ATOM 1544 C CA . ILE A 1 189 ? -5.545 2.612 -5.151 1.00 95.31 189 ILE A CA 1
ATOM 1545 C C . ILE A 1 189 ? -5.570 3.881 -4.310 1.00 95.31 189 ILE A C 1
ATOM 1547 O O . ILE A 1 189 ? -6.583 4.580 -4.246 1.00 95.31 189 ILE A O 1
ATOM 1551 N N . TRP A 1 190 ? -4.447 4.192 -3.677 1.00 94.44 190 TRP A N 1
ATOM 1552 C CA . TRP A 1 190 ? -4.221 5.449 -2.984 1.00 94.44 190 TRP A CA 1
ATOM 1553 C C . TRP A 1 190 ? -3.423 6.397 -3.867 1.00 94.44 190 TRP A C 1
ATOM 1555 O O . TRP A 1 190 ? -2.311 6.078 -4.287 1.00 94.44 190 TRP A O 1
ATOM 1565 N N . LYS A 1 191 ? -3.983 7.570 -4.158 1.00 89.06 191 LYS A N 1
ATOM 1566 C CA . LYS A 1 191 ? -3.342 8.579 -5.001 1.00 89.06 191 LYS A CA 1
ATOM 1567 C C . LYS A 1 191 ? -3.722 9.972 -4.516 1.00 89.06 191 LYS A C 1
ATOM 1569 O O . LYS A 1 191 ? -4.901 10.261 -4.338 1.00 89.06 191 LYS A O 1
ATOM 1574 N N . LYS A 1 192 ? -2.723 10.838 -4.310 1.00 85.62 192 LYS A N 1
ATOM 1575 C CA . LYS A 1 192 ? -2.902 12.245 -3.890 1.00 85.62 192 LYS A CA 1
ATOM 1576 C C . LYS A 1 192 ? -3.837 12.405 -2.677 1.00 85.62 192 LYS A C 1
ATOM 1578 O O . LYS A 1 192 ? -4.735 13.242 -2.673 1.00 85.62 192 LYS A O 1
ATOM 1583 N N . GLY A 1 193 ? -3.649 11.560 -1.660 1.00 89.50 193 GLY A N 1
ATOM 1584 C CA . GLY A 1 193 ? -4.433 11.608 -0.421 1.00 89.50 193 GLY A CA 1
ATOM 1585 C C . GLY A 1 193 ? -5.867 11.078 -0.539 1.00 89.50 193 GLY A C 1
ATOM 1586 O O . GLY A 1 193 ? -6.670 11.298 0.367 1.00 89.50 193 GLY A O 1
ATOM 1587 N N . GLN A 1 194 ? -6.214 10.417 -1.647 1.00 91.94 194 GLN A N 1
ATOM 1588 C CA . GLN A 1 194 ? -7.551 9.888 -1.898 1.00 91.94 194 GLN A CA 1
ATOM 1589 C C . GLN A 1 194 ? -7.504 8.425 -2.326 1.00 91.94 194 GLN A C 1
ATOM 1591 O O . GLN A 1 194 ? -6.555 7.959 -2.955 1.00 91.94 194 GLN A O 1
ATOM 1596 N N . THR A 1 195 ? -8.573 7.704 -2.000 1.00 94.44 195 THR A N 1
ATOM 1597 C CA . THR A 1 195 ? -8.812 6.353 -2.507 1.00 94.44 195 THR A CA 1
ATOM 1598 C C . THR A 1 195 ? -9.586 6.440 -3.817 1.00 94.44 195 THR A C 1
ATOM 1600 O O . THR A 1 195 ? -10.625 7.095 -3.868 1.00 94.44 195 THR A O 1
ATOM 1603 N N . ILE A 1 196 ? -9.094 5.780 -4.863 1.00 93.19 196 ILE A N 1
ATOM 1604 C CA . ILE A 1 196 ? -9.678 5.808 -6.206 1.00 93.19 196 ILE A CA 1
ATOM 1605 C C . ILE A 1 196 ? -9.970 4.377 -6.653 1.00 93.19 196 ILE A C 1
ATOM 1607 O O . ILE A 1 196 ? -9.076 3.531 -6.636 1.00 93.19 196 ILE A O 1
ATOM 1611 N N . SER A 1 197 ? -11.207 4.119 -7.076 1.00 94.62 197 SER A N 1
ATOM 1612 C CA . SER A 1 197 ? -11.604 2.857 -7.707 1.00 94.62 197 SER A CA 1
ATOM 1613 C C . SER A 1 197 ? -11.042 2.768 -9.131 1.00 94.62 197 SER A C 1
ATOM 1615 O O . SER A 1 197 ? -11.195 3.696 -9.928 1.00 94.62 197 SER A O 1
ATOM 1617 N N . VAL A 1 198 ? -10.395 1.650 -9.460 1.00 93.88 198 VAL A N 1
ATOM 1618 C CA . VAL A 1 198 ? -9.775 1.385 -10.771 1.00 93.88 198 VAL A CA 1
ATOM 1619 C C . VAL A 1 198 ? -10.225 0.020 -11.315 1.00 93.88 198 VAL A C 1
ATOM 1621 O O . VAL A 1 198 ? -10.783 -0.785 -10.562 1.00 93.88 198 VAL A O 1
ATOM 1624 N N . PRO A 1 199 ? -10.052 -0.255 -12.621 1.00 94.50 199 PRO A N 1
ATOM 1625 C CA . PRO A 1 199 ? -10.276 -1.589 -13.178 1.00 94.50 199 PRO A CA 1
ATOM 1626 C C . PRO A 1 199 ? -9.442 -2.667 -12.470 1.00 94.50 199 PRO A C 1
ATOM 1628 O O . PRO A 1 199 ? -8.330 -2.407 -12.029 1.00 94.50 199 PRO A O 1
ATOM 1631 N N . GLU A 1 200 ? -9.963 -3.893 -12.379 1.00 95.12 200 GLU A N 1
ATOM 1632 C CA . GLU A 1 200 ? -9.275 -5.013 -11.710 1.00 95.12 200 GLU A CA 1
ATOM 1633 C C . GLU A 1 200 ? -7.932 -5.377 -12.367 1.00 95.12 200 GLU A C 1
ATOM 1635 O O . GLU A 1 200 ? -7.025 -5.871 -11.702 1.00 95.12 200 GLU A O 1
ATOM 1640 N N . ASP A 1 201 ? -7.814 -5.122 -13.669 1.00 95.25 201 ASP A N 1
ATOM 1641 C CA . ASP A 1 201 ? -6.646 -5.379 -14.509 1.00 95.25 201 ASP A CA 1
ATOM 1642 C C . ASP A 1 201 ? -5.683 -4.183 -14.594 1.00 95.25 201 ASP A C 1
ATOM 1644 O O . ASP A 1 201 ? -4.767 -4.193 -15.420 1.00 95.25 201 ASP A O 1
ATOM 1648 N N . GLU A 1 202 ? -5.860 -3.152 -13.753 1.00 93.50 202 GLU A N 1
ATOM 1649 C CA . GLU A 1 202 ? -5.053 -1.924 -13.800 1.00 93.50 202 GLU A CA 1
ATOM 1650 C C . GLU A 1 202 ? -3.553 -2.247 -13.806 1.00 93.50 202 GLU A C 1
ATOM 1652 O O . GLU A 1 202 ? -2.822 -1.730 -14.648 1.00 93.50 202 GLU A O 1
ATOM 1657 N N . PHE A 1 203 ? -3.109 -3.175 -12.949 1.00 94.69 203 PHE A N 1
ATOM 1658 C CA . PHE A 1 203 ? -1.699 -3.551 -12.801 1.00 94.69 203 PHE A CA 1
ATOM 1659 C C . PHE A 1 203 ? -1.227 -4.690 -13.714 1.00 94.69 203 PHE A C 1
ATOM 1661 O O . PHE A 1 203 ? -0.051 -5.043 -13.665 1.00 94.69 203 PHE A O 1
ATOM 1668 N N . ASP A 1 204 ? -2.057 -5.244 -14.598 1.00 96.56 204 ASP A N 1
ATOM 1669 C CA . ASP A 1 204 ? -1.663 -6.386 -15.441 1.00 96.56 204 ASP A CA 1
ATOM 1670 C C . ASP A 1 204 ? -0.454 -6.061 -16.338 1.00 96.56 204 ASP A C 1
ATOM 1672 O O . ASP A 1 204 ? 0.491 -6.842 -16.465 1.00 96.56 204 ASP A O 1
ATOM 1676 N N . ALA A 1 205 ? -0.433 -4.856 -16.917 1.00 93.62 205 ALA A N 1
ATOM 1677 C CA . ALA A 1 205 ? 0.707 -4.390 -17.704 1.00 93.62 205 ALA A CA 1
ATOM 1678 C C . ALA A 1 205 ? 1.970 -4.196 -16.841 1.00 93.62 205 ALA A C 1
ATOM 1680 O O . ALA A 1 205 ? 3.083 -4.415 -17.327 1.00 93.62 205 ALA A O 1
ATOM 1681 N N . TYR A 1 206 ? 1.813 -3.827 -15.564 1.00 93.19 206 TYR A N 1
ATOM 1682 C CA . TYR A 1 206 ? 2.919 -3.736 -14.608 1.00 93.19 206 TYR A CA 1
ATOM 1683 C C . TYR A 1 206 ? 3.494 -5.120 -14.283 1.00 93.19 206 TYR A C 1
ATOM 1685 O O . TYR A 1 206 ? 4.712 -5.288 -14.300 1.00 93.19 206 TYR A O 1
ATOM 1693 N N . LEU A 1 207 ? 2.644 -6.137 -14.091 1.00 95.69 207 LEU A N 1
ATOM 1694 C CA . LEU A 1 207 ? 3.081 -7.526 -13.889 1.00 95.69 207 LEU A CA 1
ATOM 1695 C C . LEU A 1 207 ? 3.935 -8.019 -15.062 1.00 95.69 207 LEU A C 1
ATOM 1697 O O . LEU A 1 207 ? 5.000 -8.602 -14.857 1.00 95.69 207 LEU A O 1
ATOM 1701 N N . VAL A 1 208 ? 3.512 -7.732 -16.297 1.00 94.88 208 VAL A N 1
ATOM 1702 C CA . VAL A 1 208 ? 4.296 -8.063 -17.498 1.00 94.88 208 VAL A CA 1
ATOM 1703 C C . VAL A 1 208 ? 5.612 -7.286 -17.545 1.00 94.88 208 VAL A C 1
ATOM 1705 O O . VAL A 1 208 ? 6.644 -7.871 -17.877 1.00 94.88 208 VAL A O 1
ATOM 1708 N N . LYS A 1 209 ? 5.616 -5.993 -17.188 1.00 91.69 209 LYS A N 1
ATOM 1709 C CA . LYS A 1 209 ? 6.848 -5.189 -17.093 1.00 91.69 209 LYS A CA 1
ATOM 1710 C C . LYS A 1 209 ? 7.844 -5.823 -16.114 1.00 91.69 209 LYS A C 1
ATOM 1712 O O . LYS A 1 209 ? 8.995 -6.047 -16.485 1.00 91.69 209 LYS A O 1
ATOM 1717 N N . MET A 1 210 ? 7.395 -6.177 -14.911 1.00 92.31 210 MET A N 1
ATOM 1718 C CA . MET A 1 210 ? 8.238 -6.818 -13.894 1.00 92.31 210 MET A CA 1
ATOM 1719 C C . MET A 1 210 ? 8.740 -8.192 -14.352 1.00 92.31 210 MET A C 1
ATOM 1721 O O . MET A 1 210 ? 9.914 -8.515 -14.179 1.00 92.31 210 MET A O 1
ATOM 1725 N N . ALA A 1 211 ? 7.904 -8.980 -15.032 1.00 92.75 211 ALA A N 1
ATOM 1726 C CA . ALA A 1 211 ? 8.334 -10.254 -15.599 1.00 92.75 211 ALA A CA 1
ATOM 1727 C C . ALA A 1 211 ? 9.411 -10.086 -16.683 1.00 92.75 211 ALA A C 1
ATOM 1729 O O . ALA A 1 211 ? 10.359 -10.871 -16.724 1.00 92.75 211 ALA A O 1
ATOM 1730 N N . LYS A 1 212 ? 9.313 -9.069 -17.550 1.00 89.44 212 LYS A N 1
ATOM 1731 C CA . LYS A 1 212 ? 10.358 -8.759 -18.545 1.00 89.44 212 LYS A CA 1
ATOM 1732 C C . LYS A 1 212 ? 11.676 -8.391 -17.875 1.00 89.44 212 LYS A C 1
ATOM 1734 O O . LYS A 1 212 ? 12.712 -8.927 -18.258 1.00 89.44 212 LYS A O 1
ATOM 1739 N N . ARG A 1 213 ? 11.626 -7.536 -16.851 1.00 87.06 213 ARG A N 1
ATOM 1740 C CA . ARG A 1 213 ? 12.799 -7.131 -16.065 1.00 87.06 213 ARG A CA 1
ATOM 1741 C C . ARG A 1 213 ? 13.520 -8.339 -15.461 1.00 87.06 213 ARG A C 1
ATOM 1743 O O . ARG A 1 213 ? 14.738 -8.441 -15.560 1.00 87.06 213 ARG A O 1
ATOM 1750 N N . LEU A 1 214 ? 12.779 -9.299 -14.911 1.00 88.94 214 LEU A N 1
ATOM 1751 C CA . LEU A 1 214 ? 13.369 -10.530 -14.378 1.00 88.94 214 LEU A CA 1
ATOM 1752 C C . LEU A 1 214 ? 14.004 -11.406 -15.471 1.00 88.94 214 LEU A C 1
ATOM 1754 O O . LEU A 1 214 ? 15.108 -11.911 -15.265 1.00 88.94 214 LEU A O 1
ATOM 1758 N N . HIS A 1 215 ? 13.372 -11.537 -16.643 1.00 82.81 215 HIS A N 1
ATOM 1759 C CA . HIS A 1 215 ? 13.939 -12.307 -17.760 1.00 82.81 215 HIS A CA 1
ATOM 1760 C C . HIS A 1 215 ? 15.192 -11.663 -18.366 1.00 82.81 215 HIS A C 1
ATOM 1762 O O . HIS A 1 215 ? 16.056 -12.393 -18.827 1.00 82.81 215 HIS A O 1
ATOM 1768 N N . GLN A 1 216 ? 15.355 -10.334 -18.326 1.00 76.25 216 GLN A N 1
ATOM 1769 C CA . GLN A 1 216 ? 16.604 -9.690 -18.773 1.00 76.25 216 GLN A CA 1
ATOM 1770 C C . GLN A 1 216 ? 17.832 -10.165 -17.973 1.00 76.25 216 GLN A C 1
ATOM 1772 O O . GLN A 1 216 ? 18.955 -10.110 -18.471 1.00 76.25 216 GLN A O 1
ATOM 1777 N N . SER A 1 217 ? 17.629 -10.632 -16.737 1.00 67.44 217 SER A N 1
ATOM 1778 C CA . SER A 1 217 ? 18.693 -11.154 -15.870 1.00 67.44 217 SER A CA 1
ATOM 1779 C C . SER A 1 217 ? 18.873 -12.679 -15.931 1.00 67.44 217 SER A C 1
ATOM 1781 O O . SER A 1 217 ? 19.751 -13.213 -15.252 1.00 67.44 217 SER A O 1
ATOM 1783 N N . ALA A 1 218 ? 18.066 -13.379 -16.737 1.00 64.19 218 ALA A N 1
ATOM 1784 C CA . ALA A 1 218 ? 18.032 -14.836 -16.858 1.00 64.19 218 ALA A CA 1
ATOM 1785 C C . ALA A 1 218 ? 18.174 -15.278 -18.333 1.00 64.19 218 ALA A C 1
ATOM 1787 O O . ALA A 1 218 ? 18.037 -14.461 -19.243 1.00 64.19 218 ALA A O 1
ATOM 1788 N N . PRO A 1 219 ? 18.457 -16.559 -18.623 1.00 67.94 219 PRO A N 1
ATOM 1789 C CA . PRO A 1 219 ? 18.342 -17.086 -19.982 1.00 67.94 219 PRO A CA 1
ATOM 1790 C C . PRO A 1 219 ? 16.907 -16.913 -20.515 1.00 67.94 219 PRO A C 1
ATOM 1792 O O . PRO A 1 219 ? 15.953 -17.213 -19.799 1.00 67.94 219 PRO A O 1
ATOM 1795 N N . GLU A 1 220 ? 16.744 -16.503 -21.781 1.00 61.03 220 GLU A N 1
ATOM 1796 C CA . GLU A 1 220 ? 15.435 -16.237 -22.426 1.00 61.03 220 GLU A CA 1
ATOM 1797 C C . GLU A 1 220 ? 14.439 -17.417 -22.360 1.00 61.03 220 GLU A C 1
ATOM 1799 O O . GLU A 1 220 ? 13.234 -17.233 -22.544 1.00 61.03 220 GLU A O 1
ATOM 1804 N N . ASP A 1 221 ? 14.922 -18.630 -22.067 1.00 64.50 221 ASP A N 1
ATOM 1805 C CA . ASP A 1 221 ? 14.132 -19.859 -22.020 1.00 64.50 221 ASP A CA 1
ATOM 1806 C C . ASP A 1 221 ? 13.727 -20.362 -20.633 1.00 64.50 221 ASP A C 1
ATOM 1808 O O . ASP A 1 221 ? 13.018 -21.371 -20.528 1.00 64.50 221 ASP A O 1
ATOM 1812 N N . GLU A 1 222 ? 14.129 -19.675 -19.571 1.00 84.50 222 GLU A N 1
ATOM 1813 C CA . GLU A 1 222 ? 13.875 -20.135 -18.210 1.00 84.50 222 GLU A CA 1
ATOM 1814 C C . GLU A 1 222 ? 12.492 -19.701 -17.694 1.00 84.50 222 GLU A C 1
ATOM 1816 O O . GLU A 1 222 ? 12.046 -18.579 -17.917 1.00 84.50 222 GLU A O 1
ATOM 1821 N N . TYR A 1 223 ? 11.793 -20.607 -16.999 1.00 92.25 223 TYR A N 1
ATOM 1822 C CA . TYR A 1 223 ? 10.554 -20.269 -16.293 1.00 92.25 223 TYR A CA 1
ATOM 1823 C C . TYR A 1 223 ? 10.905 -19.650 -14.942 1.00 92.25 223 TYR A C 1
ATOM 1825 O O . TYR A 1 223 ? 11.701 -20.201 -14.184 1.00 92.25 223 TYR A O 1
ATOM 1833 N N . ILE A 1 224 ? 10.240 -18.553 -14.602 1.00 92.69 224 ILE A N 1
ATOM 1834 C CA . ILE A 1 224 ? 10.384 -17.868 -13.322 1.00 92.69 224 ILE A CA 1
ATOM 1835 C C . ILE A 1 224 ? 9.412 -18.493 -12.324 1.00 92.69 224 ILE A C 1
ATOM 1837 O O . ILE A 1 224 ? 8.211 -18.569 -12.578 1.00 92.69 224 ILE A O 1
ATOM 1841 N N . VAL A 1 225 ? 9.905 -18.910 -11.158 1.00 93.81 225 VAL A N 1
ATOM 1842 C CA . VAL A 1 225 ? 9.029 -19.328 -10.053 1.00 93.81 225 VAL A CA 1
ATOM 1843 C C . VAL A 1 225 ? 8.103 -18.174 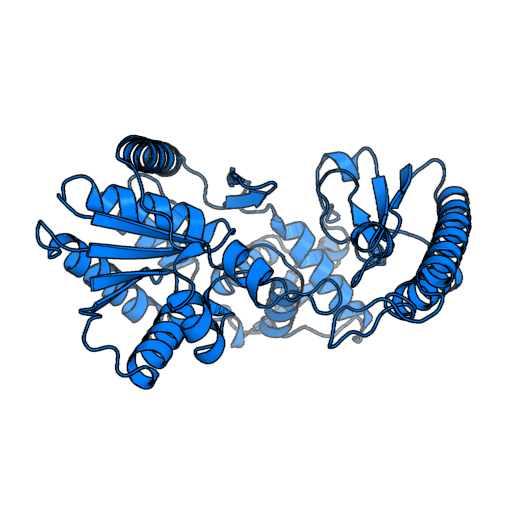-9.659 1.00 93.81 225 VAL A C 1
ATOM 1845 O O . VAL A 1 225 ? 8.571 -17.069 -9.385 1.00 93.81 225 VAL A O 1
ATOM 1848 N N . THR A 1 226 ? 6.791 -18.408 -9.608 1.00 96.19 226 THR A N 1
ATOM 1849 C CA . THR A 1 226 ? 5.792 -17.342 -9.406 1.00 96.19 226 THR A CA 1
ATOM 1850 C C . THR A 1 226 ? 6.057 -16.447 -8.182 1.00 96.19 226 THR A C 1
ATOM 1852 O O . THR A 1 226 ? 5.934 -15.227 -8.323 1.00 96.19 226 THR A O 1
ATOM 1855 N N . PRO A 1 227 ? 6.521 -16.959 -7.018 1.00 96.12 227 PRO A N 1
ATOM 1856 C CA . PRO A 1 227 ? 6.811 -16.111 -5.863 1.00 96.12 227 PRO A CA 1
ATOM 1857 C C . PRO A 1 227 ? 7.916 -15.079 -6.129 1.00 96.12 227 PRO A C 1
ATOM 1859 O O . PRO A 1 227 ? 7.911 -14.014 -5.518 1.00 96.12 227 PRO A O 1
ATOM 1862 N N . ARG A 1 228 ? 8.848 -15.346 -7.060 1.00 95.31 228 ARG A N 1
ATOM 1863 C CA . ARG A 1 228 ? 9.901 -14.385 -7.428 1.00 95.31 228 ARG A CA 1
ATOM 1864 C C . ARG A 1 228 ? 9.324 -13.169 -8.149 1.00 95.31 228 ARG A C 1
ATOM 1866 O O . ARG A 1 228 ? 9.781 -12.062 -7.866 1.00 95.31 228 ARG A O 1
ATOM 1873 N N . LEU A 1 229 ? 8.348 -13.370 -9.042 1.00 95.88 229 LEU A N 1
ATOM 1874 C CA . LEU A 1 229 ? 7.642 -12.269 -9.704 1.00 95.88 229 LEU A CA 1
ATOM 1875 C C . LEU A 1 229 ? 6.777 -11.500 -8.707 1.00 95.88 229 LEU A C 1
ATOM 1877 O O . LEU A 1 229 ? 6.856 -10.279 -8.670 1.00 95.88 229 LEU A O 1
ATOM 1881 N N . ILE A 1 230 ? 6.004 -12.202 -7.872 1.00 97.12 230 ILE A N 1
ATOM 1882 C CA . ILE A 1 230 ? 5.172 -11.567 -6.838 1.00 97.12 230 ILE A CA 1
ATOM 1883 C C . ILE A 1 230 ? 6.035 -10.701 -5.910 1.00 97.12 230 ILE A C 1
ATOM 1885 O O . ILE A 1 230 ? 5.695 -9.550 -5.662 1.00 97.12 230 ILE A O 1
ATOM 1889 N N . GLY A 1 231 ? 7.183 -11.214 -5.457 1.00 95.69 231 GLY A N 1
ATOM 1890 C CA . GLY A 1 231 ? 8.120 -10.453 -4.630 1.00 95.69 231 GLY A CA 1
ATOM 1891 C C . GLY A 1 231 ? 8.714 -9.230 -5.338 1.00 95.69 231 GLY A C 1
ATOM 1892 O O . GLY A 1 231 ? 8.854 -8.189 -4.706 1.00 95.69 231 GLY A O 1
ATOM 1893 N N . GLU A 1 232 ? 9.020 -9.323 -6.639 1.00 94.31 232 GLU A N 1
ATOM 1894 C CA . GLU A 1 232 ? 9.471 -8.163 -7.429 1.00 94.31 232 GLU A CA 1
ATOM 1895 C C . GLU A 1 232 ? 8.380 -7.088 -7.493 1.00 94.31 232 GLU A C 1
ATOM 1897 O O . GLU A 1 232 ? 8.650 -5.913 -7.263 1.00 94.31 232 GLU A O 1
ATOM 1902 N N . VAL A 1 233 ? 7.132 -7.501 -7.734 1.00 94.94 233 VAL A N 1
ATOM 1903 C CA . VAL A 1 233 ? 5.976 -6.600 -7.784 1.00 94.94 233 VAL A CA 1
ATOM 1904 C C . VAL A 1 233 ? 5.753 -5.942 -6.425 1.00 94.94 233 VAL A C 1
ATOM 1906 O O . VAL A 1 233 ? 5.669 -4.727 -6.368 1.00 94.94 233 VAL A O 1
ATOM 1909 N N . ILE A 1 234 ? 5.714 -6.699 -5.325 1.00 93.50 234 ILE A N 1
ATOM 1910 C CA . ILE A 1 234 ? 5.534 -6.143 -3.969 1.00 93.50 234 ILE A CA 1
ATOM 1911 C C . ILE A 1 234 ? 6.686 -5.207 -3.586 1.00 93.50 234 ILE A C 1
ATOM 1913 O O . ILE A 1 234 ? 6.475 -4.215 -2.894 1.00 93.50 234 ILE A O 1
ATOM 1917 N N . GLY A 1 235 ? 7.907 -5.514 -4.027 1.00 89.62 235 GLY A N 1
ATOM 1918 C CA . GLY A 1 235 ? 9.081 -4.692 -3.749 1.00 89.62 235 GLY A CA 1
ATOM 1919 C C . GLY A 1 235 ? 8.996 -3.295 -4.363 1.00 89.62 235 GLY A C 1
ATOM 1920 O O . GLY A 1 235 ? 9.438 -2.339 -3.727 1.00 89.62 235 GLY A O 1
ATOM 1921 N N . HIS A 1 236 ? 8.407 -3.187 -5.557 1.00 87.12 236 HIS A N 1
ATOM 1922 C CA . HIS A 1 236 ? 8.404 -1.966 -6.368 1.00 87.12 236 HIS A CA 1
ATOM 1923 C C . HIS A 1 236 ? 7.030 -1.297 -6.528 1.00 87.12 236 HIS A C 1
ATOM 1925 O O . HIS A 1 236 ? 6.956 -0.172 -7.016 1.00 87.12 236 HIS A O 1
ATOM 1931 N N . LEU A 1 237 ? 5.939 -1.964 -6.148 1.00 88.81 237 LEU A N 1
ATOM 1932 C CA . LEU A 1 237 ? 4.594 -1.409 -6.223 1.00 88.81 237 LEU A CA 1
ATOM 1933 C C . LEU A 1 237 ? 4.269 -0.617 -4.953 1.00 88.81 237 LEU A C 1
ATOM 1935 O O . LEU A 1 237 ? 4.165 -1.179 -3.865 1.00 88.81 237 LEU A O 1
ATOM 1939 N N . ASP A 1 238 ? 3.982 0.672 -5.116 1.00 87.75 238 ASP A N 1
ATOM 1940 C CA . ASP A 1 238 ? 3.617 1.566 -4.002 1.00 87.75 238 ASP A CA 1
ATOM 1941 C C . ASP A 1 238 ? 2.222 1.277 -3.411 1.00 87.75 238 ASP A C 1
ATOM 1943 O O . ASP A 1 238 ? 1.819 1.843 -2.395 1.00 87.75 238 ASP A O 1
ATOM 1947 N N . GLN A 1 239 ? 1.441 0.414 -4.062 1.00 92.50 239 GLN A N 1
ATOM 1948 C CA . GLN A 1 239 ? 0.061 0.100 -3.701 1.00 92.50 239 GLN A CA 1
ATOM 1949 C C . GLN A 1 239 ? -0.023 -1.221 -2.935 1.00 92.50 239 GLN A C 1
ATOM 1951 O O . GLN A 1 239 ? 0.324 -2.283 -3.450 1.00 92.50 239 GLN A O 1
ATOM 1956 N N . TYR A 1 240 ? -0.569 -1.170 -1.720 1.00 94.50 240 TYR A N 1
ATOM 1957 C CA . TYR A 1 240 ? -0.796 -2.366 -0.914 1.00 94.50 240 TYR A CA 1
ATOM 1958 C C . TYR A 1 240 ? -2.063 -3.112 -1.365 1.00 94.50 240 TYR A C 1
ATOM 1960 O O . TYR A 1 240 ? -3.182 -2.715 -1.026 1.00 94.50 240 TYR A O 1
ATOM 1968 N N . ILE A 1 241 ? -1.881 -4.182 -2.147 1.00 95.62 241 ILE A N 1
ATOM 1969 C CA . ILE A 1 241 ? -2.968 -5.016 -2.705 1.00 95.62 241 ILE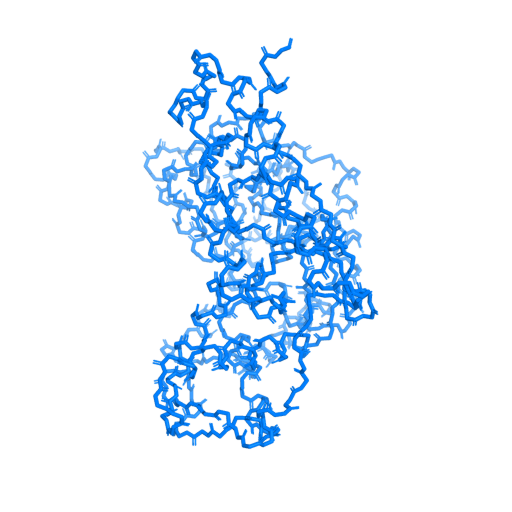 A CA 1
ATOM 1970 C C . ILE A 1 241 ? -2.866 -6.509 -2.344 1.00 95.62 241 ILE A C 1
ATOM 1972 O O . ILE A 1 241 ? -3.785 -7.263 -2.645 1.00 95.62 241 ILE A O 1
ATOM 1976 N N . GLY A 1 242 ? -1.789 -6.926 -1.671 1.00 93.94 242 GLY A N 1
ATOM 1977 C CA . GLY A 1 242 ? -1.573 -8.312 -1.237 1.00 93.94 242 GLY A CA 1
ATOM 1978 C C . GLY A 1 242 ? -1.021 -9.243 -2.322 1.00 93.94 242 GLY A C 1
ATOM 1979 O O . GLY A 1 242 ? -1.216 -9.032 -3.519 1.00 93.94 242 GLY A O 1
ATOM 1980 N N . ASP A 1 243 ? -0.322 -10.289 -1.891 1.00 95.31 243 ASP A N 1
ATOM 1981 C CA . ASP A 1 243 ? 0.260 -11.329 -2.745 1.00 95.31 243 ASP A CA 1
ATOM 1982 C C . ASP A 1 243 ? -0.802 -12.233 -3.385 1.00 95.31 243 ASP A C 1
ATOM 1984 O O . ASP A 1 243 ? -0.690 -12.535 -4.574 1.00 95.31 243 ASP A O 1
ATOM 1988 N N . ASP A 1 244 ? -1.860 -12.594 -2.653 1.00 95.12 244 ASP A N 1
ATOM 1989 C CA . ASP A 1 244 ? -2.976 -13.393 -3.183 1.00 95.12 244 ASP A CA 1
ATOM 1990 C C . ASP A 1 244 ? -3.658 -12.722 -4.389 1.00 95.12 244 ASP A C 1
ATOM 1992 O O . ASP A 1 244 ? -3.941 -13.371 -5.399 1.00 95.12 244 ASP A O 1
ATOM 1996 N N . PHE A 1 245 ? -3.884 -11.403 -4.340 1.00 97.19 245 PHE A N 1
ATOM 1997 C CA . PHE A 1 245 ? -4.480 -10.679 -5.469 1.00 97.19 245 PHE A CA 1
ATOM 1998 C C . PHE A 1 245 ? -3.537 -10.614 -6.671 1.00 97.19 245 PHE A C 1
ATOM 2000 O O . PHE A 1 245 ? -3.976 -10.778 -7.812 1.00 97.19 245 PHE A O 1
ATOM 2007 N N . ILE A 1 246 ? -2.238 -10.414 -6.431 1.00 97.94 246 ILE A N 1
ATOM 2008 C CA . ILE A 1 246 ? -1.223 -10.451 -7.490 1.00 97.94 246 ILE A CA 1
ATOM 2009 C C . ILE A 1 246 ? -1.199 -11.842 -8.138 1.00 97.94 246 ILE A C 1
ATOM 2011 O O . ILE A 1 246 ? -1.220 -11.941 -9.366 1.00 97.94 246 ILE A O 1
ATOM 2015 N N . GLU A 1 247 ? -1.216 -12.920 -7.347 1.00 97.62 247 GLU A N 1
ATOM 2016 C CA . GLU A 1 247 ? -1.294 -14.291 -7.861 1.00 97.62 247 GLU A CA 1
ATOM 2017 C C . GLU A 1 247 ? -2.570 -14.508 -8.686 1.00 97.62 247 GLU A C 1
ATOM 2019 O O . GLU A 1 247 ? -2.517 -15.070 -9.783 1.00 97.62 247 GLU A O 1
ATOM 2024 N N . TYR A 1 248 ? -3.715 -14.036 -8.193 1.00 97.19 248 TYR A N 1
ATOM 2025 C CA . TYR A 1 248 ? -4.985 -14.095 -8.910 1.00 97.19 248 TYR A CA 1
ATOM 2026 C C . TYR A 1 248 ? -4.910 -13.399 -10.276 1.00 97.19 248 TYR A C 1
ATOM 2028 O O . TYR A 1 248 ? -5.343 -13.975 -11.279 1.00 97.19 248 TYR A O 1
ATOM 2036 N N . ARG A 1 249 ? -4.296 -12.211 -10.363 1.00 97.81 249 ARG A N 1
ATOM 2037 C CA . ARG A 1 249 ? -4.074 -11.532 -11.651 1.00 97.81 249 ARG A CA 1
ATOM 2038 C C . ARG A 1 249 ? -3.116 -12.304 -12.556 1.00 97.81 249 ARG A C 1
ATOM 2040 O O . ARG A 1 249 ? -3.403 -12.448 -13.742 1.00 97.81 249 ARG A O 1
ATOM 2047 N N . ILE A 1 250 ? -2.043 -12.887 -12.019 1.00 98.00 250 ILE A N 1
ATOM 2048 C CA . ILE A 1 250 ? -1.140 -13.761 -12.791 1.00 98.00 250 ILE A CA 1
ATOM 2049 C C . ILE A 1 250 ? -1.910 -14.949 -13.385 1.00 98.00 250 ILE A C 1
ATOM 2051 O O . ILE A 1 250 ? -1.745 -15.240 -14.568 1.00 98.00 250 ILE A O 1
ATOM 2055 N N . LYS A 1 251 ? -2.800 -15.595 -12.620 1.00 97.25 251 LYS A N 1
ATOM 2056 C CA . LYS A 1 251 ? -3.668 -16.676 -13.125 1.00 97.25 251 LYS A CA 1
ATOM 2057 C C . LYS A 1 251 ? -4.555 -16.206 -14.281 1.00 97.25 251 LYS A C 1
ATOM 2059 O O . LYS A 1 251 ? -4.652 -16.903 -15.284 1.00 97.25 251 LYS A O 1
ATOM 2064 N N . LYS A 1 252 ? -5.127 -14.998 -14.205 1.00 97.50 252 LYS A N 1
ATOM 2065 C CA . LYS A 1 252 ? -5.886 -14.411 -15.327 1.00 97.50 252 LYS A CA 1
ATOM 2066 C C . LYS A 1 252 ? -5.025 -14.152 -16.559 1.00 97.50 252 LYS A C 1
ATOM 2068 O O . LYS A 1 252 ? -5.491 -14.365 -17.672 1.00 97.50 252 LYS A O 1
ATOM 2073 N N . LEU A 1 253 ? -3.778 -13.729 -16.380 1.00 98.12 253 LEU A N 1
ATOM 2074 C CA . LEU A 1 253 ? -2.841 -13.523 -17.487 1.00 98.12 253 LEU A CA 1
ATOM 2075 C C . LEU A 1 253 ? -2.371 -14.846 -18.114 1.00 98.12 253 LEU A C 1
ATOM 2077 O O . LEU A 1 253 ? -2.097 -14.893 -19.312 1.00 98.12 253 LEU A O 1
ATOM 2081 N N . ILE A 1 254 ? -2.330 -15.931 -17.340 1.00 97.69 254 ILE A N 1
ATOM 2082 C CA . ILE A 1 254 ? -2.138 -17.292 -17.859 1.00 97.69 254 ILE A CA 1
ATOM 2083 C C . ILE A 1 254 ? -3.348 -17.722 -18.699 1.00 97.69 254 ILE A C 1
ATOM 2085 O O . ILE A 1 254 ? -3.168 -18.171 -19.827 1.00 97.69 254 ILE A O 1
ATOM 2089 N N . ASP A 1 255 ? -4.575 -17.525 -18.198 1.00 97.06 255 ASP A N 1
ATOM 2090 C CA . ASP A 1 255 ? -5.811 -17.835 -18.942 1.00 97.06 255 ASP A CA 1
ATOM 2091 C C . ASP A 1 255 ? -5.900 -17.066 -20.278 1.00 97.06 255 ASP A C 1
ATOM 2093 O O . ASP A 1 255 ? -6.540 -17.518 -21.225 1.00 97.06 255 ASP A O 1
ATOM 2097 N N . GLN A 1 256 ? -5.262 -15.894 -20.352 1.00 97.38 256 GLN A N 1
ATOM 2098 C CA . GLN A 1 256 ? -5.165 -15.046 -21.546 1.00 97.38 256 GLN A CA 1
ATOM 2099 C C . GLN A 1 256 ? -3.963 -15.374 -22.449 1.00 97.38 256 GLN A C 1
ATOM 2101 O O . GLN A 1 256 ? -3.694 -14.627 -23.389 1.00 97.38 256 GLN A O 1
ATOM 2106 N N . GLU A 1 257 ? -3.216 -16.443 -22.160 1.00 97.19 257 GLU A N 1
ATOM 2107 C CA . GLU A 1 257 ? -2.019 -16.870 -22.900 1.00 97.19 257 GLU A CA 1
ATOM 2108 C C . GLU A 1 257 ? -0.890 -15.817 -22.939 1.00 97.19 257 GLU A C 1
ATOM 2110 O O . GLU A 1 257 ? -0.010 -15.858 -23.799 1.00 97.19 257 GLU A O 1
ATOM 2115 N N . ILE A 1 258 ? -0.871 -14.865 -21.999 1.00 97.06 258 ILE A N 1
ATOM 2116 C CA . ILE A 1 258 ? 0.220 -13.883 -21.839 1.00 97.06 258 ILE A CA 1
ATOM 2117 C C . ILE A 1 258 ? 1.409 -14.532 -21.131 1.00 97.06 258 ILE A C 1
ATOM 2119 O O . ILE A 1 258 ? 2.566 -14.296 -21.490 1.00 97.06 258 ILE A O 1
ATOM 2123 N N . PHE A 1 259 ? 1.119 -15.379 -20.147 1.00 96.75 259 PHE A N 1
ATOM 2124 C CA . PHE A 1 259 ? 2.101 -16.246 -19.512 1.00 96.75 259 PHE A CA 1
ATOM 2125 C C . PHE A 1 259 ? 1.830 -17.703 -19.876 1.00 96.75 259 PHE A C 1
ATOM 2127 O O . PHE A 1 259 ? 0.708 -18.183 -19.751 1.00 96.75 259 PHE A O 1
ATOM 2134 N N . ASP A 1 260 ? 2.879 -18.415 -20.270 1.00 95.81 260 ASP A N 1
ATOM 2135 C CA . ASP A 1 260 ? 2.908 -19.871 -20.226 1.00 95.81 260 ASP A CA 1
ATOM 2136 C C . ASP A 1 260 ? 3.279 -20.332 -18.813 1.00 95.81 260 ASP A C 1
ATOM 2138 O O . ASP A 1 260 ? 3.877 -19.581 -18.034 1.00 95.81 260 ASP A O 1
ATOM 2142 N N . MET A 1 261 ? 2.948 -21.575 -18.474 1.00 95.75 261 MET A N 1
ATOM 2143 C CA . MET A 1 261 ? 3.064 -22.104 -17.122 1.00 95.75 261 MET A CA 1
ATOM 2144 C C . MET A 1 261 ? 3.582 -23.543 -17.069 1.00 95.75 261 MET A C 1
ATOM 2146 O O . MET A 1 261 ? 3.299 -24.382 -17.922 1.00 95.75 261 MET A O 1
ATOM 2150 N N . LYS A 1 262 ? 4.262 -23.870 -15.971 1.00 95.88 262 LYS A N 1
ATOM 2151 C CA . LYS A 1 262 ? 4.582 -25.247 -15.573 1.00 95.88 262 LYS A CA 1
ATOM 2152 C C . LYS A 1 262 ? 4.269 -25.448 -14.100 1.00 95.88 262 LYS A C 1
ATOM 2154 O O . LYS A 1 262 ? 4.613 -24.601 -13.285 1.00 95.88 262 LYS A O 1
ATOM 2159 N N . GLY A 1 263 ? 3.680 -26.590 -13.750 1.00 95.12 263 GLY A N 1
ATOM 2160 C CA . GLY A 1 263 ? 3.359 -26.949 -12.365 1.00 95.12 263 GLY A CA 1
ATOM 2161 C C . GLY A 1 263 ? 1.857 -26.982 -12.087 1.00 95.12 263 GLY A C 1
ATOM 2162 O O . GLY A 1 263 ? 1.074 -27.355 -12.958 1.00 95.12 263 GLY A O 1
ATOM 2163 N N . LYS A 1 264 ? 1.458 -26.658 -10.853 1.00 93.44 264 LYS A N 1
ATOM 2164 C CA . LYS A 1 264 ? 0.069 -26.728 -10.370 1.00 93.44 264 LYS A CA 1
ATOM 2165 C C . LYS A 1 264 ? -0.396 -25.366 -9.852 1.00 93.44 264 LYS A C 1
ATOM 2167 O O . LYS A 1 264 ? 0.269 -24.778 -9.009 1.00 93.44 264 LYS A O 1
ATOM 2172 N N . LEU A 1 265 ? -1.585 -24.925 -10.267 1.00 90.75 265 LEU A N 1
ATOM 2173 C CA . LEU A 1 265 ? -2.207 -23.656 -9.841 1.00 90.75 265 LEU A CA 1
ATOM 2174 C C . LEU A 1 265 ? -2.792 -23.654 -8.421 1.00 90.75 265 LEU A C 1
ATOM 2176 O O . LEU A 1 265 ? -3.556 -22.759 -8.066 1.00 90.75 265 LEU A O 1
ATOM 2180 N N . THR A 1 266 ? -2.467 -24.654 -7.603 1.00 88.31 266 THR A N 1
ATOM 2181 C CA . THR A 1 266 ? -3.009 -24.769 -6.244 1.00 88.31 266 THR A CA 1
ATOM 2182 C C . THR A 1 266 ? -2.551 -23.632 -5.332 1.00 88.31 266 THR A C 1
ATOM 2184 O O . THR A 1 266 ? -3.284 -23.263 -4.429 1.00 88.31 266 THR A O 1
ATOM 2187 N N . SER A 1 267 ? -1.348 -23.095 -5.552 1.00 90.00 267 SER A N 1
ATOM 2188 C CA . SER A 1 267 ? -0.764 -21.957 -4.827 1.00 90.00 267 SER A CA 1
ATOM 2189 C C . SER A 1 267 ? 0.439 -21.437 -5.615 1.00 90.00 267 SER A C 1
ATOM 2191 O O . SER A 1 267 ? 1.068 -22.223 -6.338 1.00 90.00 267 SER A O 1
ATOM 2193 N N . MET A 1 268 ? 0.798 -20.157 -5.452 1.00 93.19 268 MET A N 1
ATOM 2194 C CA . MET A 1 268 ? 1.952 -19.522 -6.109 1.00 93.19 268 MET A CA 1
ATOM 2195 C C . MET A 1 268 ? 3.235 -20.348 -5.988 1.00 93.19 268 MET A C 1
ATOM 2197 O O . MET A 1 268 ? 4.080 -20.316 -6.874 1.00 93.19 268 MET A O 1
ATOM 2201 N N . ARG A 1 269 ? 3.386 -21.136 -4.920 1.00 92.81 269 ARG A N 1
ATOM 2202 C CA . ARG A 1 269 ? 4.590 -21.932 -4.638 1.00 92.81 269 ARG A CA 1
ATOM 2203 C C . ARG A 1 269 ? 4.787 -23.121 -5.582 1.00 92.81 269 ARG A C 1
ATOM 2205 O O . ARG A 1 269 ? 5.887 -23.663 -5.640 1.00 92.81 269 ARG A O 1
ATOM 2212 N N . TYR A 1 270 ? 3.742 -23.548 -6.291 1.00 94.69 270 TYR A N 1
ATOM 2213 C CA . TYR A 1 270 ? 3.731 -24.816 -7.029 1.00 94.69 270 TYR A CA 1
ATOM 2214 C C . TYR A 1 270 ? 3.742 -24.668 -8.547 1.00 94.69 270 TYR A C 1
ATOM 2216 O O . TYR A 1 270 ? 3.616 -25.675 -9.253 1.00 94.69 270 TYR A O 1
ATOM 2224 N N . TYR A 1 271 ? 3.902 -23.452 -9.064 1.00 96.06 271 TYR A N 1
ATOM 2225 C CA . TYR A 1 271 ? 4.064 -23.235 -10.492 1.00 96.06 271 TYR A CA 1
ATOM 2226 C C . TYR A 1 271 ? 5.105 -22.164 -10.804 1.00 96.06 271 TYR A C 1
ATOM 2228 O O . TYR A 1 271 ? 5.578 -21.413 -9.951 1.00 96.06 271 TYR A O 1
ATOM 2236 N N . SER A 1 272 ? 5.533 -22.174 -12.054 1.00 96.12 272 SER A N 1
ATOM 2237 C CA . SER A 1 272 ? 6.458 -21.214 -12.635 1.00 96.12 272 SER A CA 1
ATOM 2238 C C . SER A 1 272 ? 5.873 -20.726 -13.947 1.00 96.12 272 SER A C 1
ATOM 2240 O O . SER A 1 272 ? 5.128 -21.461 -14.600 1.00 96.12 272 SER A O 1
ATOM 2242 N N . ILE A 1 273 ? 6.211 -19.502 -14.323 1.00 95.69 273 ILE A N 1
ATOM 2243 C CA . ILE A 1 273 ? 5.650 -18.806 -15.474 1.00 95.69 273 ILE A CA 1
ATOM 2244 C C . ILE A 1 273 ? 6.745 -18.313 -16.411 1.00 95.69 273 ILE A C 1
ATOM 2246 O O . ILE A 1 273 ? 7.868 -18.047 -15.989 1.00 95.69 273 ILE A O 1
ATOM 2250 N N . LYS A 1 274 ? 6.408 -18.172 -17.687 1.00 94.38 274 LYS A N 1
ATOM 2251 C CA . LYS A 1 274 ? 7.265 -17.574 -18.715 1.00 94.38 274 LYS A CA 1
ATOM 2252 C C . LYS A 1 274 ? 6.400 -16.683 -19.596 1.00 94.38 274 LYS A C 1
ATOM 2254 O O . LYS A 1 274 ? 5.267 -17.045 -19.886 1.00 94.38 274 LYS A O 1
ATOM 2259 N N . LEU A 1 275 ? 6.902 -15.528 -20.030 1.00 93.31 275 LEU A N 1
ATOM 2260 C CA . LEU A 1 275 ? 6.176 -14.730 -21.026 1.00 93.31 275 LEU A CA 1
ATOM 2261 C C . LEU A 1 275 ? 6.097 -15.503 -22.344 1.00 93.31 275 LEU A C 1
ATOM 2263 O O . LEU A 1 275 ? 7.117 -15.982 -22.844 1.00 93.31 275 LEU A O 1
ATOM 2267 N N . THR A 1 276 ? 4.899 -15.606 -22.911 1.00 93.31 276 THR A N 1
ATOM 2268 C CA . THR A 1 276 ? 4.722 -16.143 -24.265 1.00 93.31 276 THR A CA 1
ATOM 2269 C C . THR A 1 276 ? 5.196 -15.131 -25.301 1.00 93.31 276 THR A C 1
ATOM 2271 O O . THR A 1 276 ? 5.354 -13.949 -24.997 1.00 93.31 276 THR A O 1
ATOM 2274 N N . GLU A 1 277 ? 5.366 -15.561 -26.553 1.00 90.62 277 GLU A N 1
ATOM 2275 C CA . GLU A 1 277 ? 5.613 -14.638 -27.670 1.00 90.62 277 GLU A CA 1
ATOM 2276 C C . GLU A 1 277 ? 4.530 -13.545 -27.744 1.00 90.62 277 GLU A C 1
ATOM 2278 O O . GLU A 1 277 ? 4.838 -12.364 -27.887 1.00 90.62 277 GLU A O 1
ATOM 2283 N N . PHE A 1 278 ? 3.262 -13.913 -27.528 1.00 91.38 278 PHE A N 1
ATOM 2284 C CA . PHE A 1 278 ? 2.158 -12.959 -27.435 1.00 91.38 278 PHE A CA 1
ATOM 2285 C C . PHE A 1 278 ? 2.309 -12.005 -26.236 1.00 91.38 278 PHE A C 1
ATOM 2287 O O . PHE A 1 278 ? 2.196 -10.786 -26.387 1.00 91.38 278 PHE A O 1
ATOM 2294 N N . GLY A 1 279 ? 2.642 -12.534 -25.056 1.00 90.38 279 GLY A N 1
ATOM 2295 C CA . GLY A 1 279 ? 2.853 -11.762 -23.833 1.00 90.38 279 GLY A CA 1
ATOM 2296 C C . GLY A 1 279 ? 4.020 -10.776 -23.914 1.00 90.38 279 GLY A C 1
ATOM 2297 O O . GLY A 1 279 ? 3.958 -9.692 -23.327 1.00 90.38 279 GLY A O 1
ATOM 2298 N N . GLN A 1 280 ? 5.055 -11.075 -24.706 1.00 87.94 280 GLN A N 1
ATOM 2299 C CA . GLN A 1 280 ? 6.142 -10.129 -24.987 1.00 87.94 280 GLN A CA 1
ATOM 2300 C C . GLN A 1 280 ? 5.634 -8.846 -25.661 1.00 87.94 280 GLN A C 1
ATOM 2302 O O . GLN A 1 280 ? 6.203 -7.771 -25.448 1.00 87.94 280 GLN A O 1
ATOM 2307 N N . HIS A 1 281 ? 4.529 -8.916 -26.401 1.00 88.19 281 HIS A N 1
ATOM 2308 C CA . HIS A 1 281 ? 3.884 -7.770 -27.044 1.00 88.19 281 HIS A CA 1
ATOM 2309 C C . HIS A 1 281 ? 2.679 -7.224 -26.269 1.00 88.19 281 HIS A C 1
ATOM 2311 O O . HIS A 1 281 ? 1.995 -6.321 -26.758 1.00 88.19 281 HIS A O 1
ATOM 2317 N N . PHE A 1 282 ? 2.425 -7.723 -25.055 1.00 89.69 282 PHE A N 1
ATOM 2318 C CA . PHE A 1 282 ? 1.346 -7.219 -24.215 1.00 89.69 282 PHE A CA 1
ATOM 2319 C C . PHE A 1 282 ? 1.528 -5.729 -23.887 1.00 89.69 282 PHE A C 1
ATOM 2321 O O . PHE A 1 282 ? 2.642 -5.190 -23.911 1.00 89.69 282 PHE A O 1
ATOM 2328 N N . LYS A 1 283 ? 0.402 -5.067 -23.589 1.00 83.69 283 LYS A N 1
ATOM 2329 C CA . LYS A 1 283 ? 0.286 -3.629 -23.308 1.00 83.69 283 LYS A CA 1
ATOM 2330 C C . LYS A 1 283 ? 1.463 -3.128 -22.462 1.00 83.69 283 LYS A C 1
ATOM 2332 O O . LYS A 1 283 ? 1.742 -3.661 -21.391 1.00 83.69 283 LYS A O 1
ATOM 2337 N N . LYS A 1 284 ? 2.120 -2.057 -22.922 1.00 81.25 284 LYS A N 1
ATOM 2338 C CA . LYS A 1 284 ? 3.184 -1.393 -22.159 1.00 81.25 284 LYS A CA 1
ATOM 2339 C C . LYS A 1 284 ? 2.598 -0.783 -20.881 1.00 81.25 284 LYS A C 1
ATOM 2341 O O . LYS A 1 284 ? 1.602 -0.057 -20.951 1.00 81.25 284 LYS A O 1
ATOM 2346 N N . TRP A 1 285 ? 3.226 -1.060 -19.738 1.00 81.19 285 TRP A N 1
ATOM 2347 C CA . TRP A 1 285 ? 2.934 -0.343 -18.501 1.00 81.19 285 TRP A CA 1
ATOM 2348 C C . TRP A 1 285 ? 3.241 1.143 -18.665 1.00 81.19 285 TRP A C 1
ATOM 2350 O O . TRP A 1 285 ? 4.250 1.524 -19.258 1.00 81.19 285 TRP A O 1
ATOM 2360 N N . VAL A 1 286 ? 2.360 1.968 -18.122 1.00 78.94 286 VAL A N 1
ATOM 2361 C CA . VAL A 1 286 ? 2.525 3.414 -18.032 1.00 78.94 286 VAL A CA 1
ATOM 2362 C C . VAL A 1 286 ? 2.048 3.826 -16.654 1.00 78.94 286 VAL A C 1
ATOM 2364 O O . VAL A 1 286 ? 1.017 3.346 -16.193 1.00 78.94 286 VAL A O 1
ATOM 2367 N N . CYS A 1 287 ? 2.791 4.707 -15.998 1.00 78.12 287 CYS A N 1
ATOM 2368 C CA . CYS A 1 287 ? 2.476 5.131 -14.639 1.00 78.12 287 CYS A CA 1
ATOM 2369 C C . CYS A 1 287 ? 1.109 5.817 -14.491 1.00 78.12 287 CYS A C 1
ATOM 2371 O O . CYS A 1 287 ? 0.451 5.700 -13.460 1.00 78.12 287 CYS A O 1
ATOM 2373 N N . CYS A 1 288 ? 0.681 6.561 -15.512 1.00 79.69 288 CYS A N 1
ATOM 2374 C CA . CYS A 1 288 ? -0.635 7.180 -15.592 1.00 79.69 288 CYS A CA 1
ATOM 2375 C C . CYS A 1 288 ? -1.030 7.423 -17.055 1.00 79.69 288 CYS A C 1
ATOM 2377 O O . CYS A 1 288 ? -0.204 7.315 -17.967 1.00 79.69 288 CYS A O 1
ATOM 2379 N N . ARG A 1 289 ? -2.311 7.740 -17.287 1.00 80.69 289 ARG A N 1
ATOM 2380 C CA . ARG A 1 289 ? -2.834 7.998 -18.638 1.00 80.69 289 ARG A CA 1
ATOM 2381 C C . ARG A 1 289 ? -2.177 9.231 -19.253 1.00 80.69 289 ARG A C 1
ATOM 2383 O O . ARG A 1 289 ? -1.791 9.188 -20.411 1.00 80.69 289 ARG A O 1
ATOM 2390 N N . GLU A 1 290 ? -1.977 10.274 -18.457 1.00 87.00 290 GLU A N 1
ATOM 2391 C CA . GLU A 1 290 ? -1.345 11.522 -18.876 1.00 87.00 290 GLU A CA 1
ATOM 2392 C C . GLU A 1 290 ? 0.079 11.283 -19.384 1.00 87.00 290 GLU A C 1
ATOM 2394 O O . GLU A 1 290 ? 0.415 11.721 -20.478 1.00 87.00 290 GLU A O 1
ATOM 2399 N N . PHE A 1 291 ? 0.886 10.504 -18.657 1.00 88.69 291 PHE A N 1
ATOM 2400 C CA . PHE A 1 291 ? 2.255 10.182 -19.071 1.00 88.69 291 PHE A CA 1
ATOM 2401 C C . PHE A 1 291 ? 2.314 9.347 -20.354 1.00 88.69 291 PHE A C 1
ATOM 2403 O O . PHE A 1 291 ? 3.274 9.447 -21.111 1.00 88.69 291 PHE A O 1
ATOM 2410 N N . LYS A 1 292 ? 1.299 8.514 -20.616 1.00 85.75 292 LYS A N 1
ATOM 2411 C CA . LYS A 1 292 ? 1.229 7.733 -21.856 1.00 85.75 292 LYS A CA 1
ATOM 2412 C C . LYS A 1 292 ? 1.128 8.632 -23.085 1.00 85.75 292 LYS A C 1
ATOM 2414 O O . LYS A 1 292 ? 1.785 8.357 -24.086 1.00 85.75 292 LYS A O 1
ATOM 2419 N N . ASP A 1 293 ? 0.282 9.653 -23.006 1.00 88.06 293 ASP A N 1
ATOM 2420 C CA . ASP A 1 293 ? -0.024 10.531 -24.137 1.00 88.06 293 ASP A CA 1
ATOM 2421 C C . ASP A 1 293 ? 0.970 11.700 -24.225 1.00 88.06 293 ASP A C 1
ATOM 2423 O O . ASP A 1 293 ? 1.338 12.140 -25.317 1.00 88.06 293 ASP A O 1
ATOM 2427 N N . HIS A 1 294 ? 1.451 12.168 -23.073 1.00 91.62 294 HIS A N 1
ATOM 2428 C CA . HIS A 1 294 ? 2.383 13.279 -22.930 1.00 91.62 294 HIS A CA 1
ATOM 2429 C C . HIS A 1 294 ? 3.458 12.918 -21.898 1.00 91.62 294 HIS A C 1
ATOM 2431 O O . HIS A 1 294 ? 3.310 13.259 -20.735 1.00 91.62 294 HIS A O 1
ATOM 2437 N N . PRO A 1 295 ? 4.541 12.209 -22.255 1.00 93.12 295 PRO A N 1
ATOM 2438 C CA . PRO A 1 295 ? 5.557 11.822 -21.280 1.00 93.12 295 PRO A CA 1
ATOM 2439 C C . PRO A 1 295 ? 6.212 13.040 -20.615 1.00 93.12 295 PRO A C 1
ATOM 2441 O O . PRO A 1 295 ? 6.823 13.872 -21.286 1.00 93.12 295 PRO A O 1
ATOM 2444 N N . PHE A 1 296 ? 6.101 13.128 -19.289 1.00 95.19 296 PHE A N 1
ATOM 2445 C CA . PHE A 1 296 ? 6.694 14.191 -18.478 1.00 95.19 296 PHE A CA 1
ATOM 2446 C C . PHE A 1 296 ? 7.511 13.582 -17.339 1.00 95.19 296 PHE A C 1
ATOM 2448 O O . PHE A 1 296 ? 6.958 12.920 -16.457 1.00 95.19 296 PHE A O 1
ATOM 2455 N N . VAL A 1 297 ? 8.824 13.805 -17.373 1.00 95.75 297 VAL A N 1
ATOM 2456 C CA . VAL A 1 297 ? 9.784 13.327 -16.376 1.00 95.75 297 VAL A CA 1
ATOM 2457 C C . VAL A 1 297 ? 10.340 14.513 -15.598 1.00 95.75 297 VAL A C 1
ATOM 2459 O O . VAL A 1 297 ? 10.836 15.474 -16.190 1.00 95.75 297 VAL A O 1
ATOM 2462 N N . LYS A 1 298 ? 10.295 14.413 -14.274 1.00 95.69 298 LYS A N 1
ATOM 2463 C CA . LYS A 1 298 ? 11.082 15.246 -13.372 1.00 95.69 298 LYS A CA 1
ATOM 2464 C C . LYS A 1 298 ? 12.348 14.497 -12.980 1.00 95.69 298 LYS A C 1
ATOM 2466 O O . LYS A 1 298 ? 12.284 13.302 -12.683 1.00 95.69 298 LYS A O 1
ATOM 2471 N N . ILE A 1 299 ? 13.480 15.190 -13.031 1.00 95.81 299 ILE A N 1
ATOM 2472 C CA . ILE A 1 299 ? 14.739 14.719 -12.457 1.00 95.81 299 ILE A CA 1
ATOM 2473 C C . ILE A 1 299 ? 14.876 15.371 -11.086 1.00 95.81 299 ILE A C 1
ATOM 2475 O O . ILE A 1 299 ? 15.049 16.587 -11.004 1.00 95.81 299 ILE A O 1
ATOM 2479 N N . GLU A 1 300 ? 14.754 14.564 -10.039 1.00 92.94 300 GLU A N 1
ATOM 2480 C CA . GLU A 1 300 ? 14.702 15.022 -8.652 1.00 92.94 300 GLU A CA 1
ATOM 2481 C C . GLU A 1 300 ? 16.104 15.099 -8.046 1.00 92.94 300 GLU A C 1
ATOM 2483 O O . GLU A 1 300 ? 16.868 14.129 -8.035 1.00 92.94 300 GLU A O 1
ATOM 2488 N N . GLY A 1 301 ? 16.439 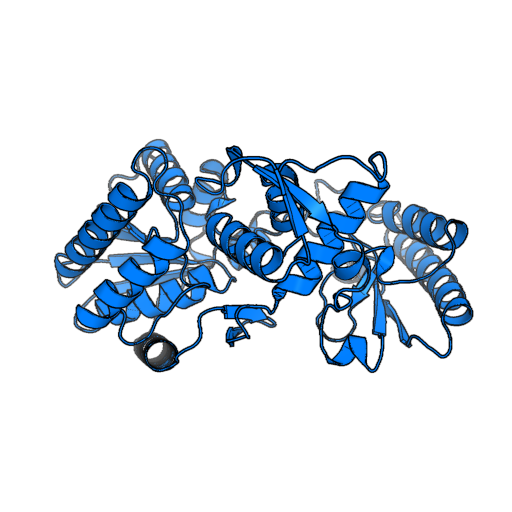16.278 -7.531 1.00 89.88 301 GLY A N 1
ATOM 2489 C CA . GLY A 1 301 ? 17.603 16.532 -6.698 1.00 89.88 301 GLY A CA 1
ATOM 2490 C C . GLY A 1 301 ? 17.338 16.184 -5.242 1.00 89.88 301 GLY A C 1
ATOM 2491 O O . GLY A 1 301 ? 17.593 17.021 -4.388 1.00 89.88 301 GLY A O 1
ATOM 2492 N N . ASP A 1 302 ? 16.830 14.984 -4.973 1.00 84.50 302 ASP A N 1
ATOM 2493 C CA . ASP A 1 302 ? 16.519 14.498 -3.627 1.00 84.50 302 ASP A CA 1
ATOM 2494 C C . ASP A 1 302 ? 17.059 13.072 -3.411 1.00 84.50 302 ASP A C 1
ATOM 2496 O O . ASP A 1 302 ? 17.626 12.446 -4.317 1.00 84.50 302 ASP A O 1
ATOM 2500 N N . TYR A 1 303 ? 16.906 12.556 -2.195 1.00 75.19 303 TYR A N 1
ATOM 2501 C CA . TYR A 1 303 ? 17.241 11.187 -1.840 1.00 75.19 303 TYR A CA 1
ATOM 2502 C C . TYR A 1 303 ? 16.345 10.175 -2.575 1.00 75.19 303 TYR A C 1
ATOM 2504 O O . TYR A 1 303 ? 15.120 10.275 -2.545 1.00 75.19 303 TYR A O 1
ATOM 2512 N N . GLY A 1 304 ? 16.949 9.141 -3.169 1.00 77.12 304 GLY A N 1
ATOM 2513 C CA . GLY A 1 304 ? 16.231 8.018 -3.784 1.00 77.12 304 GLY A CA 1
ATOM 2514 C C . GLY A 1 304 ? 16.315 7.987 -5.310 1.00 77.12 304 GLY A C 1
ATOM 2515 O O . GLY A 1 304 ? 17.313 8.394 -5.899 1.00 77.12 304 GLY A O 1
ATOM 2516 N N . GLU A 1 305 ? 15.284 7.437 -5.957 1.00 83.19 305 GLU A N 1
ATOM 2517 C CA . GLU A 1 305 ? 15.253 7.280 -7.416 1.00 83.19 305 GLU A CA 1
ATOM 2518 C C . GLU A 1 305 ? 15.149 8.647 -8.116 1.00 83.19 305 GLU A C 1
ATOM 2520 O O . GLU A 1 305 ? 14.196 9.391 -7.868 1.00 83.19 305 GLU A O 1
ATOM 2525 N N . PRO A 1 306 ? 16.069 8.977 -9.043 1.00 90.31 306 PRO A N 1
ATOM 2526 C CA . PRO A 1 306 ? 16.182 10.324 -9.597 1.00 90.31 306 PRO A CA 1
ATOM 2527 C C . PRO A 1 306 ? 15.062 10.690 -10.575 1.00 90.31 306 PRO A C 1
ATOM 2529 O O . PRO A 1 306 ? 14.989 11.844 -10.981 1.00 90.31 306 PRO A O 1
ATOM 2532 N N . PHE A 1 307 ? 14.225 9.743 -11.010 1.00 92.75 307 PHE A N 1
ATOM 2533 C CA . PHE A 1 307 ? 13.181 9.991 -12.002 1.00 92.75 307 PHE A CA 1
ATOM 2534 C C . PHE A 1 307 ? 11.788 9.875 -11.395 1.00 92.75 307 PHE A C 1
ATOM 2536 O O . PHE A 1 307 ? 11.415 8.833 -10.853 1.00 92.75 307 PHE A O 1
ATOM 2543 N N . GLN A 1 308 ? 10.980 10.913 -11.590 1.00 91.62 308 GLN A N 1
ATOM 2544 C CA . GLN A 1 308 ? 9.570 10.917 -11.220 1.00 91.62 308 GLN A CA 1
ATOM 2545 C C . GLN A 1 308 ? 8.676 11.305 -12.393 1.00 91.62 308 GLN A C 1
ATOM 2547 O O . GLN A 1 308 ? 9.048 12.077 -13.282 1.00 91.62 308 GLN A O 1
ATOM 2552 N N . CYS A 1 309 ? 7.453 10.785 -12.396 1.00 91.50 309 CYS A N 1
ATOM 2553 C CA . CYS A 1 309 ? 6.425 11.241 -13.319 1.00 91.50 309 CYS A CA 1
ATOM 2554 C C . CYS A 1 309 ? 5.940 12.637 -12.918 1.00 91.50 309 CYS A C 1
ATOM 2556 O O . CYS A 1 309 ? 5.370 12.809 -11.845 1.00 91.50 309 CYS A O 1
ATOM 2558 N N . GLY A 1 310 ? 6.034 13.620 -13.811 1.00 91.56 310 GLY A N 1
ATOM 2559 C CA . GLY A 1 310 ? 5.611 14.987 -13.501 1.00 91.56 310 GLY A CA 1
ATOM 2560 C C . GLY A 1 310 ? 4.097 15.196 -13.307 1.00 91.56 310 GLY A C 1
ATOM 2561 O O . GLY A 1 310 ? 3.692 16.283 -12.907 1.00 91.56 310 GLY A O 1
ATOM 2562 N N . TYR A 1 311 ? 3.248 14.186 -13.557 1.00 89.88 311 TYR A N 1
ATOM 2563 C CA . TYR A 1 311 ? 1.791 14.259 -13.318 1.00 89.88 311 TYR A CA 1
ATOM 2564 C C . TYR A 1 311 ? 1.336 13.562 -12.037 1.00 89.88 311 TYR A C 1
ATOM 2566 O O . TYR A 1 311 ? 0.439 14.051 -11.333 1.00 89.88 311 TYR A O 1
ATOM 2574 N N . CYS A 1 312 ? 1.876 12.368 -11.784 1.00 84.00 312 CYS A N 1
ATOM 2575 C CA . CYS A 1 312 ? 1.446 11.508 -10.687 1.00 84.00 312 CYS A CA 1
ATOM 2576 C C . CYS A 1 312 ? 2.518 11.242 -9.637 1.00 84.00 312 CYS A C 1
ATOM 2578 O O . CYS A 1 312 ? 2.185 10.564 -8.673 1.00 84.00 312 CYS A O 1
ATOM 2580 N N . GLU A 1 313 ? 3.734 11.760 -9.828 1.00 84.38 313 GLU A N 1
ATOM 2581 C CA . GLU A 1 313 ? 4.855 11.743 -8.871 1.00 84.38 313 GLU A CA 1
ATOM 2582 C C . GLU A 1 313 ? 5.343 10.346 -8.477 1.00 84.38 313 GLU A C 1
ATOM 2584 O O . GLU A 1 313 ? 6.184 10.202 -7.603 1.00 84.38 313 GLU A O 1
ATOM 2589 N N . CYS A 1 314 ? 4.873 9.294 -9.152 1.00 81.31 314 CYS A N 1
ATOM 2590 C CA . CYS A 1 314 ? 5.438 7.971 -8.941 1.00 81.31 314 CYS A CA 1
ATOM 2591 C C . CYS A 1 314 ? 6.861 7.911 -9.503 1.00 81.31 314 CYS A C 1
ATOM 2593 O O . CYS A 1 314 ? 7.184 8.583 -10.496 1.00 81.31 314 CYS A O 1
ATOM 2595 N N . HIS A 1 315 ? 7.668 7.029 -8.927 1.00 85.56 315 HIS A N 1
ATOM 2596 C CA . HIS A 1 315 ? 8.993 6.741 -9.446 1.00 85.56 315 HIS A CA 1
ATOM 2597 C C . HIS A 1 315 ? 8.912 6.134 -10.848 1.00 85.56 315 HIS A C 1
ATOM 2599 O O . HIS A 1 315 ? 8.035 5.320 -11.161 1.00 85.56 315 HIS A O 1
ATOM 2605 N N . LEU A 1 316 ? 9.819 6.580 -11.710 1.00 86.88 316 LEU A N 1
ATOM 2606 C CA . LEU A 1 316 ? 10.018 6.040 -13.046 1.00 86.88 316 LEU A CA 1
ATOM 2607 C C . LEU A 1 316 ? 11.305 5.228 -13.046 1.00 86.88 316 LEU A C 1
ATOM 2609 O O . LEU A 1 316 ? 12.336 5.667 -12.545 1.00 86.88 316 LEU A O 1
ATOM 2613 N N . GLU A 1 317 ? 11.256 4.044 -13.636 1.00 82.19 317 GLU A N 1
ATOM 2614 C CA . GLU A 1 317 ? 12.439 3.207 -13.767 1.00 82.19 317 GLU A CA 1
ATOM 2615 C C . GLU A 1 317 ? 13.229 3.583 -15.025 1.00 82.19 317 GLU A C 1
ATOM 2617 O O . GLU A 1 317 ? 12.743 4.277 -15.923 1.00 82.19 317 GLU A O 1
ATOM 2622 N N . ARG A 1 318 ? 14.445 3.040 -15.140 1.00 83.50 318 ARG A N 1
ATOM 2623 C CA . ARG A 1 318 ? 15.300 3.189 -16.326 1.00 83.50 318 ARG A CA 1
ATOM 2624 C C . ARG A 1 318 ? 14.553 2.941 -17.643 1.00 83.50 318 ARG A C 1
ATOM 2626 O O . ARG A 1 318 ? 14.699 3.717 -18.580 1.00 83.50 318 ARG A O 1
ATOM 2633 N N . ASP A 1 319 ? 13.736 1.892 -17.709 1.00 81.75 319 ASP A N 1
ATOM 2634 C CA . ASP A 1 319 ? 13.012 1.506 -18.930 1.00 81.75 319 ASP A CA 1
ATOM 2635 C C . ASP A 1 319 ? 11.860 2.467 -19.291 1.00 81.75 319 ASP A C 1
ATOM 2637 O O . ASP A 1 319 ? 11.355 2.458 -20.422 1.00 81.75 319 ASP A O 1
ATOM 2641 N N . ASP A 1 320 ? 11.441 3.315 -18.349 1.00 85.94 320 ASP A N 1
ATOM 2642 C CA . ASP A 1 320 ? 10.417 4.336 -18.573 1.00 85.94 320 ASP A CA 1
ATOM 2643 C C . ASP A 1 320 ? 11.013 5.618 -19.180 1.00 85.94 320 ASP A C 1
ATOM 2645 O O . ASP A 1 320 ? 10.287 6.391 -19.813 1.00 85.94 320 ASP A O 1
ATOM 2649 N N . VAL A 1 321 ? 12.333 5.817 -19.051 1.00 89.75 321 VAL A N 1
ATOM 2650 C CA . VAL A 1 321 ? 13.065 6.994 -19.538 1.00 89.75 321 VAL A CA 1
ATOM 2651 C C . VAL A 1 321 ? 14.161 6.553 -20.525 1.00 89.75 321 VAL A C 1
ATOM 2653 O O . VAL A 1 321 ? 15.296 6.296 -20.123 1.00 89.75 321 VAL A O 1
ATOM 2656 N N . PRO A 1 322 ? 13.853 6.451 -21.836 1.00 88.94 322 PRO A N 1
ATOM 2657 C CA . PRO A 1 322 ? 14.691 5.760 -22.819 1.00 88.94 322 PRO A CA 1
ATOM 2658 C C . PRO A 1 322 ? 15.924 6.584 -23.225 1.00 88.94 322 PRO A C 1
ATOM 2660 O O . PRO A 1 322 ? 15.983 7.161 -24.310 1.00 88.94 322 PRO A O 1
ATOM 2663 N N . MET A 1 323 ? 16.921 6.636 -22.347 1.00 90.56 323 MET A N 1
ATOM 2664 C CA . MET A 1 323 ? 18.191 7.333 -22.556 1.00 90.56 323 MET A CA 1
ATOM 2665 C C . MET A 1 323 ? 19.378 6.368 -22.657 1.00 90.56 323 MET A C 1
ATOM 2667 O O . MET A 1 323 ? 19.266 5.181 -22.363 1.00 90.56 323 MET A O 1
ATOM 2671 N N . SER A 1 324 ? 20.537 6.883 -23.077 1.00 93.50 324 SER A N 1
ATOM 2672 C CA . SER A 1 324 ? 21.760 6.081 -23.162 1.00 93.50 324 SER A CA 1
ATOM 2673 C C . SER A 1 324 ? 22.313 5.725 -21.781 1.00 93.50 324 SER A C 1
ATOM 2675 O O . SER A 1 324 ? 22.219 6.508 -20.835 1.00 93.50 324 SER A O 1
ATOM 2677 N N . ASP A 1 325 ? 22.988 4.580 -21.693 1.00 91.62 325 ASP A N 1
ATOM 2678 C CA . ASP A 1 325 ? 23.645 4.095 -20.472 1.00 91.62 325 ASP A CA 1
ATOM 2679 C C . ASP A 1 325 ? 24.615 5.122 -19.887 1.00 91.62 325 ASP A C 1
ATOM 2681 O O . ASP A 1 325 ? 24.669 5.320 -18.677 1.00 91.62 325 ASP A O 1
ATOM 2685 N N . THR A 1 326 ? 25.343 5.833 -20.750 1.00 94.81 326 THR A N 1
ATOM 2686 C CA . THR A 1 326 ? 26.258 6.899 -20.334 1.00 94.81 326 THR A CA 1
ATOM 2687 C C . THR A 1 326 ? 25.526 8.033 -19.624 1.00 94.81 326 THR A C 1
ATOM 2689 O O . THR A 1 326 ? 26.006 8.519 -18.599 1.00 94.81 326 THR A O 1
ATOM 2692 N N . LEU A 1 327 ? 24.374 8.459 -20.150 1.00 94.62 327 LEU A N 1
ATOM 2693 C CA . LEU A 1 327 ? 23.598 9.543 -19.555 1.00 94.62 327 LEU A CA 1
ATOM 2694 C C . LEU A 1 327 ? 22.925 9.089 -18.256 1.00 94.62 327 LEU A C 1
ATOM 2696 O O . LEU A 1 327 ? 22.987 9.805 -17.259 1.00 94.62 327 LEU A O 1
ATOM 2700 N N . PHE A 1 328 ? 22.396 7.865 -18.233 1.00 93.12 328 PHE A N 1
ATOM 2701 C CA . PHE A 1 328 ? 21.836 7.254 -17.030 1.00 93.12 328 PHE A CA 1
ATOM 2702 C C . PHE A 1 328 ? 22.881 7.145 -15.907 1.00 93.12 328 PHE A C 1
ATOM 2704 O O . PHE A 1 328 ? 22.646 7.610 -14.794 1.00 93.12 328 PHE A O 1
ATOM 2711 N N . SER A 1 329 ? 24.077 6.615 -16.193 1.00 92.88 329 SER A N 1
ATOM 2712 C CA . SER A 1 329 ? 25.168 6.541 -15.209 1.00 92.88 329 SER A CA 1
ATOM 2713 C C . SER A 1 329 ? 25.604 7.918 -14.711 1.00 92.88 329 SER A C 1
ATOM 2715 O O . SER A 1 329 ? 25.991 8.054 -13.554 1.00 92.88 329 SER A O 1
ATOM 2717 N N . LYS A 1 330 ? 25.553 8.948 -15.561 1.00 95.31 330 LYS A N 1
ATOM 2718 C CA . LYS A 1 330 ? 25.876 10.321 -15.162 1.00 95.31 330 LYS A CA 1
ATOM 2719 C C . LYS A 1 330 ? 24.867 10.867 -14.151 1.00 95.31 330 LYS A C 1
ATOM 2721 O O . LYS A 1 330 ? 25.291 11.431 -13.147 1.00 95.31 330 LYS A O 1
ATOM 2726 N N . ILE A 1 331 ? 23.572 10.653 -14.388 1.00 94.69 331 ILE A N 1
ATOM 2727 C CA . ILE A 1 331 ? 22.498 11.028 -13.455 1.00 94.69 331 ILE A CA 1
ATOM 2728 C C . ILE A 1 331 ? 22.657 10.265 -12.148 1.00 94.69 331 ILE A C 1
ATOM 2730 O O . ILE A 1 331 ? 22.676 10.884 -11.095 1.00 94.69 331 ILE A O 1
ATOM 2734 N N . TRP A 1 332 ? 22.860 8.948 -12.206 1.00 90.88 332 TRP A N 1
ATOM 2735 C CA . TRP A 1 332 ? 23.040 8.140 -11.002 1.00 90.88 332 TRP A CA 1
ATOM 2736 C C . TRP A 1 332 ? 24.238 8.608 -10.169 1.00 90.88 332 TRP A C 1
ATOM 2738 O O . TRP A 1 332 ? 24.120 8.833 -8.971 1.00 90.88 332 TRP A O 1
ATOM 2748 N N . ASN A 1 333 ? 25.387 8.841 -10.812 1.00 93.50 333 ASN A N 1
ATOM 2749 C CA . ASN A 1 333 ? 26.589 9.331 -10.136 1.00 93.50 333 ASN A CA 1
ATOM 2750 C C . ASN A 1 333 ? 26.408 10.719 -9.514 1.00 93.50 333 ASN A C 1
ATOM 2752 O O . ASN A 1 333 ? 27.056 10.999 -8.507 1.00 93.50 333 ASN A O 1
ATOM 2756 N N . TRP A 1 334 ? 25.580 11.574 -10.119 1.00 95.75 334 TRP A N 1
ATOM 2757 C CA . TRP A 1 334 ? 25.183 12.860 -9.553 1.00 95.75 334 TRP A CA 1
ATOM 2758 C C . TRP A 1 334 ? 24.223 12.671 -8.373 1.00 95.75 334 TRP A C 1
ATOM 2760 O O . TRP A 1 334 ? 24.503 13.196 -7.303 1.00 95.75 334 TRP A O 1
ATOM 2770 N N . ASN A 1 335 ? 23.168 11.870 -8.522 1.00 92.81 335 ASN A N 1
ATOM 2771 C CA . ASN A 1 335 ? 22.151 11.650 -7.495 1.00 92.81 335 ASN A CA 1
ATOM 2772 C C . ASN A 1 335 ? 22.752 11.063 -6.202 1.00 92.81 335 ASN A C 1
ATOM 2774 O O . ASN A 1 335 ? 22.486 11.584 -5.126 1.00 92.81 335 ASN A O 1
ATOM 2778 N N . ILE A 1 336 ? 23.697 10.114 -6.288 1.00 89.88 336 ILE A N 1
ATOM 2779 C CA . ILE A 1 336 ? 24.407 9.581 -5.102 1.00 89.88 336 ILE A CA 1
ATOM 2780 C C . ILE A 1 336 ? 25.324 10.604 -4.396 1.00 89.88 336 ILE A C 1
ATOM 2782 O O . ILE A 1 336 ? 25.958 10.279 -3.392 1.00 89.88 336 ILE A O 1
ATOM 2786 N N . GLN A 1 337 ? 25.498 11.812 -4.946 1.00 90.94 337 GLN A N 1
ATOM 2787 C CA . GLN A 1 337 ? 26.172 12.913 -4.246 1.00 90.94 337 GLN A CA 1
ATOM 2788 C C . GLN A 1 337 ? 25.227 13.659 -3.300 1.00 90.94 337 GLN A C 1
ATOM 2790 O O . GLN A 1 337 ? 25.717 14.485 -2.523 1.00 90.94 337 GLN A O 1
ATOM 2795 N N . TYR A 1 338 ? 23.915 13.417 -3.390 1.00 89.88 338 TYR A N 1
ATOM 2796 C CA . TYR A 1 338 ? 22.941 13.999 -2.482 1.00 89.88 338 TYR A CA 1
ATOM 2797 C C . TYR A 1 338 ? 23.320 13.666 -1.037 1.00 89.88 338 TYR A C 1
ATOM 2799 O O . TYR A 1 338 ? 23.769 12.561 -0.737 1.00 89.88 338 TYR A O 1
ATOM 2807 N N . GLY A 1 339 ? 23.219 14.663 -0.164 1.00 86.94 339 GLY A N 1
ATOM 2808 C CA . GLY A 1 339 ? 23.562 14.546 1.252 1.00 86.94 339 GLY A CA 1
ATOM 2809 C C . GLY A 1 339 ? 25.014 14.778 1.642 1.00 86.94 339 GLY A C 1
ATOM 2810 O O . GLY A 1 339 ? 25.351 14.762 2.818 1.00 86.94 339 GLY A O 1
ATOM 2811 N N . ARG A 1 340 ? 25.890 15.135 0.699 1.00 89.75 340 ARG A N 1
ATOM 2812 C CA . ARG A 1 340 ? 27.282 15.498 1.029 1.00 89.75 340 ARG A CA 1
ATOM 2813 C C . ARG A 1 340 ? 27.456 16.839 1.747 1.00 89.75 340 ARG A C 1
ATOM 2815 O O . ARG A 1 340 ? 28.588 17.176 2.086 1.00 89.75 340 ARG A O 1
ATOM 2822 N N . TRP A 1 341 ? 26.402 17.637 1.898 1.00 91.88 341 TRP A N 1
ATOM 2823 C CA . TRP A 1 341 ? 26.468 19.013 2.411 1.00 91.88 341 TRP A CA 1
ATOM 2824 C C . TRP A 1 341 ? 25.831 19.210 3.787 1.00 91.88 341 TRP A C 1
ATOM 2826 O O . TRP A 1 341 ? 25.827 20.332 4.294 1.00 91.88 341 TRP A O 1
ATOM 2836 N N . PHE A 1 342 ? 25.352 18.139 4.404 1.00 86.81 342 PHE A N 1
ATOM 2837 C CA . PHE A 1 342 ? 24.827 18.115 5.763 1.00 86.81 342 PHE A CA 1
ATOM 2838 C C . PHE A 1 342 ? 25.317 16.850 6.482 1.00 86.81 342 PHE A C 1
ATOM 2840 O O . PHE A 1 342 ? 25.804 15.915 5.846 1.00 86.81 342 PHE A O 1
ATOM 2847 N N . ASP A 1 343 ? 25.243 16.846 7.806 1.00 83.38 343 ASP A N 1
ATOM 2848 C CA . ASP A 1 343 ? 25.462 15.663 8.630 1.00 83.38 343 ASP A CA 1
ATOM 2849 C C . ASP A 1 343 ? 24.165 14.839 8.677 1.00 83.38 343 ASP A C 1
ATOM 2851 O O . ASP A 1 343 ? 23.126 15.335 9.101 1.00 83.38 343 ASP A O 1
ATOM 2855 N N . GLU A 1 344 ? 24.204 13.589 8.210 1.00 72.88 344 GLU A N 1
ATOM 2856 C CA . GLU A 1 344 ? 23.016 12.721 8.155 1.00 72.88 344 GLU A CA 1
ATOM 2857 C C . GLU A 1 344 ? 22.479 12.302 9.535 1.00 72.88 344 GLU A C 1
ATOM 2859 O O . GLU A 1 344 ? 21.365 11.786 9.625 1.00 72.88 344 GLU A O 1
ATOM 2864 N N . GLU A 1 345 ? 23.265 12.424 10.608 1.00 75.06 345 GLU A N 1
ATOM 2865 C CA . GLU A 1 345 ? 22.834 12.031 11.953 1.00 75.06 345 GLU A CA 1
ATOM 2866 C C . GLU A 1 345 ? 22.230 13.195 12.730 1.00 75.06 345 GLU A C 1
ATOM 2868 O O . GLU A 1 345 ? 21.295 12.984 13.506 1.00 75.06 345 GLU A O 1
ATOM 2873 N N . THR A 1 346 ? 22.763 14.404 12.548 1.00 79.81 346 THR A N 1
ATOM 2874 C CA . THR A 1 346 ? 22.281 15.596 13.263 1.00 79.81 346 THR A CA 1
ATOM 2875 C C . THR A 1 346 ? 21.358 16.477 12.430 1.00 79.81 346 THR A C 1
ATOM 2877 O O . THR A 1 346 ? 20.780 17.416 12.971 1.00 79.81 346 THR A O 1
ATOM 2880 N N . ASP A 1 347 ? 21.223 16.181 11.135 1.00 77.00 347 ASP A N 1
ATOM 2881 C CA . ASP A 1 347 ? 20.605 17.031 10.118 1.00 77.00 347 ASP A CA 1
ATOM 2882 C C . ASP A 1 347 ? 21.259 18.423 10.014 1.00 77.00 347 ASP A C 1
ATOM 2884 O O . ASP A 1 347 ? 20.724 19.304 9.350 1.00 77.00 347 ASP A O 1
ATOM 2888 N N . ASP A 1 348 ? 22.424 18.672 10.614 1.00 84.56 348 ASP A N 1
ATOM 2889 C CA . ASP A 1 348 ? 23.051 19.993 10.560 1.00 84.56 348 ASP A CA 1
ATOM 2890 C C . ASP A 1 348 ? 23.753 20.232 9.224 1.00 84.56 348 ASP A C 1
ATOM 2892 O O . ASP A 1 348 ? 24.455 19.374 8.687 1.00 84.56 348 ASP A O 1
ATOM 2896 N N . LEU A 1 349 ? 23.646 21.453 8.705 1.00 88.25 349 LEU A N 1
ATOM 2897 C CA . LEU A 1 349 ? 24.379 21.843 7.509 1.00 88.25 349 LEU A CA 1
ATOM 2898 C C . LEU A 1 349 ? 25.896 21.874 7.780 1.00 88.25 349 LEU A C 1
ATOM 2900 O O . LEU A 1 349 ? 26.363 22.498 8.737 1.00 88.25 349 LEU A O 1
ATOM 2904 N N . LEU A 1 350 ? 26.692 21.257 6.902 1.00 90.38 350 LEU A N 1
ATOM 2905 C CA . LEU A 1 350 ? 28.152 21.288 7.009 1.00 90.38 350 LEU A CA 1
ATOM 2906 C C . LEU A 1 350 ? 28.702 22.698 6.727 1.00 90.38 350 LEU A C 1
ATOM 2908 O O . LEU A 1 350 ? 28.058 23.508 6.050 1.00 90.38 350 LEU A O 1
ATOM 2912 N N . PRO A 1 351 ? 29.942 23.009 7.155 1.00 89.50 351 PRO A N 1
ATOM 2913 C CA . PRO A 1 351 ? 30.620 24.228 6.729 1.00 89.50 351 PRO A CA 1
ATOM 2914 C C . PRO A 1 351 ? 30.681 24.325 5.193 1.00 89.50 351 PRO A C 1
ATOM 2916 O O . PRO A 1 351 ? 31.284 23.480 4.533 1.00 89.50 351 PRO A O 1
ATOM 2919 N N . ASN A 1 352 ? 30.094 25.388 4.632 1.00 91.50 352 ASN A N 1
ATOM 2920 C CA . ASN A 1 352 ? 29.865 25.608 3.191 1.00 91.50 352 ASN A CA 1
ATOM 2921 C C . ASN A 1 352 ? 28.764 24.744 2.547 1.00 91.50 352 ASN A C 1
ATOM 2923 O O . ASN A 1 352 ? 28.713 24.657 1.318 1.00 91.50 352 ASN A O 1
ATOM 2927 N N . GLY A 1 353 ? 27.866 24.138 3.325 1.00 91.75 353 GLY A N 1
ATOM 2928 C CA . GLY A 1 353 ? 26.829 23.261 2.787 1.00 91.75 353 GLY A CA 1
ATOM 2929 C C . GLY A 1 353 ? 25.899 23.951 1.781 1.00 91.75 353 GLY A C 1
ATOM 2930 O O . GLY A 1 353 ? 25.606 23.373 0.739 1.00 91.75 353 GLY A O 1
ATOM 2931 N N . VAL A 1 354 ? 25.569 25.233 1.993 1.00 93.19 354 VAL A N 1
ATOM 2932 C CA . VAL A 1 354 ? 24.809 26.057 1.024 1.00 93.19 354 VAL A CA 1
ATOM 2933 C C . VAL A 1 354 ? 25.502 26.093 -0.345 1.00 93.19 354 VAL A C 1
ATOM 2935 O O . VAL A 1 354 ? 24.881 25.943 -1.396 1.00 93.19 354 VAL A O 1
ATOM 2938 N N . ASP A 1 355 ? 26.825 26.271 -0.355 1.00 94.69 355 ASP A N 1
ATOM 2939 C CA . ASP A 1 355 ? 27.608 26.327 -1.589 1.00 94.69 355 ASP A CA 1
ATOM 2940 C C . ASP A 1 355 ? 27.730 24.960 -2.262 1.00 94.69 355 ASP A C 1
ATOM 2942 O O . ASP A 1 355 ? 27.829 24.881 -3.490 1.00 94.69 355 ASP A O 1
ATOM 2946 N N . MET A 1 356 ? 27.749 23.892 -1.469 1.00 95.06 356 MET A N 1
ATOM 2947 C CA . MET A 1 356 ? 27.791 22.519 -1.959 1.00 95.06 356 MET A CA 1
ATOM 2948 C C . MET A 1 356 ? 26.461 22.117 -2.601 1.00 95.06 356 MET A C 1
ATOM 2950 O O . MET A 1 356 ? 26.482 21.635 -3.733 1.00 95.06 356 MET A O 1
ATOM 2954 N N . GLU A 1 357 ? 25.327 22.401 -1.955 1.00 95.31 357 GLU A N 1
ATOM 2955 C CA . GLU A 1 357 ? 23.992 22.190 -2.530 1.00 95.31 357 GLU A CA 1
ATOM 2956 C C . GLU A 1 357 ? 23.810 23.003 -3.816 1.00 95.31 357 GLU A C 1
ATOM 2958 O O . GLU A 1 357 ? 23.375 22.484 -4.842 1.00 95.31 357 GLU A O 1
ATOM 2963 N N . ARG A 1 358 ? 24.234 24.271 -3.822 1.00 95.38 358 ARG A N 1
ATOM 2964 C CA . ARG A 1 358 ? 24.190 25.106 -5.029 1.00 95.38 358 ARG A CA 1
ATOM 2965 C C . ARG A 1 358 ? 24.953 24.480 -6.200 1.00 95.38 358 ARG A C 1
ATOM 2967 O O . ARG A 1 358 ? 24.467 24.516 -7.327 1.00 95.38 358 ARG A O 1
ATOM 2974 N N . LYS A 1 359 ? 26.136 23.903 -5.959 1.00 96.50 359 LYS A N 1
ATOM 2975 C CA . LYS A 1 359 ? 26.909 23.192 -6.998 1.00 96.50 359 LYS A CA 1
ATOM 2976 C C . LYS A 1 359 ? 26.223 21.900 -7.438 1.00 96.50 359 LYS A C 1
ATOM 2978 O O . LYS A 1 359 ? 26.240 21.594 -8.628 1.00 96.50 359 LYS A O 1
ATOM 2983 N N . PHE A 1 360 ? 25.630 21.165 -6.500 1.00 96.19 360 PHE A N 1
ATOM 2984 C CA . PHE A 1 360 ? 24.833 19.977 -6.795 1.00 96.19 360 PHE A CA 1
ATOM 2985 C C . PHE A 1 360 ? 23.660 20.322 -7.723 1.00 96.19 360 PHE A C 1
ATOM 2987 O O . PHE A 1 360 ? 23.510 19.687 -8.767 1.00 96.19 360 PHE A O 1
ATOM 2994 N N . ASN A 1 361 ? 22.917 21.388 -7.413 1.00 97.25 361 ASN A N 1
ATOM 2995 C CA . ASN A 1 361 ? 21.800 21.870 -8.223 1.00 97.25 361 ASN A CA 1
ATOM 2996 C C . ASN A 1 361 ? 22.230 22.362 -9.611 1.00 97.25 361 ASN A C 1
ATOM 2998 O O . ASN A 1 361 ? 21.579 22.040 -10.601 1.00 97.25 361 ASN A O 1
ATOM 3002 N N . GLN A 1 362 ? 23.355 23.077 -9.715 1.00 97.50 362 GLN A N 1
ATOM 3003 C CA . GLN A 1 362 ? 23.909 23.503 -11.009 1.00 97.50 362 GLN A CA 1
ATOM 3004 C C . GLN A 1 362 ? 24.273 22.318 -11.914 1.00 97.50 362 GLN A C 1
ATOM 3006 O O . GLN A 1 362 ? 24.052 22.365 -13.126 1.00 97.50 362 GLN A O 1
ATOM 3011 N N . GLU A 1 363 ? 24.846 21.256 -11.346 1.00 97.19 363 GLU A N 1
ATOM 3012 C CA . GLU A 1 363 ? 25.160 20.048 -12.111 1.00 97.19 363 GLU A CA 1
ATOM 3013 C C . GLU A 1 363 ? 23.888 19.279 -12.497 1.00 97.19 363 GLU A C 1
ATOM 3015 O O . GLU A 1 363 ? 23.787 18.832 -13.641 1.00 97.19 363 GLU A O 1
ATOM 3020 N N . GLY A 1 364 ? 22.904 19.191 -11.596 1.00 97.00 364 GLY A N 1
ATOM 3021 C CA . GLY A 1 364 ? 21.596 18.587 -11.867 1.00 97.00 364 GLY A CA 1
ATOM 3022 C C . GLY A 1 364 ? 20.863 19.275 -13.020 1.00 97.00 364 GLY A C 1
ATOM 3023 O O . GLY A 1 364 ? 20.426 18.614 -13.964 1.00 97.00 364 GLY A O 1
ATOM 3024 N N . GLU A 1 365 ? 20.833 20.608 -13.030 1.00 97.69 365 GLU A N 1
ATOM 3025 C CA . GLU A 1 365 ? 20.255 21.404 -14.120 1.00 97.69 365 GLU A CA 1
ATOM 3026 C C . GLU A 1 365 ? 20.982 21.154 -15.453 1.00 97.69 365 GLU A C 1
ATOM 3028 O O . GLU A 1 365 ? 20.355 20.917 -16.491 1.00 97.69 365 GLU A O 1
ATOM 3033 N N . ARG A 1 366 ? 22.320 21.115 -15.433 1.00 97.88 366 ARG A N 1
ATOM 3034 C CA . ARG A 1 366 ? 23.129 20.840 -16.629 1.00 97.88 366 ARG A CA 1
ATOM 3035 C C . ARG A 1 366 ? 22.864 19.447 -17.201 1.00 97.88 366 ARG A C 1
ATOM 3037 O O . ARG A 1 366 ? 22.742 19.303 -18.420 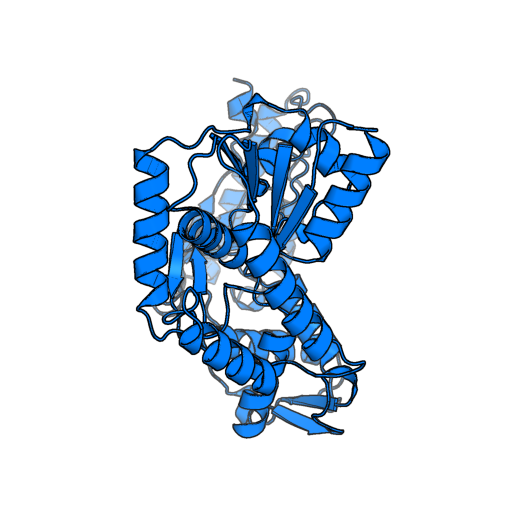1.00 97.88 366 ARG A O 1
ATOM 3044 N N . ILE A 1 367 ? 22.798 18.427 -16.346 1.00 96.94 367 ILE A N 1
ATOM 3045 C CA . ILE A 1 367 ? 22.479 17.051 -16.747 1.00 96.94 367 ILE A CA 1
ATOM 3046 C C . ILE A 1 367 ? 21.051 16.980 -17.294 1.00 96.94 367 ILE A C 1
ATOM 3048 O O . ILE A 1 367 ? 20.828 16.365 -18.338 1.00 96.94 367 ILE A O 1
ATOM 3052 N N . THR A 1 368 ? 20.102 17.654 -16.647 1.00 97.06 368 THR A N 1
ATOM 3053 C CA . THR A 1 368 ? 18.703 17.703 -17.087 1.00 97.06 368 THR A CA 1
ATOM 3054 C C . THR A 1 368 ? 18.576 18.280 -18.493 1.00 97.06 368 THR A C 1
ATOM 3056 O O . THR A 1 368 ? 17.860 17.726 -19.327 1.00 97.06 368 THR A O 1
ATOM 3059 N N . GLU A 1 369 ? 19.330 19.329 -18.822 1.00 97.56 369 GLU A N 1
ATOM 3060 C CA . GLU A 1 369 ? 19.357 19.884 -20.179 1.00 97.56 369 GLU A CA 1
ATOM 3061 C C . GLU A 1 369 ? 19.956 18.917 -21.219 1.00 97.56 369 GLU A C 1
ATOM 3063 O O . GLU A 1 369 ? 19.531 18.910 -22.378 1.00 97.56 369 GLU A O 1
ATOM 3068 N N . GLU A 1 370 ? 20.898 18.049 -20.839 1.00 97.12 370 GLU A N 1
ATOM 3069 C CA . GLU A 1 370 ? 21.378 16.971 -21.718 1.00 97.12 370 GLU A CA 1
ATOM 3070 C C . GLU A 1 370 ? 20.292 15.914 -21.966 1.00 97.12 370 GLU A C 1
ATOM 3072 O O . GLU A 1 370 ? 20.081 15.517 -23.115 1.00 97.12 370 GLU A O 1
ATOM 3077 N N . VAL A 1 371 ? 19.553 15.514 -20.925 1.00 95.81 371 VAL A N 1
ATOM 3078 C CA . VAL A 1 371 ? 18.411 14.583 -21.035 1.00 95.81 371 VAL A CA 1
ATOM 3079 C C . VAL A 1 371 ? 17.311 15.169 -21.907 1.00 95.81 371 VAL A C 1
ATOM 3081 O O . VAL A 1 371 ? 16.818 14.509 -22.821 1.00 95.81 371 VAL A O 1
ATOM 3084 N N . LYS A 1 372 ? 16.980 16.440 -21.693 1.00 97.00 372 LYS A N 1
ATOM 3085 C CA . LYS A 1 372 ? 16.004 17.177 -22.495 1.00 97.00 372 LYS A CA 1
ATOM 3086 C C . LYS A 1 372 ? 16.385 17.200 -23.968 1.00 97.00 372 LYS A C 1
ATOM 3088 O O . LYS A 1 372 ? 15.530 16.969 -24.811 1.00 97.00 372 LYS A O 1
ATOM 3093 N N . ARG A 1 373 ? 17.661 17.407 -24.309 1.00 96.50 373 ARG A N 1
ATOM 3094 C CA . ARG A 1 373 ? 18.123 17.321 -25.708 1.00 96.50 373 ARG A CA 1
ATOM 3095 C C . ARG A 1 373 ? 18.031 15.906 -26.270 1.00 96.50 373 ARG A C 1
ATOM 3097 O O . ARG A 1 373 ? 17.680 15.762 -27.435 1.00 96.50 373 ARG A O 1
ATOM 3104 N N . ALA A 1 374 ? 18.345 14.890 -25.469 1.00 95.56 374 ALA A N 1
ATOM 3105 C CA . ALA A 1 374 ? 18.314 13.494 -25.898 1.00 95.56 374 ALA A CA 1
ATOM 3106 C C . ALA A 1 374 ? 16.888 12.974 -26.147 1.00 95.56 374 ALA A C 1
ATOM 3108 O O . ALA A 1 374 ? 16.692 12.151 -27.037 1.00 95.56 374 ALA A O 1
ATOM 3109 N N . LEU A 1 375 ? 15.908 13.453 -25.375 1.00 94.94 375 LEU A N 1
ATOM 3110 C CA . LEU A 1 375 ? 14.526 12.962 -25.411 1.00 94.94 375 LEU A CA 1
ATOM 3111 C C . LEU A 1 375 ? 13.538 13.923 -26.088 1.00 94.94 375 LEU A C 1
ATOM 3113 O O . LEU A 1 375 ? 12.373 13.575 -26.288 1.00 94.94 375 LEU A O 1
ATOM 3117 N N . SER A 1 376 ? 13.976 15.125 -26.464 1.00 92.06 376 SER A N 1
ATOM 3118 C CA . SER A 1 376 ? 13.146 16.086 -27.191 1.00 92.06 376 SER A CA 1
ATOM 3119 C C . SER A 1 376 ? 12.856 15.618 -28.626 1.00 92.06 376 SER A C 1
ATOM 3121 O O . SER A 1 376 ? 13.738 15.062 -29.285 1.00 92.06 376 SER A O 1
ATOM 3123 N N . PRO A 1 377 ? 11.639 15.862 -29.153 1.00 92.44 377 PRO A N 1
ATOM 3124 C CA . PRO A 1 377 ? 10.502 16.530 -28.506 1.00 92.44 377 PRO A CA 1
ATOM 3125 C C . PRO A 1 377 ? 9.544 15.561 -27.792 1.00 92.44 377 PRO A C 1
ATOM 3127 O O . PRO A 1 377 ? 8.468 15.972 -27.373 1.00 92.44 377 PRO A O 1
ATOM 3130 N N . ALA A 1 378 ? 9.891 14.274 -27.709 1.00 94.56 378 ALA A N 1
ATOM 3131 C CA . ALA A 1 378 ? 8.984 13.224 -27.253 1.00 94.56 378 ALA A CA 1
ATOM 3132 C C . ALA A 1 378 ? 8.677 13.285 -25.748 1.00 94.56 378 ALA A C 1
ATOM 3134 O O . ALA A 1 378 ? 7.616 12.823 -25.337 1.00 94.56 378 ALA A O 1
ATOM 3135 N N . PHE A 1 379 ? 9.582 13.850 -24.944 1.00 95.81 379 PHE A N 1
ATOM 3136 C CA . PHE A 1 379 ? 9.413 13.992 -23.500 1.00 95.81 379 PHE A CA 1
ATOM 3137 C C . PHE A 1 379 ? 9.527 15.455 -23.066 1.00 95.81 379 PHE A C 1
ATOM 3139 O O . PHE A 1 379 ? 10.450 16.169 -23.468 1.00 95.81 379 PHE A O 1
ATOM 3146 N N . GLN A 1 380 ? 8.627 15.874 -22.178 1.00 96.69 380 GLN A N 1
ATOM 3147 C CA . GLN A 1 380 ? 8.848 17.026 -21.313 1.00 96.69 380 GLN A CA 1
ATOM 3148 C C . GLN A 1 380 ? 9.795 16.599 -20.191 1.00 96.69 380 GLN A C 1
ATOM 3150 O O . GLN A 1 380 ? 9.557 15.590 -19.530 1.00 96.69 380 GLN A O 1
ATOM 3155 N N . ILE A 1 381 ? 10.865 17.362 -19.983 1.00 97.38 381 ILE A N 1
ATOM 3156 C CA . ILE A 1 381 ? 11.866 17.104 -18.946 1.00 97.38 381 ILE A CA 1
ATOM 3157 C C . ILE A 1 381 ? 12.015 18.367 -18.099 1.00 97.38 381 ILE A C 1
ATOM 3159 O O . ILE A 1 381 ? 12.214 19.454 -18.652 1.00 97.38 381 ILE A O 1
ATOM 3163 N N . GLU A 1 382 ? 11.931 18.215 -16.781 1.00 97.12 382 GLU A N 1
ATOM 3164 C CA . GLU A 1 382 ? 12.088 19.294 -15.802 1.00 97.12 382 GLU A CA 1
ATOM 3165 C C . GLU A 1 382 ? 13.057 18.878 -14.695 1.00 97.12 382 GLU A C 1
ATOM 3167 O O . GLU A 1 382 ? 13.144 17.700 -14.350 1.00 97.12 382 GLU A O 1
ATOM 3172 N N . TYR A 1 383 ? 13.801 19.848 -14.167 1.00 97.06 383 TYR A N 1
ATOM 3173 C CA . TYR A 1 383 ? 14.658 19.651 -13.005 1.00 97.06 383 TYR A CA 1
ATOM 3174 C C . TYR A 1 383 ? 13.916 20.117 -11.756 1.00 97.06 383 TYR A C 1
ATOM 3176 O O . TYR A 1 383 ? 13.396 21.233 -11.744 1.00 97.06 383 TYR A O 1
ATOM 3184 N N . SER A 1 384 ? 13.908 19.288 -10.721 1.00 95.06 384 SER A N 1
ATOM 3185 C CA . SER A 1 384 ? 13.395 19.631 -9.398 1.00 95.06 384 SER A CA 1
ATOM 3186 C C . SER A 1 384 ? 14.594 19.737 -8.444 1.00 95.06 384 SER A C 1
ATOM 3188 O O . SER A 1 384 ? 15.256 18.727 -8.194 1.00 95.06 384 SER A O 1
ATOM 3190 N N . PRO A 1 385 ? 14.988 20.951 -8.018 1.00 93.75 385 PRO A N 1
ATOM 3191 C CA . PRO A 1 385 ? 16.211 21.159 -7.249 1.00 93.75 385 PRO A CA 1
ATOM 3192 C C . PRO A 1 385 ? 16.088 20.681 -5.800 1.00 93.75 385 PRO A C 1
ATOM 3194 O O . PRO A 1 385 ? 15.010 20.708 -5.219 1.00 93.75 385 PRO A O 1
ATOM 3197 N N . SER A 1 386 ? 17.231 20.363 -5.186 1.00 91.81 386 SER A N 1
ATOM 3198 C CA . SER A 1 386 ? 17.324 20.258 -3.729 1.00 91.81 386 SER A CA 1
ATOM 3199 C C . SER A 1 386 ? 17.038 21.618 -3.095 1.00 91.81 386 SER A C 1
ATOM 3201 O O . SER A 1 386 ? 17.623 22.627 -3.511 1.00 91.81 386 SER A O 1
ATOM 3203 N N . GLU A 1 387 ? 16.194 21.635 -2.067 1.00 89.31 387 GLU A N 1
ATOM 3204 C CA . GLU A 1 387 ? 15.871 22.830 -1.277 1.00 89.31 387 GLU A CA 1
ATOM 3205 C C . GLU A 1 387 ? 16.325 22.715 0.188 1.00 89.31 387 GLU A C 1
ATOM 3207 O O . GLU A 1 387 ? 15.994 23.565 1.012 1.00 89.31 387 GLU A O 1
ATOM 3212 N N . TYR A 1 388 ? 17.125 21.698 0.521 1.00 84.31 388 TYR A N 1
ATOM 3213 C CA . TYR A 1 388 ? 17.566 21.394 1.881 1.00 84.31 388 TYR A CA 1
ATOM 3214 C C . TYR A 1 388 ? 18.179 22.599 2.601 1.00 84.31 388 TYR A C 1
ATOM 3216 O O . TYR A 1 388 ? 17.808 22.894 3.739 1.00 84.31 388 TYR A O 1
ATOM 3224 N N . ALA A 1 389 ? 19.123 23.322 1.988 1.00 84.81 389 ALA A N 1
ATOM 3225 C CA . ALA A 1 389 ? 19.788 24.409 2.708 1.00 84.81 389 ALA A CA 1
ATOM 3226 C C . ALA A 1 389 ? 18.857 25.604 2.973 1.00 84.81 389 ALA A C 1
ATOM 3228 O O . ALA A 1 389 ? 19.173 26.424 3.836 1.00 84.81 389 ALA A O 1
ATOM 3229 N N . GLN A 1 390 ? 17.702 25.697 2.297 1.00 83.00 390 GLN A N 1
ATOM 3230 C CA . GLN A 1 390 ? 16.719 26.756 2.546 1.00 83.00 390 GLN A CA 1
ATOM 3231 C C . GLN A 1 390 ? 16.086 26.646 3.937 1.00 83.00 390 GLN A C 1
ATOM 3233 O O . GLN A 1 390 ? 15.665 27.658 4.483 1.00 83.00 390 GLN A O 1
ATOM 3238 N N . TYR A 1 391 ? 16.070 25.458 4.551 1.00 76.50 391 TYR A N 1
ATOM 3239 C CA . TYR A 1 391 ? 15.552 25.273 5.911 1.00 76.50 391 TYR A CA 1
ATOM 3240 C C . TYR A 1 391 ? 16.474 25.841 7.011 1.00 76.50 391 TYR A C 1
ATOM 3242 O O . TYR A 1 391 ? 16.067 25.899 8.171 1.00 76.50 391 TYR A O 1
ATOM 3250 N N . TYR A 1 392 ? 17.697 26.271 6.665 1.00 70.38 392 TYR A N 1
ATOM 3251 C CA . TYR A 1 392 ? 18.724 26.767 7.601 1.00 70.38 392 TYR A CA 1
ATOM 3252 C C . TYR A 1 392 ? 19.048 28.259 7.418 1.00 70.38 392 TYR A C 1
ATOM 3254 O O . TYR A 1 392 ? 19.901 28.790 8.137 1.00 70.38 392 TYR A O 1
ATOM 3262 N N . ILE A 1 393 ? 18.408 28.921 6.449 1.00 63.47 393 ILE A N 1
ATOM 3263 C CA . ILE A 1 393 ? 18.554 30.351 6.125 1.00 63.47 393 ILE A CA 1
ATOM 3264 C C . ILE A 1 393 ? 17.299 31.079 6.597 1.00 63.47 393 ILE A C 1
ATOM 3266 O O . ILE A 1 393 ? 17.454 32.162 7.209 1.00 63.47 393 ILE A O 1
#

Radius of gyration: 23.43 Å; chains: 1; bounding box: 56×57×60 Å